Protein AF-0000000080698774 (afdb_homodimer)

Solvent-accessible surface area (backbone atoms only — not comparable to full-atom values): 31197 Å² total; per-residue (Å²): 134,60,55,41,35,42,33,42,53,28,20,32,64,62,86,92,42,73,40,30,66,41,30,54,53,74,41,42,58,52,30,27,36,28,40,32,34,54,85,86,32,36,64,68,59,51,50,32,37,77,71,63,78,35,83,61,76,38,60,48,76,46,74,44,77,90,68,57,94,57,33,69,13,62,26,54,66,67,50,90,72,54,47,86,34,30,39,49,59,47,38,35,51,52,17,48,76,57,66,37,83,60,27,69,59,35,40,54,50,30,31,58,68,46,70,32,71,91,47,34,82,37,38,46,61,74,46,54,72,54,53,40,43,34,50,26,47,27,56,23,43,39,58,64,24,57,33,34,39,29,35,32,75,58,65,92,47,29,50,67,46,40,59,66,45,45,63,50,60,44,52,50,16,75,78,15,18,31,41,31,36,37,46,45,64,71,61,40,70,71,42,39,63,40,36,34,38,37,49,92,14,33,47,42,80,46,86,60,89,80,74,90,57,46,47,38,29,34,32,32,74,37,53,69,56,26,59,73,50,41,83,76,30,78,42,73,57,75,31,30,35,30,35,69,43,86,71,42,70,67,46,48,42,53,49,39,36,57,56,33,66,43,80,63,62,69,46,54,32,78,50,87,52,66,65,56,52,49,51,50,52,52,50,53,49,54,52,45,42,70,76,50,57,76,82,122,134,61,55,41,33,41,34,42,52,28,20,32,64,62,86,92,42,72,39,30,66,41,30,56,52,74,41,42,58,51,31,27,34,30,41,32,34,53,86,84,32,36,64,66,59,51,50,32,37,75,71,64,78,36,83,61,76,37,61,48,78,45,75,45,76,90,68,57,96,57,32,68,14,61,26,54,65,67,51,87,72,55,47,86,35,30,39,49,58,48,38,37,51,51,17,48,76,57,66,36,83,59,28,68,60,34,40,53,48,31,31,60,68,47,67,32,71,92,48,35,82,36,40,46,60,75,48,54,70,54,53,41,43,33,50,26,47,28,57,24,44,42,58,64,24,58,33,33,40,30,36,32,73,58,65,93,47,30,50,69,47,41,60,67,45,44,64,50,60,43,53,49,17,76,79,15,18,31,41,31,36,37,44,45,62,71,61,40,70,71,43,40,62,38,35,32,37,36,49,92,15,33,47,43,80,45,86,60,89,80,72,92,57,45,47,39,28,35,31,32,73,38,54,68,57,27,59,73,51,42,84,76,30,78,40,74,57,75,30,30,35,30,35,69,44,87,67,43,68,67,44,48,41,53,49,40,36,56,55,33,66,44,81,63,62,68,45,54,32,78,47,87,51,67,65,56,52,49,51,49,50,51,51,53,48,52,52,46,41,70,75,50,57,74,81,122

Radius of gyration: 25.98 Å; Cα contacts (8 Å, |Δi|>4): 1125; chains: 2; bounding box: 57×69×63 Å

Structure (mmCIF, N/CA/C/O backbone):
data_AF-0000000080698774-model_v1
#
loop_
_entity.id
_entity.type
_entity.pdbx_description
1 polymer 'Copper ABC transporter, ATP-binding protein NosF'
#
loop_
_atom_site.group_PDB
_atom_site.id
_atom_site.type_symbol
_atom_site.label_atom_id
_atom_site.label_alt_id
_atom_site.label_comp_id
_atom_site.label_asym_id
_atom_site.label_entity_id
_atom_site.label_seq_id
_atom_site.pdbx_PDB_ins_code
_atom_site.Cartn_x
_atom_site.Cartn_y
_atom_site.Cartn_z
_atom_site.occupancy
_atom_site.B_iso_or_equiv
_atom_site.auth_seq_id
_atom_site.auth_comp_id
_atom_site.auth_asym_id
_atom_site.auth_atom_id
_atom_site.pdbx_PDB_model_num
ATOM 1 N N . MET A 1 1 ? -2.863 -27.312 -21.391 1 58.84 1 MET A N 1
ATOM 2 C CA . MET A 1 1 ? -2.389 -26.438 -20.312 1 58.84 1 MET A CA 1
ATOM 3 C C . MET A 1 1 ? -2.562 -27.109 -18.953 1 58.84 1 MET A C 1
ATOM 5 O O . MET A 1 1 ? -3.592 -27.734 -18.688 1 58.84 1 MET A O 1
ATOM 9 N N . ASP A 1 2 ? -1.347 -27.375 -18.125 1 81.69 2 ASP A N 1
ATOM 10 C CA . ASP A 1 2 ? -1.237 -28.391 -17.078 1 81.69 2 ASP A CA 1
ATOM 11 C C . ASP A 1 2 ? -1.84 -27.875 -15.773 1 81.69 2 ASP A C 1
ATOM 13 O O . ASP A 1 2 ? -1.293 -26.969 -15.141 1 81.69 2 ASP A O 1
ATOM 17 N N . THR A 1 3 ? -3.117 -28.219 -15.617 1 91.69 3 THR A N 1
ATOM 18 C CA . THR A 1 3 ? -3.842 -27.922 -14.383 1 91.69 3 THR A CA 1
ATOM 19 C C . THR A 1 3 ? -3.197 -28.641 -13.195 1 91.69 3 THR A C 1
ATOM 21 O O . THR A 1 3 ? -2.887 -29.828 -13.281 1 91.69 3 THR A O 1
ATOM 24 N N . ILE A 1 4 ? -2.932 -27.875 -12.195 1 93.25 4 ILE A N 1
ATOM 25 C CA . ILE A 1 4 ? -2.348 -28.438 -10.984 1 93.25 4 ILE A CA 1
ATOM 26 C C . ILE A 1 4 ? -3.441 -28.672 -9.953 1 93.25 4 ILE A C 1
ATOM 28 O O . ILE A 1 4 ? -3.424 -29.688 -9.242 1 93.25 4 ILE A O 1
ATOM 32 N N . LEU A 1 5 ? -4.383 -27.75 -9.891 1 95.62 5 LEU A N 1
ATOM 33 C CA . LEU A 1 5 ? -5.449 -27.797 -8.898 1 95.62 5 LEU A CA 1
ATOM 34 C C . LEU A 1 5 ? -6.754 -27.25 -9.477 1 95.62 5 LEU A C 1
ATOM 36 O O . LEU A 1 5 ? -6.754 -26.25 -10.188 1 95.62 5 LEU A O 1
ATOM 40 N N . SER A 1 6 ? -7.828 -28 -9.211 1 97 6 SER A N 1
ATOM 41 C CA . SER A 1 6 ? -9.164 -27.531 -9.562 1 97 6 SER A CA 1
ATOM 42 C C . SER A 1 6 ? -10.109 -27.609 -8.367 1 97 6 SER A C 1
ATOM 44 O O . SER A 1 6 ? -10.148 -28.625 -7.668 1 97 6 SER A O 1
ATOM 46 N N . ALA A 1 7 ? -10.734 -26.562 -8.086 1 97.69 7 ALA A N 1
ATOM 47 C CA . ALA A 1 7 ? -11.75 -26.5 -7.035 1 97.69 7 ALA A CA 1
ATOM 48 C C . ALA A 1 7 ? -13.109 -26.125 -7.617 1 97.69 7 ALA A C 1
ATOM 50 O O . ALA A 1 7 ? -13.211 -25.234 -8.461 1 97.69 7 ALA A O 1
ATOM 51 N N . GLN A 1 8 ? -14.133 -26.859 -7.137 1 97.44 8 GLN A N 1
ATOM 52 C CA . GLN A 1 8 ? -15.461 -26.625 -7.695 1 97.44 8 GLN A CA 1
ATOM 53 C C . GLN A 1 8 ? -16.5 -26.453 -6.586 1 97.44 8 GLN A C 1
ATOM 55 O O . GLN A 1 8 ? -16.641 -27.328 -5.727 1 97.44 8 GLN A O 1
ATOM 60 N N . HIS A 1 9 ? -17.172 -25.328 -6.668 1 97 9 HIS A N 1
ATOM 61 C CA . HIS A 1 9 ? -18.359 -25.016 -5.875 1 97 9 HIS A CA 1
ATOM 62 C C . HIS A 1 9 ? -18.094 -25.234 -4.387 1 97 9 HIS A C 1
ATOM 64 O O . HIS A 1 9 ? -18.859 -25.922 -3.717 1 97 9 HIS A O 1
ATOM 70 N N . LEU A 1 10 ? -17.016 -24.672 -3.936 1 97.88 10 LEU A N 1
ATOM 71 C CA . LEU A 1 10 ? -16.672 -24.781 -2.523 1 97.88 10 LEU A CA 1
ATOM 72 C C . LEU A 1 10 ? -17.594 -23.922 -1.665 1 97.88 10 LEU A C 1
ATOM 74 O O . LEU A 1 10 ? -17.828 -22.75 -1.98 1 97.88 10 LEU A O 1
ATOM 78 N N . ALA A 1 11 ? -18.141 -24.516 -0.65 1 97.81 11 ALA A N 1
ATOM 79 C CA . ALA A 1 11 ? -18.891 -23.812 0.39 1 97.81 11 ALA A CA 1
ATOM 80 C C . ALA A 1 11 ? -18.328 -24.141 1.775 1 97.81 11 ALA A C 1
ATOM 82 O O . ALA A 1 11 ? -17.812 -25.234 2.006 1 97.81 11 ALA A O 1
ATOM 83 N N . PHE A 1 12 ? -18.375 -23.188 2.623 1 97.94 12 PHE A N 1
ATOM 84 C CA . PHE A 1 12 ? -17.844 -23.391 3.967 1 97.94 12 PHE A CA 1
ATOM 85 C C . PHE A 1 12 ? -18.453 -22.391 4.945 1 97.94 12 PHE A C 1
ATOM 87 O O . PHE A 1 12 ? -18.547 -21.203 4.648 1 97.94 12 PHE A O 1
ATOM 94 N N . ARG A 1 13 ? -18.828 -22.875 6.047 1 96.69 13 ARG A N 1
ATOM 95 C CA . ARG A 1 13 ? -19.359 -22.062 7.141 1 96.69 13 ARG A CA 1
ATOM 96 C C . ARG A 1 13 ? -18.531 -22.266 8.414 1 96.69 13 ARG A C 1
ATOM 98 O O . ARG A 1 13 ? -18.109 -23.375 8.719 1 96.69 13 ARG A O 1
ATOM 105 N N . ARG A 1 14 ? -18.266 -21.219 9.078 1 93.5 14 ARG A N 1
ATOM 106 C CA . ARG A 1 14 ? -17.656 -21.25 10.406 1 93.5 14 ARG A CA 1
ATOM 107 C C . ARG A 1 14 ? -18.641 -20.781 11.469 1 93.5 14 ARG A C 1
ATOM 109 O O . ARG A 1 14 ? -18.844 -19.578 11.656 1 93.5 14 ARG A O 1
ATOM 116 N N . GLY A 1 15 ? -19.172 -21.719 12.227 1 91.31 15 GLY A N 1
ATOM 117 C CA . GLY A 1 15 ? -20.297 -21.375 13.086 1 91.31 15 GLY A CA 1
ATOM 118 C C . GLY A 1 15 ? -21.5 -20.891 12.312 1 91.31 15 GLY A C 1
ATOM 119 O O . GLY A 1 15 ? -22.016 -21.594 11.438 1 91.31 15 GLY A O 1
ATOM 120 N N . ARG A 1 16 ? -21.906 -19.656 12.688 1 90.38 16 ARG A N 1
ATOM 121 C CA . ARG A 1 16 ? -23.094 -19.094 12.055 1 90.38 16 ARG A CA 1
ATOM 122 C C . ARG A 1 16 ? -22.703 -18.234 10.852 1 90.38 16 ARG A C 1
ATOM 124 O O . ARG A 1 16 ? -23.578 -17.797 10.102 1 90.38 16 ARG A O 1
ATOM 131 N N . GLN A 1 17 ? -21.484 -18.141 10.625 1 91.5 17 GLN A N 1
ATOM 132 C CA . GLN A 1 17 ? -21.031 -17.234 9.57 1 91.5 17 GLN A CA 1
ATOM 133 C C . GLN A 1 17 ? -20.672 -18.016 8.305 1 91.5 17 GLN A C 1
ATOM 135 O O . GLN A 1 17 ? -19.922 -18.984 8.367 1 91.5 17 GLN A O 1
ATOM 140 N N . THR A 1 18 ? -21.312 -17.609 7.203 1 94.44 18 THR A N 1
ATOM 141 C CA . THR A 1 18 ? -20.922 -18.172 5.914 1 94.44 18 THR A CA 1
ATOM 142 C C . THR A 1 18 ? -19.656 -17.5 5.383 1 94.44 18 THR A C 1
ATOM 144 O O . THR A 1 18 ? -19.672 -16.297 5.102 1 94.44 18 THR A O 1
ATOM 147 N N . ILE A 1 19 ? -18.578 -18.266 5.23 1 95.88 19 ILE A N 1
ATOM 148 C CA . ILE A 1 19 ? -17.312 -17.734 4.766 1 95.88 19 ILE A CA 1
ATOM 149 C C . ILE A 1 19 ? -17.203 -17.891 3.25 1 95.88 19 ILE A C 1
ATOM 151 O O . ILE A 1 19 ? -16.781 -16.969 2.553 1 95.88 19 ILE A O 1
ATOM 155 N N . LEU A 1 20 ? -17.594 -19.031 2.779 1 97.06 20 LEU A N 1
ATOM 156 C CA . LEU A 1 20 ? -17.641 -19.312 1.352 1 97.06 20 LEU A CA 1
ATOM 157 C C . LEU A 1 20 ? -19.0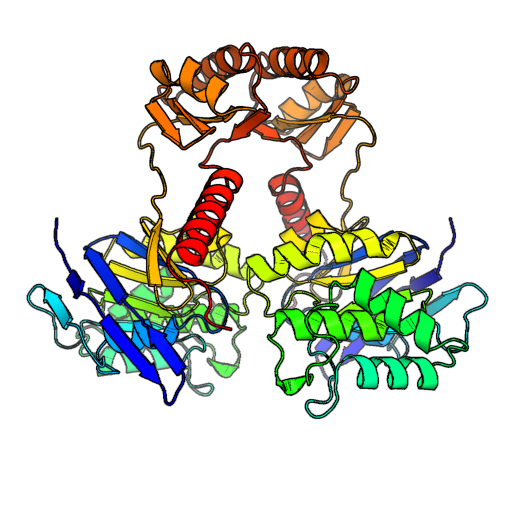31 -19.797 0.944 1 97.06 20 LEU A C 1
ATOM 159 O O . LEU A 1 20 ? -19.594 -20.688 1.578 1 97.06 20 LEU A O 1
ATOM 163 N N . ARG A 1 21 ? -19.547 -19.172 -0.074 1 95.75 21 ARG A N 1
ATOM 164 C CA . ARG A 1 21 ? -20.859 -19.547 -0.591 1 95.75 21 ARG A CA 1
ATOM 165 C C . ARG A 1 21 ? -20.734 -20.406 -1.838 1 95.75 21 ARG A C 1
ATOM 167 O O . ARG A 1 21 ? -21.469 -21.391 -1.998 1 95.75 21 ARG A O 1
ATOM 174 N N . ASP A 1 22 ? -19.906 -20.031 -2.676 1 93.62 22 ASP A N 1
ATOM 175 C CA . ASP A 1 22 ? -19.656 -20.703 -3.949 1 93.62 22 ASP A CA 1
ATOM 176 C C . ASP A 1 22 ? -18.328 -20.234 -4.562 1 93.62 22 ASP A C 1
ATOM 178 O O . ASP A 1 22 ? -18.297 -19.266 -5.324 1 93.62 22 ASP A O 1
ATOM 182 N N . ALA A 1 23 ? -17.328 -21.047 -4.328 1 96.12 23 ALA A N 1
ATOM 183 C CA . ALA A 1 23 ? -16.016 -20.672 -4.828 1 96.12 23 ALA A CA 1
ATOM 184 C C . ALA A 1 23 ? -15.445 -21.75 -5.754 1 96.12 23 ALA A C 1
ATOM 186 O O . ALA A 1 23 ? -15.398 -22.922 -5.391 1 96.12 23 ALA A O 1
ATOM 187 N N . SER A 1 24 ? -15.156 -21.375 -6.941 1 97.19 24 SER A N 1
ATOM 188 C CA . SER A 1 24 ? -14.508 -22.25 -7.906 1 97.19 24 SER A CA 1
ATOM 189 C C . SER A 1 24 ? -13.273 -21.594 -8.516 1 97.19 24 SER A C 1
ATOM 191 O O . SER A 1 24 ? -13.281 -20.391 -8.789 1 97.19 24 SER A O 1
ATOM 193 N N . LEU A 1 25 ? -12.203 -22.375 -8.633 1 97.19 25 LEU A N 1
ATOM 194 C CA . LEU A 1 25 ? -11.008 -21.828 -9.273 1 97.19 25 LEU A CA 1
ATOM 195 C C . LEU A 1 25 ? -10.125 -22.953 -9.797 1 97.19 25 LEU A C 1
ATOM 197 O O . LEU A 1 25 ? -10.312 -24.125 -9.438 1 97.19 25 LEU A O 1
ATOM 201 N N . THR A 1 26 ? -9.273 -22.578 -10.672 1 96.44 26 THR A N 1
ATOM 202 C CA . THR A 1 26 ? -8.281 -23.5 -11.219 1 96.44 26 THR A CA 1
ATOM 203 C C . THR A 1 26 ? -6.891 -22.875 -11.172 1 96.44 26 THR A C 1
ATOM 205 O O . THR A 1 26 ? -6.734 -21.672 -11.359 1 96.44 26 THR A O 1
ATOM 208 N N . LEU A 1 27 ? -5.934 -23.672 -10.867 1 95.81 27 LEU A N 1
ATOM 209 C CA . LEU A 1 27 ? -4.527 -23.297 -10.898 1 95.81 27 LEU A CA 1
ATOM 210 C C . LEU A 1 27 ? -3.764 -24.109 -11.938 1 95.81 27 LEU A C 1
ATOM 212 O O . LEU A 1 27 ? -3.938 -25.312 -12.031 1 95.81 27 LEU A O 1
ATOM 216 N N . ARG A 1 28 ? -2.957 -23.406 -12.703 1 93.5 28 ARG A N 1
ATOM 217 C CA . ARG A 1 28 ? -2.17 -24.047 -13.758 1 93.5 28 ARG A CA 1
ATOM 218 C C . ARG A 1 28 ? -0.676 -23.891 -13.492 1 93.5 28 ARG A C 1
ATOM 220 O O . ARG A 1 28 ? -0.266 -23.031 -12.711 1 93.5 28 ARG A O 1
ATOM 227 N N . ALA A 1 29 ? 0.061 -24.734 -14.156 1 91.62 29 ALA A N 1
ATOM 228 C CA . ALA A 1 29 ? 1.513 -24.656 -14.016 1 91.62 29 ALA A CA 1
ATOM 229 C C . ALA A 1 29 ? 2.055 -23.344 -14.586 1 91.62 29 ALA A C 1
ATOM 231 O O . ALA A 1 29 ? 1.47 -22.781 -15.508 1 91.62 29 ALA A O 1
ATOM 232 N N . GLN A 1 30 ? 3.109 -22.859 -13.93 1 91.19 30 GLN A N 1
ATOM 233 C CA . GLN A 1 30 ? 3.895 -21.719 -14.391 1 91.19 30 GLN A CA 1
ATOM 234 C C . GLN A 1 30 ? 3.037 -20.469 -14.477 1 91.19 30 GLN A C 1
ATOM 236 O O . GLN A 1 30 ? 3.057 -19.766 -15.492 1 91.19 30 GLN A O 1
ATOM 241 N N . GLU A 1 31 ? 2.287 -20.234 -13.438 1 91.44 31 GLU A N 1
ATOM 242 C CA . GLU A 1 31 ? 1.48 -19.016 -13.344 1 91.44 31 GLU A CA 1
ATOM 243 C C . GLU A 1 31 ? 1.432 -18.5 -11.906 1 91.44 31 GLU A C 1
ATOM 245 O O . GLU A 1 31 ? 1.5 -19.266 -10.953 1 91.44 31 GLU A O 1
ATOM 250 N N . VAL A 1 32 ? 1.359 -17.219 -11.828 1 94.38 32 VAL A N 1
ATOM 251 C CA . VAL A 1 32 ? 1.095 -16.562 -10.547 1 94.38 32 VAL A CA 1
ATOM 252 C C . VAL A 1 32 ? -0.365 -16.125 -10.492 1 94.38 32 VAL A C 1
ATOM 254 O O . VAL A 1 32 ? -0.795 -15.273 -11.273 1 94.38 32 VAL A O 1
ATOM 257 N N . VAL A 1 33 ? -1.097 -16.766 -9.609 1 96.19 33 VAL A N 1
ATOM 258 C CA . VAL A 1 33 ? -2.5 -16.422 -9.398 1 96.19 33 VAL A CA 1
ATOM 259 C C . VAL A 1 33 ? -2.654 -15.664 -8.078 1 96.19 33 VAL A C 1
ATOM 261 O O . VAL A 1 33 ? -2.119 -16.094 -7.047 1 96.19 33 VAL A O 1
ATOM 264 N N . ALA A 1 34 ? -3.369 -14.555 -8.133 1 96.56 34 ALA A N 1
ATOM 265 C CA . ALA A 1 34 ? -3.617 -13.773 -6.922 1 96.56 34 ALA A CA 1
ATOM 266 C C . ALA A 1 34 ? -5.07 -13.898 -6.477 1 96.56 34 ALA A C 1
ATOM 268 O O . ALA A 1 34 ? -5.984 -13.906 -7.305 1 96.56 34 ALA A O 1
ATOM 269 N N . LEU A 1 35 ? -5.227 -14.094 -5.23 1 96.44 35 LEU A N 1
ATOM 270 C CA . LEU A 1 35 ? -6.516 -14.031 -4.555 1 96.44 35 LEU A CA 1
ATOM 271 C C . LEU A 1 35 ? -6.648 -12.734 -3.758 1 96.44 35 LEU A C 1
ATOM 273 O O . LEU A 1 35 ? -5.973 -12.555 -2.744 1 96.44 35 LEU A O 1
ATOM 277 N N . ILE A 1 36 ? -7.527 -11.898 -4.246 1 94.25 36 ILE A N 1
ATOM 278 C CA . ILE A 1 36 ? -7.656 -10.594 -3.6 1 94.25 36 ILE A CA 1
ATOM 279 C C . ILE A 1 36 ? -8.984 -10.516 -2.852 1 94.25 36 ILE A C 1
ATOM 281 O O . ILE A 1 36 ? -9.953 -11.172 -3.234 1 94.25 36 ILE A O 1
ATOM 285 N N . GLY A 1 37 ? -9.016 -9.773 -1.779 1 91 37 GLY A N 1
ATOM 286 C CA . GLY A 1 37 ? -10.18 -9.539 -0.932 1 91 37 GLY A CA 1
ATOM 287 C C . GLY A 1 37 ? -9.859 -8.711 0.297 1 91 37 GLY A C 1
ATOM 288 O O . GLY A 1 37 ? -8.703 -8.594 0.697 1 91 37 GLY A O 1
ATOM 289 N N . GLY A 1 38 ? -10.852 -8.141 0.771 1 88.44 38 GLY A N 1
ATOM 290 C CA . GLY A 1 38 ? -10.672 -7.352 1.978 1 88.44 38 GLY A CA 1
ATOM 291 C C . GLY A 1 38 ? -10.289 -8.188 3.186 1 88.44 38 GLY A C 1
ATOM 292 O O . GLY A 1 38 ? -10.266 -9.414 3.115 1 88.44 38 GLY A O 1
ATOM 293 N N . ASN A 1 39 ? -9.984 -7.457 4.297 1 86 39 ASN A N 1
ATOM 294 C CA . ASN A 1 39 ? -9.719 -8.156 5.551 1 86 39 ASN A CA 1
ATOM 295 C C . ASN A 1 39 ? -10.938 -8.938 6.027 1 86 39 ASN A C 1
ATOM 297 O O . ASN A 1 39 ? -12.047 -8.414 6.035 1 86 39 ASN A O 1
ATOM 301 N N . GLY A 1 40 ? -10.758 -10.188 6.316 1 87.12 40 GLY A N 1
ATOM 302 C CA . GLY A 1 40 ? -11.844 -11.023 6.809 1 87.12 40 GLY A CA 1
ATOM 303 C C . GLY A 1 40 ? -12.703 -11.602 5.699 1 87.12 40 GLY A C 1
ATOM 304 O O . GLY A 1 40 ? -13.734 -12.219 5.965 1 87.12 40 GLY A O 1
ATOM 305 N N . ALA A 1 41 ? -12.297 -11.469 4.52 1 90.81 41 ALA A N 1
ATOM 306 C CA . ALA A 1 41 ? -13.109 -11.898 3.385 1 90.81 41 ALA A CA 1
ATOM 307 C C . ALA A 1 41 ? -13.148 -13.422 3.281 1 90.81 41 ALA A C 1
ATOM 309 O O . ALA A 1 41 ? -13.977 -13.984 2.562 1 90.81 41 ALA A O 1
ATOM 310 N N . GLY A 1 42 ? -12.219 -14.109 3.965 1 94.25 42 GLY A N 1
ATOM 311 C CA . GLY A 1 42 ? -12.172 -15.562 3.914 1 94.25 42 GLY A CA 1
ATOM 312 C C . GLY A 1 42 ? -11 -16.094 3.115 1 94.25 42 GLY A C 1
ATOM 313 O O . GLY A 1 42 ? -10.961 -17.281 2.777 1 94.25 42 GLY A O 1
ATOM 314 N N . LYS A 1 43 ? -10.039 -15.289 2.773 1 95.75 43 LYS A N 1
ATOM 315 C CA . LYS A 1 43 ? -8.906 -15.68 1.944 1 95.75 43 LYS A CA 1
ATOM 316 C C . LYS A 1 43 ? -8.109 -16.812 2.594 1 95.75 43 LYS A C 1
ATOM 318 O O . LYS A 1 43 ? -7.812 -17.812 1.946 1 95.75 43 LYS A O 1
ATOM 323 N N . THR A 1 44 ? -7.801 -16.656 3.889 1 93.25 44 THR A N 1
ATOM 324 C CA . THR A 1 44 ? -7.027 -17.656 4.613 1 93.25 44 THR A CA 1
ATOM 325 C C . THR A 1 44 ? -7.797 -18.969 4.695 1 93.25 44 THR A C 1
ATOM 327 O O . THR A 1 44 ? -7.215 -20.047 4.531 1 93.25 44 THR A O 1
ATOM 330 N N . THR A 1 45 ? -9.078 -18.875 4.93 1 95.62 45 THR A N 1
ATOM 331 C CA . THR A 1 45 ? -9.914 -20.062 4.965 1 95.62 45 THR A CA 1
ATOM 332 C C . THR A 1 45 ? -9.883 -20.797 3.623 1 95.62 45 THR A C 1
ATOM 334 O O . THR A 1 45 ? -9.734 -22.016 3.578 1 95.62 45 THR A O 1
ATOM 337 N N . LEU A 1 46 ? -10.016 -20.078 2.584 1 97.5 46 LEU A N 1
ATOM 338 C CA . LEU A 1 46 ? -9.953 -20.672 1.254 1 97.5 46 LEU A CA 1
ATOM 339 C C . LEU A 1 46 ? -8.602 -21.328 1.018 1 97.5 46 LEU A C 1
ATOM 341 O O . LEU A 1 46 ? -8.539 -22.438 0.484 1 97.5 46 LEU A O 1
ATOM 345 N N . LEU A 1 47 ? -7.52 -20.688 1.427 1 97.12 47 LEU A N 1
ATOM 346 C CA . LEU A 1 47 ? -6.191 -21.281 1.293 1 97.12 47 LEU A CA 1
ATOM 347 C C . LEU A 1 47 ? -6.109 -22.609 2.049 1 97.12 47 LEU A C 1
ATOM 349 O O . LEU A 1 47 ? -5.547 -23.578 1.544 1 97.12 47 LEU A O 1
ATOM 353 N N . GLU A 1 48 ? -6.672 -22.609 3.223 1 96.38 48 GLU A N 1
ATOM 354 C CA . GLU A 1 48 ? -6.652 -23.828 4.027 1 96.38 48 GLU A CA 1
ATOM 355 C C . GLU A 1 48 ? -7.41 -24.953 3.338 1 96.38 48 GLU A C 1
ATOM 357 O O . GLU A 1 48 ? -6.984 -26.109 3.373 1 96.38 48 GLU A O 1
ATOM 362 N N . ILE A 1 49 ? -8.453 -24.625 2.746 1 97.5 49 ILE A N 1
ATOM 363 C CA . ILE A 1 49 ? -9.25 -25.609 2.037 1 97.5 49 ILE A CA 1
ATOM 364 C C . ILE A 1 49 ? -8.477 -26.125 0.816 1 97.5 49 ILE A C 1
ATOM 366 O O . ILE A 1 49 ? -8.375 -27.328 0.591 1 97.5 49 ILE A O 1
ATOM 370 N N . LEU A 1 50 ? -7.867 -25.234 0.083 1 97 50 LEU A N 1
ATOM 371 C CA . LEU A 1 50 ? -7.164 -25.578 -1.147 1 97 50 LEU A CA 1
ATOM 372 C C . LEU A 1 50 ? -5.918 -26.406 -0.847 1 97 50 LEU A C 1
ATOM 374 O O . LEU A 1 50 ? -5.5 -27.234 -1.667 1 97 50 LEU A O 1
ATOM 378 N N . THR A 1 51 ? -5.34 -26.203 0.303 1 95.12 51 THR A N 1
ATOM 379 C CA . THR A 1 51 ? -4.117 -26.922 0.66 1 95.12 51 THR A CA 1
ATOM 380 C C . THR A 1 51 ? -4.438 -28.203 1.408 1 95.12 51 THR A C 1
ATOM 382 O O . THR A 1 51 ? -3.537 -28.969 1.764 1 95.12 51 THR A O 1
ATOM 385 N N . GLY A 1 52 ? -5.688 -28.438 1.744 1 94.31 52 GLY A N 1
ATOM 386 C CA . GLY A 1 52 ? -6.125 -29.688 2.367 1 94.31 52 GLY A CA 1
ATOM 387 C C . GLY A 1 52 ? -6.129 -29.625 3.883 1 94.31 52 GLY A C 1
ATOM 388 O O . GLY A 1 52 ? -6.457 -30.594 4.551 1 94.31 52 GLY A O 1
ATOM 389 N N . ALA A 1 53 ? -5.809 -28.484 4.398 1 94.38 53 ALA A N 1
ATOM 390 C CA . ALA A 1 53 ? -5.762 -28.328 5.848 1 94.38 53 ALA A CA 1
ATOM 391 C C . ALA A 1 53 ? -7.168 -28.234 6.434 1 94.38 53 ALA A C 1
ATOM 393 O O . ALA A 1 53 ? -7.363 -28.453 7.633 1 94.38 53 ALA A O 1
ATOM 394 N N . LEU A 1 54 ? -8.125 -27.922 5.648 1 95.62 54 LEU A N 1
ATOM 395 C CA . LEU A 1 54 ? -9.523 -27.781 6.047 1 95.62 54 LEU A CA 1
ATOM 396 C C . LEU A 1 54 ? -10.453 -28.375 4.992 1 95.62 54 LEU A C 1
ATOM 398 O O . LEU A 1 54 ? -10.242 -28.188 3.793 1 95.62 54 LEU A O 1
ATOM 402 N N . ALA A 1 55 ? -11.469 -29.125 5.445 1 96.88 55 ALA A N 1
ATOM 403 C CA . ALA A 1 55 ? -12.445 -29.688 4.516 1 96.88 55 ALA A CA 1
ATOM 404 C C . ALA A 1 55 ? -13.617 -28.734 4.301 1 96.88 55 ALA A C 1
ATOM 406 O O . ALA A 1 55 ? -14.156 -28.172 5.258 1 96.88 55 ALA A O 1
ATOM 407 N N . PRO A 1 56 ? -13.953 -28.531 3.084 1 97.69 56 PRO A N 1
ATOM 408 C CA . PRO A 1 56 ? -15.148 -27.719 2.838 1 97.69 56 PRO A CA 1
ATOM 409 C C . PRO A 1 56 ? -16.438 -28.438 3.23 1 97.69 56 PRO A C 1
ATOM 411 O O . PRO A 1 56 ? -16.438 -29.656 3.432 1 97.69 56 PRO A O 1
ATOM 414 N N . ASP A 1 57 ? -17.516 -27.641 3.396 1 97.88 57 ASP A N 1
ATOM 415 C CA . ASP A 1 57 ? -18.812 -28.219 3.676 1 97.88 57 ASP A CA 1
ATOM 416 C C . ASP A 1 57 ? -19.391 -28.891 2.43 1 97.88 57 ASP A C 1
ATOM 418 O O . ASP A 1 57 ? -20.062 -29.922 2.527 1 97.88 57 ASP A O 1
ATOM 422 N N . SER A 1 58 ? -19.188 -28.281 1.352 1 97.62 58 SER A N 1
ATOM 423 C CA . SER A 1 58 ? -19.594 -28.844 0.063 1 97.62 58 SER A CA 1
ATOM 424 C C . SER A 1 58 ? -18.625 -28.438 -1.042 1 97.62 58 SER A C 1
ATOM 426 O O . SER A 1 58 ? -17.781 -27.562 -0.845 1 97.62 58 SER A O 1
ATOM 428 N N . GLY A 1 59 ? -18.672 -29.109 -2.115 1 97.69 59 GLY A N 1
ATOM 429 C CA . GLY A 1 59 ? -17.734 -28.906 -3.217 1 97.69 59 GLY A CA 1
ATOM 430 C C . GLY A 1 59 ? -16.547 -29.844 -3.17 1 97.69 59 GLY A C 1
ATOM 431 O O . GLY A 1 59 ? -16.516 -30.797 -2.379 1 97.69 59 GLY A O 1
ATOM 432 N N . SER A 1 60 ? -15.617 -29.578 -4.156 1 97.25 60 SER A N 1
ATOM 433 C CA . SER A 1 60 ? -14.492 -30.5 -4.219 1 97.25 60 SER A CA 1
ATOM 434 C C . SER A 1 60 ? -13.211 -29.797 -4.645 1 97.25 60 SER A C 1
ATOM 436 O O . SER A 1 60 ? -13.266 -28.766 -5.312 1 97.25 60 SER A O 1
ATOM 438 N N . VAL A 1 61 ? -12.141 -30.344 -4.168 1 96.69 61 VAL A N 1
ATOM 439 C CA . VAL A 1 61 ? -10.805 -29.938 -4.594 1 96.69 61 VAL A CA 1
ATOM 440 C C . VAL A 1 61 ? -10.078 -31.141 -5.191 1 96.69 61 VAL A C 1
ATOM 442 O O . VAL A 1 61 ? -10.016 -32.219 -4.578 1 96.69 61 VAL A O 1
ATOM 445 N N . ARG A 1 62 ? -9.586 -30.891 -6.391 1 95.69 62 ARG A N 1
ATOM 446 C CA . ARG A 1 62 ? -8.844 -31.953 -7.062 1 95.69 62 ARG A CA 1
ATOM 447 C C . ARG A 1 62 ? -7.422 -31.516 -7.387 1 95.69 62 ARG A C 1
ATOM 449 O O . ARG A 1 62 ? -7.215 -30.422 -7.906 1 95.69 62 ARG A O 1
ATOM 456 N N . TYR A 1 63 ? -6.484 -32.344 -7.059 1 93.31 63 TYR A N 1
ATOM 457 C CA . TYR A 1 63 ? -5.082 -32.156 -7.395 1 93.31 63 TYR A CA 1
ATOM 458 C C . TYR A 1 63 ? -4.676 -33 -8.586 1 93.31 63 TYR A C 1
ATOM 460 O O . TYR A 1 63 ? -4.984 -34.188 -8.633 1 93.31 63 TYR A O 1
ATOM 468 N N . HIS A 1 64 ? -4.07 -32.344 -9.469 1 90.56 64 HIS A N 1
ATOM 469 C CA . HIS A 1 64 ? -3.803 -33.031 -10.719 1 90.56 64 HIS A CA 1
ATOM 470 C C . HIS A 1 64 ? -2.326 -33.406 -10.844 1 90.56 64 HIS A C 1
ATOM 472 O O . HIS A 1 64 ? -1.462 -32.656 -10.367 1 90.56 64 HIS A O 1
ATOM 478 N N . GLY A 1 65 ? -2.1 -34.5 -11.539 1 83.5 65 GLY A N 1
ATOM 479 C CA . GLY A 1 65 ? -0.747 -34.938 -11.805 1 83.5 65 GLY A CA 1
ATOM 480 C C . GLY A 1 65 ? -0.16 -35.781 -10.672 1 83.5 65 GLY A C 1
ATOM 481 O O . GLY A 1 65 ? -0.851 -36.062 -9.703 1 83.5 65 GLY A O 1
ATOM 482 N N . GLN A 1 66 ? 1.011 -36.344 -10.891 1 84.19 66 GLN A N 1
ATOM 483 C CA . GLN A 1 66 ? 1.755 -37.062 -9.859 1 84.19 66 GLN A CA 1
ATOM 484 C C . GLN A 1 66 ? 2.498 -36.094 -8.945 1 84.19 66 GLN A C 1
ATOM 486 O O . GLN A 1 66 ? 3.527 -35.531 -9.328 1 84.19 66 GLN A O 1
ATOM 491 N N . LEU A 1 67 ? 1.84 -35.875 -7.816 1 84.62 67 LEU A N 1
ATOM 492 C CA . LEU A 1 67 ? 2.441 -34.906 -6.879 1 84.62 67 LEU A CA 1
ATOM 493 C C . LEU A 1 67 ? 3.43 -35.625 -5.957 1 84.62 67 LEU A C 1
ATOM 495 O O . LEU A 1 67 ? 3.164 -36.75 -5.492 1 84.62 67 LEU A O 1
ATOM 499 N N . PRO A 1 68 ? 4.566 -35 -5.891 1 87.75 68 PRO A N 1
ATOM 500 C CA . PRO A 1 68 ? 5.504 -35.562 -4.91 1 87.75 68 PRO A CA 1
ATOM 501 C C . PRO A 1 68 ? 4.977 -35.469 -3.48 1 87.75 68 PRO A C 1
ATOM 503 O O . PRO A 1 68 ? 3.918 -34.875 -3.24 1 87.75 68 PRO A O 1
ATOM 506 N N . ARG A 1 69 ? 5.703 -36.094 -2.613 1 89.19 69 ARG A N 1
ATOM 507 C CA . ARG A 1 69 ? 5.324 -36.125 -1.204 1 89.19 69 ARG A CA 1
ATOM 508 C C . ARG A 1 69 ? 5.211 -34.688 -0.653 1 89.19 69 ARG A C 1
ATOM 510 O O . ARG A 1 69 ? 4.246 -34.375 0.035 1 89.19 69 ARG A O 1
ATOM 517 N N . PHE A 1 70 ? 6.199 -33.906 -1.087 1 93.44 70 PHE A N 1
ATOM 518 C CA . PHE A 1 70 ? 6.215 -32.531 -0.641 1 93.44 70 PHE A CA 1
ATOM 519 C C . PHE A 1 70 ? 5.875 -31.594 -1.79 1 93.44 70 PHE A C 1
ATOM 521 O O . PHE A 1 70 ? 6.723 -30.812 -2.232 1 93.44 70 PHE A O 1
ATOM 528 N N . TRP A 1 71 ? 4.621 -31.594 -2.102 1 92.44 71 TRP A N 1
ATOM 529 C CA . TRP A 1 71 ? 4.156 -30.906 -3.297 1 92.44 71 TRP A CA 1
ATOM 530 C C . TRP A 1 71 ? 3.82 -29.453 -2.984 1 92.44 71 TRP A C 1
ATOM 532 O O . TRP A 1 71 ? 3.668 -28.625 -3.895 1 92.44 71 TRP A O 1
ATOM 542 N N . LEU A 1 72 ? 3.801 -29.188 -1.717 1 95.19 72 LEU A N 1
ATOM 543 C CA . LEU A 1 72 ? 3.301 -27.875 -1.302 1 95.19 72 LEU A CA 1
ATOM 544 C C . LEU A 1 72 ? 4.383 -27.078 -0.579 1 95.19 72 LEU A C 1
ATOM 546 O O . LEU A 1 72 ? 5.059 -27.609 0.307 1 95.19 72 LEU A O 1
ATOM 550 N N . GLY A 1 73 ? 4.66 -25.875 -1.086 1 96.38 73 GLY A N 1
ATOM 551 C CA . GLY A 1 73 ? 5.336 -24.844 -0.314 1 96.38 73 GLY A CA 1
ATOM 552 C C . GLY A 1 73 ? 4.387 -23.797 0.242 1 96.38 73 GLY A C 1
ATOM 553 O O . GLY A 1 73 ? 3.48 -23.328 -0.456 1 96.38 73 GLY A O 1
ATOM 554 N N . TYR A 1 74 ? 4.586 -23.469 1.513 1 96.56 74 TYR A N 1
ATOM 555 C CA . TYR A 1 74 ? 3.627 -22.578 2.15 1 96.56 74 TYR A CA 1
ATOM 556 C C . TYR A 1 74 ? 4.344 -21.484 2.947 1 96.56 74 TYR A C 1
ATOM 558 O O . TYR A 1 74 ? 5.23 -21.781 3.748 1 96.56 74 TYR A O 1
ATOM 566 N N . LEU A 1 75 ? 3.959 -20.234 2.637 1 96.69 75 LEU A N 1
ATOM 567 C CA . LEU A 1 75 ? 4.355 -19.078 3.443 1 96.69 75 LEU A CA 1
ATOM 568 C C . LEU A 1 75 ? 3.145 -18.469 4.133 1 96.69 75 LEU A C 1
ATOM 570 O O . LEU A 1 75 ? 2.33 -17.797 3.49 1 96.69 75 LEU A O 1
ATOM 574 N N . PRO A 1 76 ? 3.014 -18.672 5.461 1 94.31 76 PRO A N 1
ATOM 575 C CA . PRO A 1 76 ? 1.926 -18.016 6.191 1 94.31 76 PRO A CA 1
ATOM 576 C C . PRO A 1 76 ? 2.146 -16.516 6.359 1 94.31 76 PRO A C 1
ATOM 578 O O . PRO A 1 76 ? 3.209 -16 6 1 94.31 76 PRO A O 1
ATOM 581 N N . ASP A 1 77 ? 1.097 -15.836 6.75 1 89.94 77 ASP A N 1
ATOM 582 C CA . ASP A 1 77 ? 1.171 -14.398 6.961 1 89.94 77 ASP A CA 1
ATOM 583 C C . ASP A 1 77 ? 2.35 -14.031 7.859 1 89.94 77 ASP A C 1
ATOM 585 O O . ASP A 1 77 ? 3.119 -13.117 7.543 1 89.94 77 ASP A O 1
ATOM 589 N N . LYS A 1 78 ? 2.469 -14.711 8.945 1 86.75 78 LYS A N 1
ATOM 590 C CA . LYS A 1 78 ? 3.658 -14.594 9.789 1 86.75 78 LYS A CA 1
ATOM 591 C C . LYS A 1 78 ? 4.625 -15.742 9.539 1 86.75 78 LYS A C 1
ATOM 593 O O . LYS A 1 78 ? 4.285 -16.906 9.766 1 86.75 78 LYS A O 1
ATOM 598 N N . ALA A 1 79 ? 5.793 -15.344 9.078 1 84.88 79 ALA A N 1
ATOM 599 C CA . ALA A 1 79 ? 6.781 -16.375 8.766 1 84.88 79 ALA A CA 1
ATOM 600 C C . ALA A 1 79 ? 7.082 -17.234 9.992 1 84.88 79 ALA A C 1
ATOM 602 O O . ALA A 1 79 ? 7.297 -16.703 11.094 1 84.88 79 ALA A O 1
ATOM 603 N N . PRO A 1 80 ? 7.09 -18.484 9.758 1 86.25 80 PRO A N 1
ATOM 604 C CA . PRO A 1 80 ? 7.312 -19.406 10.875 1 86.25 80 PRO A CA 1
ATOM 605 C C . PRO A 1 80 ? 8.797 -19.594 11.203 1 86.25 80 PRO A C 1
ATOM 607 O O . PRO A 1 80 ? 9.32 -20.703 11.086 1 86.25 80 PRO A O 1
ATOM 610 N N . LEU A 1 81 ? 9.398 -18.656 11.672 1 92.19 81 LEU A N 1
ATOM 611 C CA . LEU A 1 81 ? 10.836 -18.703 11.914 1 92.19 81 LEU A CA 1
ATOM 612 C C . LEU A 1 81 ? 11.125 -19.016 13.383 1 92.19 81 LEU A C 1
ATOM 614 O O . LEU A 1 81 ? 10.305 -18.734 14.258 1 92.19 81 LEU A O 1
ATOM 618 N N . TYR A 1 82 ? 12.266 -19.578 13.578 1 93.06 82 TYR A N 1
ATOM 619 C CA . TYR A 1 82 ? 12.812 -19.812 14.906 1 93.06 82 TYR A CA 1
ATOM 620 C C . TYR A 1 82 ? 13.891 -18.781 15.234 1 93.06 82 TYR A C 1
ATOM 622 O O . TYR A 1 82 ? 14.992 -18.844 14.68 1 93.06 82 TYR A O 1
ATOM 630 N N . PRO A 1 83 ? 13.641 -18 16.156 1 94.12 83 PRO A N 1
ATOM 631 C CA . PRO A 1 83 ? 14.516 -16.844 16.375 1 94.12 83 PRO A CA 1
ATOM 632 C C . PRO A 1 83 ? 15.953 -17.234 16.703 1 94.12 83 PRO A C 1
ATOM 634 O O . PRO A 1 83 ? 16.891 -16.484 16.406 1 94.12 83 PRO A O 1
ATOM 637 N N . GLN A 1 84 ? 16.141 -18.375 17.266 1 95.62 84 GLN A N 1
ATOM 638 C CA . GLN A 1 84 ? 17.469 -18.75 17.766 1 95.62 84 GLN A CA 1
ATOM 639 C C . GLN A 1 84 ? 18.297 -19.406 16.672 1 95.62 84 GLN A C 1
ATOM 641 O O . GLN A 1 84 ? 19.5 -19.594 16.828 1 95.62 84 GLN A O 1
ATOM 646 N N . TRP A 1 85 ? 17.703 -19.766 15.609 1 96.88 85 TRP A N 1
ATOM 647 C CA . TRP A 1 85 ? 18.406 -20.438 14.531 1 96.88 85 TRP A CA 1
ATOM 648 C C . TRP A 1 85 ? 19 -19.438 13.555 1 96.88 85 TRP A C 1
ATOM 650 O O . TRP A 1 85 ? 18.406 -18.391 13.297 1 96.88 85 TRP A O 1
ATOM 660 N N . ARG A 1 86 ? 20.141 -19.859 13.078 1 97.94 86 ARG A N 1
ATOM 661 C CA . ARG A 1 86 ? 20.688 -19.094 11.961 1 97.94 86 ARG A CA 1
ATOM 662 C C . ARG A 1 86 ? 19.922 -19.391 10.68 1 97.94 86 ARG A C 1
ATOM 664 O O . ARG A 1 86 ? 19.391 -20.484 10.5 1 97.94 86 ARG A O 1
ATOM 671 N N . VAL A 1 87 ? 19.938 -18.453 9.805 1 98.44 87 VAL A N 1
ATOM 672 C CA . VAL A 1 87 ? 19.156 -18.531 8.578 1 98.44 87 VAL A CA 1
ATOM 673 C C . VAL A 1 87 ? 19.531 -19.797 7.809 1 98.44 87 VAL A C 1
ATOM 675 O O . VAL A 1 87 ? 18.656 -20.594 7.449 1 98.44 87 VAL A O 1
ATOM 678 N N . ARG A 1 88 ? 20.797 -20 7.609 1 98.31 88 ARG A N 1
ATOM 679 C CA . ARG A 1 88 ? 21.25 -21.141 6.824 1 98.31 88 ARG A CA 1
ATOM 680 C C . ARG A 1 88 ? 20.891 -22.453 7.516 1 98.31 88 ARG A C 1
ATOM 682 O O . ARG A 1 88 ? 20.438 -23.391 6.867 1 98.31 88 ARG A O 1
ATOM 689 N N . GLU A 1 89 ? 21.047 -22.516 8.82 1 97.69 89 GLU A N 1
ATOM 690 C CA . GLU A 1 89 ? 20.719 -23.719 9.578 1 97.69 89 GLU A CA 1
ATOM 691 C C . GLU A 1 89 ? 19.219 -24.031 9.5 1 97.69 89 GLU A C 1
ATOM 693 O O . GLU A 1 89 ? 18.844 -25.188 9.328 1 97.69 89 GLU A O 1
ATOM 698 N N . PHE A 1 90 ? 18.516 -23 9.672 1 97.94 90 PHE A N 1
ATOM 699 C CA . PHE A 1 90 ? 17.062 -23.141 9.594 1 97.94 90 PHE A CA 1
ATOM 700 C C . PHE A 1 90 ? 16.641 -23.688 8.234 1 97.94 90 PHE A C 1
ATOM 702 O O . PHE A 1 90 ? 15.891 -24.656 8.156 1 97.94 90 PHE A O 1
ATOM 709 N N . LEU A 1 91 ? 17.203 -23.141 7.191 1 98.25 91 LEU A N 1
ATOM 710 C CA . LEU A 1 91 ? 16.844 -23.562 5.836 1 98.25 91 LEU A CA 1
ATOM 711 C C . LEU A 1 91 ? 17.344 -24.969 5.555 1 98.25 91 LEU A C 1
ATOM 713 O O . LEU A 1 91 ? 16.672 -25.734 4.852 1 98.25 91 LEU A O 1
ATOM 717 N N . GLN A 1 92 ? 18.453 -25.312 6.07 1 97.94 92 GLN A N 1
ATOM 718 C CA . GLN A 1 92 ? 18.984 -26.656 5.91 1 97.94 92 GLN A CA 1
ATOM 719 C C . GLN A 1 92 ? 18.047 -27.688 6.555 1 97.94 92 GLN A C 1
ATOM 721 O O . GLN A 1 92 ? 17.766 -28.734 5.957 1 97.94 92 GLN A O 1
ATOM 726 N N . THR A 1 93 ? 17.641 -27.359 7.703 1 97.44 93 THR A N 1
ATOM 727 C CA . THR A 1 93 ? 16.719 -28.234 8.414 1 97.44 93 THR A CA 1
ATOM 728 C C . THR A 1 93 ? 15.422 -28.406 7.629 1 97.44 93 THR A C 1
ATOM 730 O O . THR A 1 93 ? 14.922 -29.516 7.484 1 97.44 93 THR A O 1
ATOM 733 N N . CYS A 1 94 ? 14.938 -27.312 7.152 1 97.31 94 CYS A N 1
ATOM 734 C CA . CYS A 1 94 ? 13.719 -27.359 6.352 1 97.31 94 CYS A CA 1
ATOM 735 C C . CYS A 1 94 ? 13.914 -28.234 5.117 1 97.31 94 CYS A C 1
ATOM 737 O O . CYS A 1 94 ? 13.047 -29.047 4.777 1 97.31 94 CYS A O 1
ATOM 739 N N . ALA A 1 95 ? 15.023 -28.109 4.484 1 97.81 95 ALA A N 1
ATOM 740 C CA . ALA A 1 95 ? 15.328 -28.906 3.293 1 97.81 95 ALA A CA 1
ATOM 741 C C . ALA A 1 95 ? 15.383 -30.391 3.621 1 97.81 95 ALA A C 1
ATOM 743 O O . ALA A 1 95 ? 14.789 -31.203 2.916 1 97.81 95 ALA A O 1
ATOM 744 N N . GLU A 1 96 ? 16.031 -30.703 4.637 1 97.12 96 GLU A N 1
ATOM 745 C CA . GLU A 1 96 ? 16.203 -32.094 5.031 1 97.12 96 GLU A CA 1
ATOM 746 C C . GLU A 1 96 ? 14.867 -32.719 5.414 1 97.12 96 GLU A C 1
ATOM 748 O O . GLU A 1 96 ? 14.57 -33.844 5.016 1 97.12 96 GLU A O 1
ATOM 753 N N . LEU A 1 97 ? 14.125 -31.969 6.113 1 95.75 97 LEU A N 1
ATOM 754 C CA . LEU A 1 97 ? 12.82 -32.469 6.551 1 95.75 97 LEU A CA 1
ATOM 755 C C . LEU A 1 97 ? 11.914 -32.719 5.355 1 95.75 97 LEU A C 1
ATOM 757 O O . LEU A 1 97 ? 11.031 -33.594 5.418 1 95.75 97 LEU A O 1
ATOM 761 N N . ARG A 1 98 ? 12.211 -32.062 4.305 1 96.12 98 ARG A N 1
ATOM 762 C CA . ARG A 1 98 ? 11.352 -32.188 3.133 1 96.12 98 ARG A CA 1
ATOM 763 C C . ARG A 1 98 ? 11.969 -33.094 2.09 1 96.12 98 ARG A C 1
ATOM 765 O O . ARG A 1 98 ? 11.578 -33.094 0.92 1 96.12 98 ARG A O 1
ATOM 772 N N . GLY A 1 99 ? 12.961 -33.75 2.385 1 93.56 99 GLY A N 1
ATOM 773 C CA . GLY A 1 99 ? 13.492 -34.844 1.585 1 93.56 99 GLY A CA 1
ATOM 774 C C . GLY A 1 99 ? 14.43 -34.375 0.489 1 93.56 99 GLY A C 1
ATOM 775 O O . GLY A 1 99 ? 14.625 -35.062 -0.507 1 93.56 99 GLY A O 1
ATOM 776 N N . VAL A 1 100 ? 14.953 -33.25 0.664 1 95.94 100 VAL A N 1
ATOM 777 C CA . VAL A 1 100 ? 15.883 -32.75 -0.344 1 95.94 100 VAL A CA 1
ATOM 778 C C . VAL A 1 100 ? 17.203 -33.531 -0.247 1 95.94 100 VAL A C 1
ATOM 780 O O . VAL A 1 100 ? 17.812 -33.594 0.823 1 95.94 100 VAL A O 1
ATOM 783 N N . HIS A 1 101 ? 17.641 -34.094 -1.285 1 93.81 101 HIS A N 1
ATOM 784 C CA . HIS A 1 101 ? 18.844 -34.906 -1.288 1 93.81 101 HIS A CA 1
ATOM 785 C C . HIS A 1 101 ? 20.094 -34.062 -1.108 1 93.81 101 HIS A C 1
ATOM 787 O O . HIS A 1 101 ? 20.875 -34.25 -0.175 1 93.81 101 HIS A O 1
ATOM 793 N N . ASP A 1 102 ? 20.266 -33.156 -1.972 1 95.75 102 ASP A N 1
ATOM 794 C CA . ASP A 1 102 ? 21.375 -32.219 -1.837 1 95.75 102 ASP A CA 1
ATOM 795 C C . ASP A 1 102 ? 20.922 -30.922 -1.157 1 95.75 102 ASP A C 1
ATOM 797 O O . ASP A 1 102 ? 20.812 -29.891 -1.806 1 95.75 102 ASP A O 1
ATOM 801 N N . SER A 1 103 ? 20.812 -31.078 0.15 1 96.25 103 SER A N 1
ATOM 802 C CA . SER A 1 103 ? 20.281 -29.969 0.923 1 96.25 103 SER A CA 1
ATOM 803 C C . SER A 1 103 ? 21.203 -28.75 0.863 1 96.25 103 SER A C 1
ATOM 805 O O . SER A 1 103 ? 20.734 -27.609 0.812 1 96.25 103 SER A O 1
ATOM 807 N N . LYS A 1 104 ? 22.5 -29 0.848 1 96.56 104 LYS A N 1
ATOM 808 C CA . LYS A 1 104 ? 23.453 -27.891 0.796 1 96.56 104 LYS A CA 1
ATOM 809 C C . LYS A 1 104 ? 23.266 -27.062 -0.48 1 96.56 104 LYS A C 1
ATOM 811 O O . LYS A 1 104 ? 23.172 -25.844 -0.429 1 96.56 104 LYS A O 1
ATOM 816 N N . ALA A 1 105 ? 23.172 -27.719 -1.521 1 97.5 105 ALA A N 1
ATOM 817 C CA . ALA A 1 105 ? 23 -27.047 -2.807 1 97.5 105 ALA A CA 1
ATOM 818 C C . ALA A 1 105 ? 21.656 -26.328 -2.869 1 97.5 105 ALA A C 1
ATOM 820 O O . ALA A 1 105 ? 21.562 -25.203 -3.383 1 97.5 105 ALA A O 1
ATOM 821 N N . ALA A 1 106 ? 20.672 -26.984 -2.395 1 97.62 106 ALA A N 1
ATOM 822 C CA . ALA A 1 106 ? 19.328 -26.391 -2.395 1 97.62 106 ALA A CA 1
ATOM 823 C C . ALA A 1 106 ? 19.297 -25.125 -1.55 1 97.62 106 ALA A C 1
ATOM 825 O O . ALA A 1 106 ? 18.672 -24.125 -1.939 1 97.62 106 ALA A O 1
ATOM 826 N N . VAL A 1 107 ? 19.953 -25.156 -0.446 1 98.31 107 VAL A N 1
ATOM 827 C CA . VAL A 1 107 ? 19.984 -24.016 0.465 1 98.31 107 VAL A CA 1
ATOM 828 C C . VAL A 1 107 ? 20.75 -22.859 -0.177 1 98.31 107 VAL A C 1
ATOM 830 O O . VAL A 1 107 ? 20.312 -21.703 -0.119 1 98.31 107 VAL A O 1
ATOM 833 N N . ASP A 1 108 ? 21.859 -23.172 -0.825 1 98.12 108 ASP A N 1
ATOM 834 C CA . ASP A 1 108 ? 22.625 -22.156 -1.53 1 98.12 108 ASP A CA 1
ATOM 835 C C . ASP A 1 108 ? 21.781 -21.484 -2.615 1 98.12 108 ASP A C 1
ATOM 837 O O . ASP A 1 108 ? 21.812 -20.266 -2.779 1 98.12 108 ASP A O 1
ATOM 841 N N . GLU A 1 109 ? 21.047 -22.281 -3.262 1 96.88 109 GLU A N 1
ATOM 842 C CA . GLU A 1 109 ? 20.203 -21.781 -4.344 1 96.88 109 GLU A CA 1
ATOM 843 C C . GLU A 1 109 ? 19.141 -20.828 -3.814 1 96.88 109 GLU A C 1
ATOM 845 O O . GLU A 1 109 ? 18.938 -19.75 -4.359 1 96.88 109 GLU A O 1
ATOM 850 N N . VAL A 1 110 ? 18.422 -21.203 -2.764 1 97.19 110 VAL A N 1
ATOM 851 C CA . VAL A 1 110 ? 17.312 -20.375 -2.277 1 97.19 110 VAL A CA 1
ATOM 852 C C . VAL A 1 110 ? 17.859 -19.125 -1.594 1 97.19 110 VAL A C 1
ATOM 854 O O . VAL A 1 110 ? 17.219 -18.078 -1.601 1 97.19 110 VAL A O 1
ATOM 857 N N . ILE A 1 111 ? 19.031 -19.219 -0.989 1 98.12 111 ILE A N 1
ATOM 858 C CA . ILE A 1 111 ? 19.672 -18.047 -0.412 1 98.12 111 ILE A CA 1
ATOM 859 C C . ILE A 1 111 ? 19.953 -17.016 -1.507 1 98.12 111 ILE A C 1
ATOM 861 O O . ILE A 1 111 ? 19.688 -15.828 -1.333 1 98.12 111 ILE A O 1
ATOM 865 N N . ALA A 1 112 ? 20.422 -17.5 -2.596 1 96.44 112 ALA A N 1
ATOM 866 C CA . ALA A 1 112 ? 20.703 -16.609 -3.727 1 96.44 112 ALA A CA 1
ATOM 867 C C . ALA A 1 112 ? 19.406 -16.062 -4.324 1 96.44 112 ALA A C 1
ATOM 869 O O . ALA A 1 112 ? 19.281 -14.859 -4.559 1 96.44 112 ALA A O 1
ATOM 870 N N . ARG A 1 113 ? 18.453 -16.891 -4.477 1 94.19 113 ARG A N 1
ATOM 871 C CA . ARG A 1 113 ? 17.188 -16.531 -5.129 1 94.19 113 ARG A CA 1
ATOM 872 C C . ARG A 1 113 ? 16.406 -15.523 -4.293 1 94.19 113 ARG A C 1
ATOM 874 O O . ARG A 1 113 ? 15.727 -14.656 -4.836 1 94.19 113 ARG A O 1
ATOM 881 N N . CYS A 1 114 ? 16.531 -15.648 -2.975 1 96.25 114 CYS A N 1
ATOM 882 C CA . CYS A 1 114 ? 15.758 -14.789 -2.084 1 96.25 114 CYS A CA 1
ATOM 883 C C . CYS A 1 114 ? 16.625 -13.656 -1.538 1 96.25 114 CYS A C 1
ATOM 885 O O . CYS A 1 114 ? 16.234 -12.977 -0.587 1 96.25 114 CYS A O 1
ATOM 887 N N . TYR A 1 115 ? 17.812 -13.469 -2.082 1 94.56 115 TYR A N 1
ATOM 888 C CA . TYR A 1 115 ? 18.719 -12.383 -1.733 1 94.56 115 TYR A CA 1
ATOM 889 C C . TYR A 1 115 ? 19.031 -12.398 -0.243 1 94.56 115 TYR A C 1
ATOM 891 O O . TYR A 1 115 ? 18.938 -11.359 0.426 1 94.56 115 TYR A O 1
ATOM 899 N N . LEU A 1 116 ? 19.438 -13.523 0.217 1 97.38 116 LEU A N 1
ATOM 900 C CA . LEU A 1 116 ? 19.656 -13.68 1.648 1 97.38 116 LEU A CA 1
ATOM 901 C C . LEU A 1 116 ? 21.156 -13.805 1.95 1 97.38 116 LEU A C 1
ATOM 903 O O . LEU A 1 116 ? 21.531 -14.094 3.084 1 97.38 116 LEU A O 1
ATOM 907 N N . GLN A 1 117 ? 22 -13.547 0.998 1 96.88 117 GLN A N 1
ATOM 908 C CA . GLN A 1 117 ? 23.422 -13.773 1.138 1 96.88 117 GLN A CA 1
ATOM 909 C C . GLN A 1 117 ? 24 -13.008 2.326 1 96.88 117 GLN A C 1
ATOM 911 O O . GLN A 1 117 ? 24.766 -13.547 3.113 1 96.88 117 GLN A O 1
ATOM 916 N N . ALA A 1 118 ? 23.578 -11.805 2.52 1 95.12 118 ALA A N 1
ATOM 917 C CA . ALA A 1 118 ? 24.141 -10.914 3.531 1 95.12 118 ALA A CA 1
ATOM 918 C C . ALA A 1 118 ? 23.734 -11.352 4.934 1 95.12 118 ALA A C 1
ATOM 920 O O . ALA A 1 118 ? 24.375 -10.969 5.922 1 95.12 118 ALA A O 1
ATOM 921 N N . VAL A 1 119 ? 22.688 -12.164 5.035 1 96.75 119 VAL A N 1
ATOM 922 C CA . VAL A 1 119 ? 22.156 -12.43 6.371 1 96.75 119 VAL A CA 1
ATOM 923 C C . VAL A 1 119 ? 22.125 -13.93 6.629 1 96.75 119 VAL A C 1
ATOM 925 O O . VAL A 1 119 ? 21.609 -14.383 7.652 1 96.75 119 VAL A O 1
ATOM 928 N N . ALA A 1 120 ? 22.672 -14.688 5.77 1 97.56 120 ALA A N 1
ATOM 929 C CA . ALA A 1 120 ? 22.625 -16.141 5.852 1 97.56 120 ALA A CA 1
ATOM 930 C C . ALA A 1 120 ? 23.219 -16.641 7.16 1 97.56 120 ALA A C 1
ATOM 932 O O . ALA A 1 120 ? 22.828 -17.688 7.672 1 97.56 120 ALA A O 1
ATOM 933 N N . HIS A 1 121 ? 24.109 -15.875 7.68 1 97.19 121 HIS A N 1
ATOM 934 C CA . HIS A 1 121 ? 24.844 -16.297 8.867 1 97.19 121 HIS A CA 1
ATOM 935 C C . HIS A 1 121 ? 24.219 -15.734 10.133 1 97.19 121 HIS A C 1
ATOM 937 O O . HIS A 1 121 ? 24.625 -16.094 11.242 1 97.19 121 HIS A O 1
ATOM 943 N N . LYS A 1 122 ? 23.266 -14.906 10.031 1 97.62 122 LYS A N 1
ATOM 944 C CA . LYS A 1 122 ? 22.641 -14.25 11.18 1 97.62 122 LYS A CA 1
ATOM 945 C C . LYS A 1 122 ? 21.5 -15.109 11.75 1 97.62 122 LYS A C 1
ATOM 947 O O . LYS A 1 122 ? 21 -16.016 11.078 1 97.62 122 LYS A O 1
ATOM 952 N N . ARG A 1 123 ? 21.234 -14.828 13 1 97.62 123 ARG A N 1
ATOM 953 C CA . ARG A 1 123 ? 20.062 -15.453 13.609 1 97.62 123 ARG A CA 1
ATOM 954 C C . ARG A 1 123 ? 18.766 -14.844 13.078 1 97.62 123 ARG A C 1
ATOM 956 O O . ARG A 1 123 ? 18.703 -13.633 12.836 1 97.62 123 ARG A O 1
ATOM 963 N N . CYS A 1 124 ? 17.703 -15.703 12.984 1 97.19 124 CYS A N 1
ATOM 964 C CA . CYS A 1 124 ? 16.422 -15.258 12.461 1 97.19 124 CYS A CA 1
ATOM 965 C C . CYS A 1 124 ? 15.828 -14.141 13.312 1 97.19 124 CYS A C 1
ATOM 967 O O . CYS A 1 124 ? 15.164 -13.242 12.797 1 97.19 124 CYS A O 1
ATOM 969 N N . GLY A 1 125 ? 16.078 -14.203 14.586 1 95.38 125 GLY A N 1
ATOM 970 C CA . GLY A 1 125 ? 15.547 -13.211 15.508 1 95.38 125 GLY A CA 1
ATOM 971 C C . GLY A 1 125 ? 16.141 -11.836 15.312 1 95.38 125 GLY A C 1
ATOM 972 O O . GLY A 1 125 ? 15.594 -10.836 15.781 1 95.38 125 GLY A O 1
ATOM 973 N N . GLU A 1 126 ? 17.297 -11.734 14.664 1 94.38 126 GLU A N 1
ATOM 974 C CA . GLU A 1 126 ? 18.016 -10.484 14.453 1 94.38 126 GLU A CA 1
ATOM 975 C C . GLU A 1 126 ? 17.609 -9.812 13.148 1 94.38 126 GLU A C 1
ATOM 977 O O . GLU A 1 126 ? 18.047 -8.703 12.859 1 94.38 126 GLU A O 1
ATOM 982 N N . LEU A 1 127 ? 16.797 -10.461 12.461 1 94.25 127 LEU A N 1
ATOM 983 C CA . LEU A 1 127 ? 16.484 -9.984 11.117 1 94.25 127 LEU A CA 1
ATOM 984 C C . LEU A 1 127 ? 15.391 -8.914 11.156 1 94.25 127 LEU A C 1
ATOM 986 O O . LEU A 1 127 ? 14.523 -8.945 12.031 1 94.25 127 LEU A O 1
ATOM 990 N N . SER A 1 128 ? 15.492 -8 10.18 1 88.56 128 SER A N 1
ATOM 991 C CA . SER A 1 128 ? 14.375 -7.094 9.938 1 88.56 128 SER A CA 1
ATOM 992 C C . SER A 1 128 ? 13.148 -7.848 9.438 1 88.56 128 SER A C 1
ATOM 994 O O . SER A 1 128 ? 13.242 -9.016 9.047 1 88.56 128 SER A O 1
ATOM 996 N N . HIS A 1 129 ? 12 -7.234 9.453 1 89.31 129 HIS A N 1
ATOM 997 C CA . HIS A 1 129 ? 10.773 -7.848 8.977 1 89.31 129 HIS A CA 1
ATOM 998 C C . HIS A 1 129 ? 10.898 -8.273 7.516 1 89.31 129 HIS A C 1
ATOM 1000 O O . HIS A 1 129 ? 10.43 -9.352 7.137 1 89.31 129 HIS A O 1
ATOM 1006 N N . GLY A 1 130 ? 11.492 -7.453 6.703 1 91.62 130 GLY A N 1
ATOM 1007 C CA . GLY A 1 130 ? 11.672 -7.77 5.297 1 91.62 130 GLY A CA 1
ATOM 1008 C C . GLY A 1 130 ? 12.508 -9.016 5.066 1 91.62 130 GLY A C 1
ATOM 1009 O O . GLY A 1 130 ? 12.148 -9.859 4.246 1 91.62 130 GLY A O 1
ATOM 1010 N N . TYR A 1 131 ? 13.531 -9.109 5.832 1 93.75 131 TYR A N 1
ATOM 1011 C CA . TYR A 1 131 ? 14.375 -10.289 5.695 1 93.75 131 TYR A CA 1
ATOM 1012 C C . TYR A 1 131 ? 13.68 -11.531 6.234 1 93.75 131 TYR A C 1
ATOM 1014 O O . TYR A 1 131 ? 13.836 -12.625 5.691 1 93.75 131 TYR A O 1
ATOM 1022 N N . ARG A 1 132 ? 12.969 -11.344 7.266 1 95.12 132 ARG A N 1
ATOM 1023 C CA . ARG A 1 132 ? 12.219 -12.477 7.801 1 95.12 132 ARG A CA 1
ATOM 1024 C C . ARG A 1 132 ? 11.25 -13.031 6.758 1 95.12 132 ARG A C 1
ATOM 1026 O O . ARG A 1 132 ? 11.125 -14.25 6.609 1 95.12 132 ARG A O 1
ATOM 1033 N N . GLN A 1 133 ? 10.633 -12.117 6.078 1 94.75 133 GLN A N 1
ATOM 1034 C CA . GLN A 1 133 ? 9.711 -12.531 5.027 1 94.75 133 GLN A CA 1
ATOM 1035 C C . GLN A 1 133 ? 10.453 -13.273 3.914 1 94.75 133 GLN A C 1
ATOM 1037 O O . GLN A 1 133 ? 9.953 -14.273 3.391 1 94.75 133 GLN A O 1
ATOM 1042 N N . ARG A 1 134 ? 11.586 -12.836 3.582 1 96 134 ARG A N 1
ATOM 1043 C CA . ARG A 1 134 ? 12.375 -13.484 2.543 1 96 134 ARG A CA 1
ATOM 1044 C C . ARG A 1 134 ? 12.828 -14.875 2.984 1 96 134 ARG A C 1
ATOM 1046 O O . ARG A 1 134 ? 12.852 -15.812 2.182 1 96 134 ARG A O 1
ATOM 1053 N N . VAL A 1 135 ? 13.18 -14.977 4.238 1 97.69 135 VAL A N 1
ATOM 1054 C CA . VAL A 1 135 ? 13.531 -16.281 4.77 1 97.69 135 VAL A CA 1
ATOM 1055 C C . VAL A 1 135 ? 12.312 -17.203 4.734 1 97.69 135 VAL A C 1
ATOM 1057 O O . VAL A 1 135 ? 12.422 -18.375 4.383 1 97.69 135 VAL A O 1
ATOM 1060 N N . GLY A 1 136 ? 11.172 -16.641 5.145 1 97.31 136 GLY A N 1
ATOM 1061 C CA . GLY A 1 136 ? 9.93 -17.375 5.031 1 97.31 136 GLY A CA 1
ATOM 1062 C C . GLY A 1 136 ? 9.672 -17.891 3.629 1 97.31 136 GLY A C 1
ATOM 1063 O O . GLY A 1 136 ? 9.266 -19.047 3.451 1 97.31 136 GLY A O 1
ATOM 1064 N N . LEU A 1 137 ? 9.922 -17.094 2.699 1 96.75 137 LEU A N 1
ATOM 1065 C CA . LEU A 1 137 ? 9.758 -17.484 1.304 1 96.75 137 LEU A CA 1
ATOM 1066 C C . LEU A 1 137 ? 10.758 -18.578 0.93 1 96.75 137 LEU A C 1
ATOM 1068 O O . LEU A 1 137 ? 10.391 -19.562 0.27 1 96.75 137 LEU A O 1
ATOM 1072 N N . ALA A 1 138 ? 11.953 -18.406 1.375 1 97.56 138 ALA A N 1
ATOM 1073 C CA . ALA A 1 138 ? 13.016 -19.375 1.075 1 97.56 138 ALA A CA 1
ATOM 1074 C C . ALA A 1 138 ? 12.656 -20.766 1.6 1 97.56 138 ALA A C 1
ATOM 1076 O O . ALA A 1 138 ? 12.844 -21.766 0.901 1 97.56 138 ALA A O 1
ATOM 1077 N N . GLN A 1 139 ? 12.188 -20.766 2.773 1 97.56 139 GLN A N 1
ATOM 1078 C CA . GLN A 1 139 ? 11.836 -22.062 3.338 1 97.56 139 GLN A CA 1
ATOM 1079 C C . GLN A 1 139 ? 10.688 -22.703 2.568 1 97.56 139 GLN A C 1
ATOM 1081 O O . GLN A 1 139 ? 10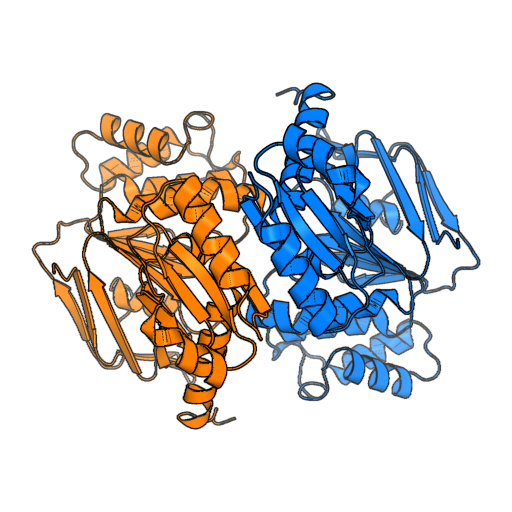.617 -23.938 2.465 1 97.56 139 GLN A O 1
ATOM 1086 N N . ALA A 1 140 ? 9.812 -21.938 2.057 1 96.75 140 ALA A N 1
ATOM 1087 C CA . ALA A 1 140 ? 8.695 -22.453 1.278 1 96.75 140 ALA A CA 1
ATOM 1088 C C . ALA A 1 140 ? 9.156 -22.969 -0.079 1 96.75 140 ALA A C 1
ATOM 1090 O O . ALA A 1 140 ? 8.5 -23.812 -0.689 1 96.75 140 ALA A O 1
ATOM 1091 N N . LEU A 1 141 ? 10.352 -22.594 -0.505 1 96.62 141 LEU A N 1
ATOM 1092 C CA . LEU A 1 141 ? 10.82 -22.828 -1.865 1 96.62 141 LEU A CA 1
ATOM 1093 C C . LEU A 1 141 ? 11.891 -23.922 -1.887 1 96.62 141 LEU A C 1
ATOM 1095 O O . LEU A 1 141 ? 12.18 -24.484 -2.939 1 96.62 141 LEU A O 1
ATOM 1099 N N . VAL A 1 142 ? 12.445 -24.172 -0.844 1 97.19 142 VAL A N 1
ATOM 1100 C CA . VAL A 1 142 ? 13.727 -24.875 -0.771 1 97.19 142 VAL A CA 1
ATOM 1101 C C . VAL A 1 142 ? 13.586 -26.281 -1.354 1 97.19 142 VAL A C 1
ATOM 1103 O O . VAL A 1 142 ? 14.547 -26.828 -1.898 1 97.19 142 VAL A O 1
ATOM 1106 N N . HIS A 1 143 ? 12.461 -26.875 -1.288 1 96.12 143 HIS A N 1
ATOM 1107 C CA . HIS A 1 143 ? 12.273 -28.219 -1.786 1 96.12 143 HIS A CA 1
ATOM 1108 C C . HIS A 1 143 ? 11.633 -28.219 -3.172 1 96.12 143 HIS A C 1
ATOM 1110 O O . HIS A 1 143 ? 11.18 -29.266 -3.658 1 96.12 143 HIS A O 1
ATOM 1116 N N . ARG A 1 144 ? 11.484 -27.094 -3.758 1 93.62 144 ARG A N 1
ATOM 1117 C CA . ARG A 1 144 ? 11.016 -26.906 -5.129 1 93.62 144 ARG A CA 1
ATOM 1118 C C . ARG A 1 144 ? 9.625 -27.5 -5.32 1 93.62 144 ARG A C 1
ATOM 1120 O O . ARG A 1 144 ? 9.414 -28.328 -6.199 1 93.62 144 ARG A O 1
ATOM 1127 N N . PRO A 1 145 ? 8.664 -27 -4.613 1 94.75 145 PRO A N 1
ATOM 1128 C CA . PRO A 1 145 ? 7.301 -27.516 -4.715 1 94.75 145 PRO A CA 1
ATOM 1129 C C . PRO A 1 145 ? 6.613 -27.109 -6.02 1 94.75 145 PRO A C 1
ATOM 1131 O O . PRO A 1 145 ? 6.824 -26 -6.512 1 94.75 145 PRO A O 1
ATOM 1134 N N . PRO A 1 146 ? 5.762 -28 -6.535 1 93.25 146 PRO A N 1
ATOM 1135 C CA . PRO A 1 146 ? 5 -27.641 -7.73 1 93.25 146 PRO A CA 1
ATOM 1136 C C . PRO A 1 146 ? 3.967 -26.547 -7.457 1 93.25 146 PRO A C 1
ATOM 1138 O O . PRO A 1 146 ? 3.559 -25.828 -8.375 1 93.25 146 PRO A O 1
ATOM 1141 N N . LEU A 1 147 ? 3.568 -26.438 -6.223 1 95.62 147 LEU A N 1
ATOM 1142 C CA . LEU A 1 147 ? 2.617 -25.406 -5.82 1 95.62 147 LEU A CA 1
ATOM 1143 C C . LEU A 1 147 ? 3.15 -24.609 -4.637 1 95.62 147 LEU A C 1
ATOM 1145 O O . LEU A 1 147 ? 3.529 -25.172 -3.613 1 95.62 147 LEU A O 1
ATOM 1149 N N . LEU A 1 148 ? 3.246 -23.344 -4.891 1 96.88 148 LEU A N 1
ATOM 1150 C CA . LEU A 1 148 ? 3.633 -22.406 -3.84 1 96.88 148 LEU A CA 1
ATOM 1151 C C . LEU A 1 148 ? 2.451 -21.547 -3.424 1 96.88 148 LEU A C 1
ATOM 1153 O O . LEU A 1 148 ? 1.814 -20.906 -4.266 1 96.88 148 LEU A O 1
ATOM 1157 N N . VAL A 1 149 ? 2.113 -21.594 -2.127 1 97.5 149 VAL A N 1
ATOM 1158 C CA . VAL A 1 149 ? 1.024 -20.781 -1.583 1 97.5 149 VAL A CA 1
ATOM 1159 C C . VAL A 1 149 ? 1.587 -19.734 -0.629 1 97.5 149 VAL A C 1
ATOM 1161 O O . VAL A 1 149 ? 2.283 -20.062 0.333 1 97.5 149 VAL A O 1
ATOM 1164 N N . LEU A 1 150 ? 1.275 -18.484 -0.939 1 97.25 150 LEU A N 1
ATOM 1165 C CA . LEU A 1 150 ? 1.769 -17.359 -0.148 1 97.25 150 LEU A CA 1
ATOM 1166 C C . LEU A 1 150 ? 0.611 -16.578 0.463 1 97.25 150 LEU A C 1
ATOM 1168 O O . LEU A 1 150 ? -0.19 -15.977 -0.26 1 97.25 150 LEU A O 1
ATOM 1172 N N . ASP A 1 151 ? 0.546 -16.609 1.736 1 96.5 151 ASP A N 1
ATOM 1173 C CA . ASP A 1 151 ? -0.509 -15.883 2.438 1 96.5 151 ASP A CA 1
ATOM 1174 C C . ASP A 1 151 ? -0.044 -14.484 2.834 1 96.5 151 ASP A C 1
ATOM 1176 O O . ASP A 1 151 ? 0.638 -14.312 3.848 1 96.5 151 ASP A O 1
ATOM 1180 N N . GLU A 1 152 ? -0.455 -13.461 2.033 1 95.06 152 GLU A N 1
ATOM 1181 C CA . GLU A 1 152 ? -0.103 -12.062 2.248 1 95.06 152 GLU A CA 1
ATOM 1182 C C . GLU A 1 152 ? 1.406 -11.883 2.389 1 95.06 152 GLU A C 1
ATOM 1184 O O . GLU A 1 152 ? 1.886 -11.375 3.404 1 95.06 152 GLU A O 1
ATOM 1189 N N . PRO A 1 153 ? 2.109 -12.125 1.336 1 94.88 153 PRO A N 1
ATOM 1190 C CA . PRO A 1 153 ? 3.57 -12.18 1.425 1 94.88 153 PRO A CA 1
ATOM 1191 C C . PRO A 1 153 ? 4.199 -10.812 1.688 1 94.88 153 PRO A C 1
ATOM 1193 O O . PRO A 1 153 ? 5.363 -10.727 2.08 1 94.88 153 PRO A O 1
ATOM 1196 N N . THR A 1 154 ? 3.451 -9.781 1.479 1 92.19 154 THR A N 1
ATOM 1197 C CA . THR A 1 154 ? 4.051 -8.461 1.637 1 92.19 154 THR A CA 1
ATOM 1198 C C . THR A 1 154 ? 3.457 -7.738 2.844 1 92.19 154 THR A C 1
ATOM 1200 O O . THR A 1 154 ? 3.709 -6.547 3.049 1 92.19 154 THR A O 1
ATOM 1203 N N . ASN A 1 155 ? 2.65 -8.414 3.6 1 89.5 155 ASN A N 1
ATOM 1204 C CA . ASN A 1 155 ? 2.027 -7.797 4.766 1 89.5 155 ASN A CA 1
ATOM 1205 C C . ASN A 1 155 ? 3.07 -7.324 5.773 1 89.5 155 ASN A C 1
ATOM 1207 O O . ASN A 1 155 ? 4.043 -8.031 6.047 1 89.5 155 ASN A O 1
ATOM 1211 N N . GLY A 1 156 ? 2.904 -6.113 6.246 1 86.69 156 GLY A N 1
ATOM 1212 C CA . GLY A 1 156 ? 3.793 -5.57 7.262 1 86.69 156 GLY A CA 1
ATOM 1213 C C . GLY A 1 156 ? 5.059 -4.965 6.68 1 86.69 156 GLY A C 1
ATOM 1214 O O . GLY A 1 156 ? 5.875 -4.402 7.414 1 86.69 156 GLY A O 1
ATOM 1215 N N . LEU A 1 157 ? 5.27 -5.125 5.434 1 90.25 157 LEU A N 1
ATOM 1216 C CA . LEU A 1 157 ? 6.457 -4.578 4.785 1 90.25 157 LEU A CA 1
ATOM 1217 C C . LEU A 1 157 ? 6.242 -3.121 4.398 1 90.25 157 LEU A C 1
ATOM 1219 O O . LEU A 1 157 ? 5.141 -2.732 4.004 1 90.25 157 LEU A O 1
ATOM 1223 N N . ASP A 1 158 ? 7.336 -2.357 4.551 1 88.56 158 ASP A N 1
ATOM 1224 C CA . ASP A 1 158 ? 7.262 -0.979 4.074 1 88.56 158 ASP A CA 1
ATOM 1225 C C . ASP A 1 158 ? 7.461 -0.91 2.561 1 88.56 158 ASP A C 1
ATOM 1227 O O . ASP A 1 158 ? 7.633 -1.938 1.904 1 88.56 158 ASP A O 1
ATOM 1231 N N . SER A 1 159 ? 7.359 0.251 2.029 1 86.5 159 SER A N 1
ATOM 1232 C CA . SER A 1 159 ? 7.387 0.449 0.584 1 86.5 159 SER A CA 1
ATOM 1233 C C . SER A 1 159 ? 8.695 -0.054 -0.019 1 86.5 159 SER A C 1
ATOM 1235 O O . SER A 1 159 ? 8.695 -0.676 -1.083 1 86.5 159 SER A O 1
ATOM 1237 N N . GLU A 1 160 ? 9.758 0.233 0.647 1 83.75 160 GLU A N 1
ATOM 1238 C CA . GLU A 1 160 ? 11.055 -0.192 0.137 1 83.75 160 GLU A CA 1
ATOM 1239 C C . GLU A 1 160 ? 11.195 -1.712 0.167 1 83.75 160 GLU A C 1
ATOM 1241 O O . GLU A 1 160 ? 11.68 -2.316 -0.792 1 83.75 160 GLU A O 1
ATOM 1246 N N . GLN A 1 161 ? 10.797 -2.227 1.21 1 87.94 161 GLN A N 1
ATOM 1247 C CA . GLN A 1 161 ? 10.844 -3.676 1.361 1 87.94 161 GLN A CA 1
ATOM 1248 C C . GLN A 1 161 ? 9.953 -4.371 0.337 1 87.94 161 GLN A C 1
ATOM 1250 O O . GLN A 1 161 ? 10.336 -5.387 -0.243 1 87.94 161 GLN A O 1
ATOM 1255 N N . ARG A 1 162 ? 8.797 -3.824 0.125 1 89.44 162 ARG A N 1
ATOM 1256 C CA . ARG A 1 162 ? 7.887 -4.383 -0.864 1 89.44 162 ARG A CA 1
ATOM 1257 C C . ARG A 1 162 ? 8.492 -4.332 -2.262 1 89.44 162 ARG A C 1
ATOM 1259 O O . ARG A 1 162 ? 8.414 -5.305 -3.016 1 89.44 162 ARG A O 1
ATOM 1266 N N . ALA A 1 163 ? 9.055 -3.215 -2.525 1 85.12 163 ALA A N 1
ATOM 1267 C CA . ALA A 1 163 ? 9.688 -3.041 -3.832 1 85.12 163 ALA A CA 1
ATOM 1268 C C . ALA A 1 163 ? 10.797 -4.062 -4.043 1 85.12 163 ALA A C 1
ATOM 1270 O O . ALA A 1 163 ? 10.969 -4.59 -5.145 1 85.12 163 ALA A O 1
ATOM 1271 N N . ALA A 1 164 ? 11.5 -4.352 -3.027 1 85.81 164 ALA A N 1
ATOM 1272 C CA . ALA A 1 164 ? 12.617 -5.289 -3.102 1 85.81 164 ALA A CA 1
ATOM 1273 C C . ALA A 1 164 ? 12.117 -6.719 -3.297 1 85.81 164 ALA A C 1
ATOM 1275 O O . ALA A 1 164 ? 12.797 -7.543 -3.91 1 85.81 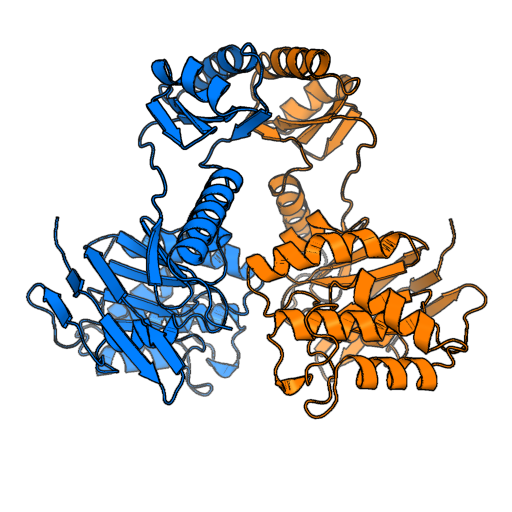164 ALA A O 1
ATOM 1276 N N . LEU A 1 165 ? 10.93 -6.969 -2.797 1 91.31 165 LEU A N 1
ATOM 1277 C CA . LEU A 1 165 ? 10.383 -8.32 -2.855 1 91.31 165 LEU A CA 1
ATOM 1278 C C . LEU A 1 165 ? 9.672 -8.562 -4.18 1 91.31 165 LEU A C 1
ATOM 1280 O O . LEU A 1 165 ? 9.484 -9.711 -4.59 1 91.31 165 LEU A O 1
ATOM 1284 N N . ARG A 1 166 ? 9.297 -7.574 -4.898 1 88.62 166 ARG A N 1
ATOM 1285 C CA . ARG A 1 166 ? 8.445 -7.645 -6.086 1 88.62 166 ARG A CA 1
ATOM 1286 C C . ARG A 1 166 ? 9.102 -8.484 -7.18 1 88.62 166 ARG A C 1
ATOM 1288 O O . ARG A 1 166 ? 8.477 -9.391 -7.73 1 88.62 166 ARG A O 1
ATOM 1295 N N . PRO A 1 167 ? 10.367 -8.219 -7.473 1 87.62 167 PRO A N 1
ATOM 1296 C CA . PRO A 1 167 ? 10.992 -9.039 -8.516 1 87.62 167 PRO A CA 1
ATOM 1297 C C . PRO A 1 167 ? 11.039 -10.516 -8.164 1 87.62 167 PRO A C 1
ATOM 1299 O O . PRO A 1 167 ? 10.914 -11.375 -9.047 1 87.62 167 PRO A O 1
ATOM 1302 N N . LEU A 1 168 ? 11.211 -10.727 -6.941 1 90.75 168 LEU A N 1
ATOM 1303 C CA . LEU A 1 168 ? 11.242 -12.109 -6.473 1 90.75 168 LEU A CA 1
ATOM 1304 C C . LEU A 1 168 ? 9.891 -12.781 -6.695 1 90.75 168 LEU A C 1
ATOM 1306 O O . LEU A 1 168 ? 9.828 -13.875 -7.273 1 90.75 168 LEU A O 1
ATOM 1310 N N . LEU A 1 169 ? 8.875 -12.172 -6.332 1 92.19 169 LEU A N 1
ATOM 1311 C CA . LEU A 1 169 ? 7.527 -12.719 -6.469 1 92.19 169 LEU A CA 1
ATOM 1312 C C . LEU A 1 169 ? 7.16 -12.906 -7.938 1 92.19 169 LEU A C 1
ATOM 1314 O O . LEU A 1 169 ? 6.566 -13.922 -8.312 1 92.19 169 LEU A O 1
ATOM 1318 N N . ALA A 1 170 ? 7.578 -12.008 -8.742 1 87.62 170 ALA A N 1
ATOM 1319 C CA . ALA A 1 170 ? 7.277 -12.055 -10.172 1 87.62 170 ALA A CA 1
ATOM 1320 C C . ALA A 1 170 ? 7.953 -13.242 -10.836 1 87.62 170 ALA A C 1
ATOM 1322 O O . ALA A 1 170 ? 7.41 -13.836 -11.773 1 87.62 170 ALA A O 1
ATOM 1323 N N . GLY A 1 171 ? 9.07 -13.602 -10.328 1 89.12 171 GLY A N 1
ATOM 1324 C CA . GLY A 1 171 ? 9.852 -14.672 -10.938 1 89.12 171 GLY A CA 1
ATOM 1325 C C . GLY A 1 171 ? 9.438 -16.047 -10.469 1 89.12 171 GLY A C 1
ATOM 1326 O O . GLY A 1 171 ? 9.82 -17.062 -11.062 1 89.12 171 GLY A O 1
ATOM 1327 N N . LEU A 1 172 ? 8.617 -16.109 -9.523 1 90.75 172 LEU A N 1
ATOM 1328 C CA . LEU A 1 172 ? 8.273 -17.391 -8.914 1 90.75 172 LEU A CA 1
ATOM 1329 C C . LEU A 1 172 ? 7.441 -18.25 -9.867 1 90.75 172 LEU A C 1
ATOM 1331 O O . LEU A 1 172 ? 7.5 -19.469 -9.82 1 90.75 172 LEU A O 1
ATOM 1335 N N . GLY A 1 173 ? 6.727 -17.672 -10.727 1 86.5 173 GLY A N 1
ATOM 1336 C CA . GLY A 1 173 ? 5.852 -18.391 -11.641 1 86.5 173 GLY A CA 1
ATOM 1337 C C . GLY A 1 173 ? 6.602 -19.125 -12.734 1 86.5 173 GLY A C 1
ATOM 1338 O O . GLY A 1 173 ? 6.031 -19.969 -13.422 1 86.5 173 GLY A O 1
ATOM 1339 N N . GLU A 1 174 ? 7.859 -18.844 -12.812 1 85.31 174 GLU A N 1
ATOM 1340 C CA . GLU A 1 174 ? 8.648 -19.453 -13.875 1 85.31 174 GLU A CA 1
ATOM 1341 C C . GLU A 1 174 ? 8.875 -20.938 -13.617 1 85.31 174 GLU A C 1
ATOM 1343 O O . GLU A 1 174 ? 8.992 -21.734 -14.555 1 85.31 174 GLU A O 1
ATOM 1348 N N . ARG A 1 175 ? 8.867 -21.344 -12.422 1 82.56 175 ARG A N 1
ATOM 1349 C CA . ARG A 1 175 ? 9.242 -22.703 -12.094 1 82.56 175 ARG A CA 1
ATOM 1350 C C . ARG A 1 175 ? 8.062 -23.484 -11.516 1 82.56 175 ARG A C 1
ATOM 1352 O O . ARG A 1 175 ? 8.188 -24.672 -11.203 1 82.56 175 ARG A O 1
ATOM 1359 N N . GLY A 1 176 ? 6.98 -22.828 -11.391 1 87.56 176 GLY A N 1
ATOM 1360 C CA . GLY A 1 176 ? 5.848 -23.5 -10.781 1 87.56 176 GLY A CA 1
ATOM 1361 C C . GLY A 1 176 ? 4.613 -22.625 -10.688 1 87.56 176 GLY A C 1
ATOM 1362 O O . GLY A 1 176 ? 4.535 -21.578 -11.344 1 87.56 176 GLY A O 1
ATOM 1363 N N . CYS A 1 177 ? 3.645 -23.25 -9.945 1 94.25 177 CYS A N 1
ATOM 1364 C CA . CYS A 1 177 ? 2.396 -22.531 -9.711 1 94.25 177 CYS A CA 1
ATOM 1365 C C . CYS A 1 177 ? 2.443 -21.766 -8.391 1 94.25 177 CYS A C 1
ATOM 1367 O O . CYS A 1 177 ? 2.887 -22.312 -7.379 1 94.25 177 CYS A O 1
ATOM 1369 N N . VAL A 1 178 ? 2.035 -20.531 -8.492 1 96.62 178 VAL A N 1
ATOM 1370 C CA . VAL A 1 178 ? 2.016 -19.703 -7.289 1 96.62 178 VAL A CA 1
ATOM 1371 C C . VAL A 1 178 ? 0.601 -19.188 -7.035 1 96.62 178 VAL A C 1
ATOM 1373 O O . VAL A 1 178 ? -0.053 -18.672 -7.941 1 96.62 178 VAL A O 1
ATOM 1376 N N . LEU A 1 179 ? 0.124 -19.438 -5.844 1 97.44 179 LEU A N 1
ATOM 1377 C CA . LEU A 1 179 ? -1.095 -18.812 -5.344 1 97.44 179 LEU A CA 1
ATOM 1378 C C . LEU A 1 179 ? -0.783 -17.844 -4.203 1 97.44 179 LEU A C 1
ATOM 1380 O O . LEU A 1 179 ? -0.216 -18.25 -3.184 1 97.44 179 LEU A O 1
ATOM 1384 N N . MET A 1 180 ? -1.12 -16.594 -4.383 1 96.75 180 MET A N 1
ATOM 1385 C CA . MET A 1 180 ? -0.844 -15.633 -3.316 1 96.75 180 MET A CA 1
ATOM 1386 C C . MET A 1 180 ? -2.094 -14.828 -2.971 1 96.75 180 MET A C 1
ATOM 1388 O O . MET A 1 180 ? -2.914 -14.539 -3.846 1 96.75 180 MET A O 1
ATOM 1392 N N . THR A 1 181 ? -2.26 -14.57 -1.739 1 96.88 181 THR A N 1
ATOM 1393 C CA . THR A 1 181 ? -3.338 -13.688 -1.302 1 96.88 181 THR A CA 1
ATOM 1394 C C . THR A 1 181 ? -2.818 -12.273 -1.054 1 96.88 181 THR A C 1
ATOM 1396 O O . THR A 1 181 ? -1.647 -12.094 -0.712 1 96.88 181 THR A O 1
ATOM 1399 N N . SER A 1 182 ? -3.641 -11.305 -1.288 1 94.44 182 SER A N 1
ATOM 1400 C CA . SER A 1 182 ? -3.299 -9.914 -1.008 1 94.44 182 SER A CA 1
ATOM 1401 C C . SER A 1 182 ? -4.551 -9.07 -0.809 1 94.44 182 SER A C 1
ATOM 1403 O O . SER A 1 182 ? -5.609 -9.367 -1.367 1 94.44 182 SER A O 1
ATOM 1405 N N . HIS A 1 183 ? -4.379 -8.125 0.027 1 91.5 183 HIS A N 1
ATOM 1406 C CA . HIS A 1 183 ? -5.422 -7.105 0.112 1 91.5 183 HIS A CA 1
ATOM 1407 C C . HIS A 1 183 ? -5.012 -5.832 -0.618 1 91.5 183 HIS A C 1
ATOM 1409 O O . HIS A 1 183 ? -5.746 -4.84 -0.602 1 91.5 183 HIS A O 1
ATOM 1415 N N . ASN A 1 184 ? -3.895 -5.891 -1.256 1 87.69 184 ASN A N 1
ATOM 1416 C CA . ASN A 1 184 ? -3.359 -4.758 -2.002 1 87.69 184 ASN A CA 1
ATOM 1417 C C . ASN A 1 184 ? -3.354 -5.027 -3.504 1 87.69 184 ASN A C 1
ATOM 1419 O O . ASN A 1 184 ? -2.572 -5.848 -3.988 1 87.69 184 ASN A O 1
ATOM 1423 N N . TRP A 1 185 ? -4.078 -4.211 -4.184 1 85.25 185 TRP A N 1
ATOM 1424 C CA . TRP A 1 185 ? -4.238 -4.516 -5.602 1 85.25 185 TRP A CA 1
ATOM 1425 C C . TRP A 1 185 ? -3.004 -4.086 -6.391 1 85.25 185 TRP A C 1
ATOM 1427 O O . TRP A 1 185 ? -2.74 -4.613 -7.473 1 85.25 185 TRP A O 1
ATOM 1437 N N . ASP A 1 186 ? -2.277 -3.076 -5.898 1 82.31 186 ASP A N 1
ATOM 1438 C CA . ASP A 1 186 ? -1.056 -2.67 -6.586 1 82.31 186 ASP A CA 1
ATOM 1439 C C . ASP A 1 186 ? -0.05 -3.816 -6.645 1 82.31 186 ASP A C 1
ATOM 1441 O O . ASP A 1 186 ? 0.643 -3.99 -7.648 1 82.31 186 ASP A O 1
ATOM 1445 N N . GLU A 1 187 ? 0.002 -4.473 -5.594 1 87.12 187 GLU A N 1
ATOM 1446 C CA . GLU A 1 187 ? 0.885 -5.633 -5.523 1 87.12 187 GLU A CA 1
ATOM 1447 C C . GLU A 1 187 ? 0.454 -6.719 -6.504 1 87.12 187 GLU A C 1
ATOM 1449 O O . GLU A 1 187 ? 1.293 -7.324 -7.176 1 87.12 187 GLU A O 1
ATOM 1454 N N . VAL A 1 188 ? -0.771 -6.895 -6.582 1 90 188 VAL A N 1
ATOM 1455 C CA . VAL A 1 188 ? -1.356 -7.922 -7.434 1 90 188 VAL A CA 1
ATOM 1456 C C . VAL A 1 188 ? -1.078 -7.598 -8.898 1 90 188 VAL A C 1
ATOM 1458 O O . VAL A 1 188 ? -0.634 -8.461 -9.664 1 90 188 VAL A O 1
ATOM 1461 N N . LEU A 1 189 ? -1.234 -6.383 -9.25 1 85.94 189 LEU A N 1
ATOM 1462 C CA . LEU A 1 189 ? -1.042 -5.949 -10.633 1 85.94 189 LEU A CA 1
ATOM 1463 C C . LEU A 1 189 ? 0.414 -6.113 -11.055 1 85.94 189 LEU A C 1
ATOM 1465 O O . LEU A 1 189 ? 0.698 -6.383 -12.227 1 85.94 189 LEU A O 1
ATOM 1469 N N . ALA A 1 190 ? 1.251 -6.051 -10.094 1 83.5 190 ALA A N 1
ATOM 1470 C CA . ALA A 1 190 ? 2.68 -6.078 -10.391 1 83.5 190 ALA A CA 1
ATOM 1471 C C . ALA A 1 190 ? 3.158 -7.504 -10.672 1 83.5 190 ALA A C 1
ATOM 1473 O O . ALA A 1 190 ? 4.145 -7.707 -11.375 1 83.5 190 ALA A O 1
ATOM 1474 N N . VAL A 1 191 ? 2.385 -8.5 -10.164 1 88.94 191 VAL A N 1
ATOM 1475 C CA . VAL A 1 191 ? 3.041 -9.797 -10.195 1 88.94 191 VAL A CA 1
ATOM 1476 C C . VAL A 1 191 ? 2.088 -10.852 -10.758 1 88.94 191 VAL A C 1
ATOM 1478 O O . VAL A 1 191 ? 2.523 -11.883 -11.273 1 88.94 191 VAL A O 1
ATOM 1481 N N . ALA A 1 192 ? 0.819 -10.664 -10.719 1 92.06 192 ALA A N 1
ATOM 1482 C CA . ALA A 1 192 ? -0.132 -11.75 -10.953 1 92.06 192 ALA A CA 1
ATOM 1483 C C . ALA A 1 192 ? -0.443 -11.891 -12.445 1 92.06 192 ALA A C 1
ATOM 1485 O O . ALA A 1 192 ? -0.545 -10.891 -13.156 1 92.06 192 ALA A O 1
ATOM 1486 N N . HIS A 1 193 ? -0.625 -13.156 -12.867 1 90.31 193 HIS A N 1
ATOM 1487 C CA . HIS A 1 193 ? -1.112 -13.469 -14.203 1 90.31 193 HIS A CA 1
ATOM 1488 C C . HIS A 1 193 ? -2.637 -13.5 -14.242 1 90.31 193 HIS A C 1
ATOM 1490 O O . HIS A 1 193 ? -3.248 -13.055 -15.219 1 90.31 193 HIS A O 1
ATOM 1496 N N . ARG A 1 194 ? -3.188 -14.023 -13.227 1 92.69 194 ARG A N 1
ATOM 1497 C CA . ARG A 1 194 ? -4.633 -14.109 -13.047 1 92.69 194 ARG A CA 1
ATOM 1498 C C . ARG A 1 194 ? -5.031 -13.688 -11.633 1 92.69 194 ARG A C 1
ATOM 1500 O O . ARG A 1 194 ? -4.246 -13.82 -10.695 1 92.69 194 ARG A O 1
ATOM 1507 N N . VAL A 1 195 ? -6.305 -13.18 -11.633 1 94.94 195 VAL A N 1
ATOM 1508 C CA . VAL A 1 195 ? -6.746 -12.641 -10.352 1 94.94 195 VAL A CA 1
ATOM 1509 C C . VAL A 1 195 ? -8.148 -13.156 -10.031 1 94.94 195 VAL A C 1
ATOM 1511 O O . VAL A 1 195 ? -9.023 -13.172 -10.898 1 94.94 195 VAL A O 1
ATOM 1514 N N . TYR A 1 196 ? -8.289 -13.641 -8.805 1 95.69 196 TYR A N 1
ATOM 1515 C CA . TYR A 1 196 ? -9.602 -13.93 -8.242 1 95.69 196 TYR A CA 1
ATOM 1516 C C . TYR A 1 196 ? -9.93 -12.961 -7.109 1 95.69 196 TYR A C 1
ATOM 1518 O O . TYR A 1 196 ? -9.07 -12.633 -6.289 1 95.69 196 TYR A O 1
ATOM 1526 N N . ARG A 1 197 ? -11.133 -12.523 -7.086 1 94.19 197 ARG A N 1
ATOM 1527 C CA . ARG A 1 197 ? -11.602 -11.688 -5.988 1 94.19 197 ARG A CA 1
ATOM 1528 C C . ARG A 1 197 ? -12.609 -12.43 -5.121 1 94.19 197 ARG A C 1
ATOM 1530 O O . ARG A 1 197 ? -13.578 -13 -5.633 1 94.19 197 ARG A O 1
ATOM 1537 N N . LEU A 1 198 ? -12.328 -12.453 -3.877 1 94.12 198 LEU A N 1
ATOM 1538 C CA . LEU A 1 198 ? -13.25 -13.031 -2.906 1 94.12 198 LEU A CA 1
ATOM 1539 C C . LEU A 1 198 ? -14.023 -11.945 -2.176 1 94.12 198 LEU A C 1
ATOM 1541 O O . LEU A 1 198 ? -13.422 -11.094 -1.514 1 94.12 198 LEU A O 1
ATOM 1545 N N . GLN A 1 199 ? -15.297 -12.023 -2.32 1 90.69 199 GLN A N 1
ATOM 1546 C CA . GLN A 1 199 ? -16.188 -11.07 -1.65 1 90.69 199 GLN A CA 1
ATOM 1547 C C . GLN A 1 199 ? -17.516 -11.719 -1.279 1 90.69 199 GLN A C 1
ATOM 1549 O O . GLN A 1 199 ? -18.156 -12.359 -2.119 1 90.69 199 GLN A O 1
ATOM 1554 N N . ASP A 1 200 ? -17.891 -11.531 -0.024 1 88.94 200 ASP A N 1
ATOM 1555 C CA . ASP A 1 200 ? -19.156 -12.039 0.478 1 88.94 200 ASP A CA 1
ATOM 1556 C C . ASP A 1 200 ? -19.312 -13.523 0.159 1 88.94 200 ASP A C 1
ATOM 1558 O O . ASP A 1 200 ? -20.406 -13.969 -0.236 1 88.94 200 ASP A O 1
ATOM 1562 N N . GLY A 1 201 ? -18.188 -14.188 0.216 1 92.44 201 GLY A N 1
ATOM 1563 C CA . GLY A 1 201 ? -18.203 -15.633 0.063 1 92.44 201 GLY A CA 1
ATOM 1564 C C . GLY A 1 201 ? -18.219 -16.078 -1.387 1 92.44 201 GLY A C 1
ATOM 1565 O O . GLY A 1 201 ? -18.25 -17.281 -1.672 1 92.44 201 GLY A O 1
ATOM 1566 N N . VAL A 1 202 ? -18.219 -15.148 -2.268 1 92.06 202 VAL A N 1
ATOM 1567 C CA . VAL A 1 202 ? -18.25 -15.453 -3.695 1 92.06 202 VAL A CA 1
ATOM 1568 C C . VAL A 1 202 ? -16.875 -15.148 -4.316 1 92.06 202 VAL A C 1
ATOM 1570 O O . VAL A 1 202 ? -16.266 -14.125 -4.004 1 92.06 202 VAL A O 1
ATOM 1573 N N . LEU A 1 203 ? -16.453 -16.078 -5.156 1 94.38 203 LEU A N 1
ATOM 1574 C CA . LEU A 1 203 ? -15.172 -15.938 -5.852 1 94.38 203 LEU A CA 1
ATOM 1575 C C . LEU A 1 203 ? -15.391 -15.609 -7.328 1 94.38 203 LEU A C 1
ATOM 1577 O O . LEU A 1 203 ? -16.078 -16.359 -8.031 1 94.38 203 LEU A O 1
ATOM 1581 N N . GLN A 1 204 ? -14.836 -14.477 -7.77 1 92.94 204 GLN A N 1
ATOM 1582 C CA . GLN A 1 204 ? -14.969 -14.047 -9.156 1 92.94 204 GLN A CA 1
ATOM 1583 C C . GLN A 1 204 ? -13.602 -13.836 -9.805 1 92.94 204 GLN A C 1
ATOM 1585 O O . GLN A 1 204 ? -12.711 -13.242 -9.203 1 92.94 204 GLN A O 1
ATOM 1590 N N . GLU A 1 205 ? -13.492 -14.359 -10.969 1 93.12 205 GLU A N 1
ATOM 1591 C CA . GLU A 1 205 ? -12.25 -14.133 -11.703 1 93.12 205 GLU A CA 1
ATOM 1592 C C . GLU A 1 205 ? -12.242 -12.758 -12.359 1 93.12 205 GLU A C 1
ATOM 1594 O O . GLU A 1 205 ? -13.219 -12.359 -12.992 1 93.12 205 GLU A O 1
ATOM 1599 N N . ILE A 1 206 ? -11.141 -12.07 -12.094 1 90.5 206 ILE A N 1
ATOM 1600 C CA . ILE A 1 206 ? -10.922 -10.766 -12.727 1 90.5 206 ILE A CA 1
ATOM 1601 C C . ILE A 1 206 ? -9.812 -10.875 -13.766 1 90.5 206 ILE A C 1
ATOM 1603 O O . ILE A 1 206 ? -8.664 -11.172 -13.43 1 90.5 206 ILE A O 1
ATOM 1607 N N . THR A 1 207 ? -10.117 -10.609 -14.93 1 85.12 207 THR A N 1
ATOM 1608 C CA . THR A 1 207 ? -9.148 -10.742 -16.016 1 85.12 207 THR A CA 1
ATOM 1609 C C . THR A 1 207 ? -8.273 -9.5 -16.125 1 85.12 207 THR A C 1
ATOM 1611 O O . THR A 1 207 ? -8.781 -8.375 -16.125 1 85.12 207 THR A O 1
ATOM 1614 N N . ILE A 1 208 ? -7.004 -9.727 -16.078 1 85.44 208 ILE A N 1
ATOM 1615 C CA . ILE A 1 208 ? -6.047 -8.672 -16.406 1 85.44 208 ILE A CA 1
ATOM 1616 C C . ILE A 1 208 ? -5.562 -8.844 -17.844 1 85.44 208 ILE A C 1
ATOM 1618 O O . ILE A 1 208 ? -4.848 -9.797 -18.156 1 85.44 208 ILE A O 1
ATOM 1622 N N . PRO A 1 209 ? -5.926 -7.867 -18.625 1 85.94 209 PRO A N 1
ATOM 1623 C CA . PRO A 1 209 ? -5.516 -8.031 -20.016 1 85.94 209 PRO A CA 1
ATOM 1624 C C . PRO A 1 209 ? -4.004 -7.988 -20.203 1 85.94 209 PRO A C 1
ATOM 1626 O O . PRO A 1 209 ? -3.318 -7.215 -19.531 1 85.94 209 PRO A O 1
ATOM 1629 N N . ARG A 1 210 ? -3.531 -8.914 -21 1 83.06 210 ARG A N 1
ATOM 1630 C CA . ARG A 1 210 ? -2.111 -8.938 -21.344 1 83.06 210 ARG A CA 1
ATOM 1631 C C . ARG A 1 210 ? -1.897 -8.758 -22.844 1 83.06 210 ARG A C 1
ATOM 1633 O O . ARG A 1 210 ? -2.645 -9.312 -23.656 1 83.06 210 ARG A O 1
ATOM 1640 N N . VAL A 1 211 ? -0.993 -7.793 -23.141 1 85.75 211 VAL A N 1
ATOM 1641 C CA . VAL A 1 211 ? -0.589 -7.559 -24.516 1 85.75 211 VAL A CA 1
ATOM 1642 C C . VAL A 1 211 ? 0.871 -7.965 -24.703 1 85.75 211 VAL A C 1
ATOM 1644 O O . VAL A 1 211 ? 1.759 -7.445 -24.016 1 85.75 211 VAL A O 1
ATOM 1647 N N . ALA A 1 212 ? 1.135 -8.891 -25.484 1 83.75 212 ALA A N 1
ATOM 1648 C CA . ALA A 1 212 ? 2.463 -9.469 -25.688 1 83.75 212 ALA A CA 1
ATOM 1649 C C . ALA A 1 212 ? 3.385 -8.492 -26.406 1 83.75 212 ALA A C 1
ATOM 1651 O O . ALA A 1 212 ? 4.578 -8.406 -26.109 1 83.75 212 ALA A O 1
ATOM 1652 N N . SER A 1 213 ? 2.852 -7.73 -27.297 1 89.06 213 SER A N 1
ATOM 1653 C CA . SER A 1 213 ? 3.65 -6.801 -28.094 1 89.06 213 SER A CA 1
ATOM 1654 C C . SER A 1 213 ? 3.895 -5.5 -27.328 1 89.06 213 SER A C 1
ATOM 1656 O O . SER A 1 213 ? 3.117 -5.133 -26.453 1 89.06 213 SER A O 1
ATOM 1658 N N . PRO A 1 214 ? 5.07 -4.895 -27.719 1 90.12 214 PRO A N 1
ATOM 1659 C CA . PRO A 1 214 ? 5.176 -3.525 -27.203 1 90.12 214 PRO A CA 1
ATOM 1660 C C . PRO A 1 214 ? 3.924 -2.697 -27.469 1 90.12 214 PRO A C 1
ATOM 1662 O O . PRO A 1 214 ? 3.35 -2.775 -28.562 1 90.12 214 PRO A O 1
ATOM 1665 N N . HIS A 1 215 ? 3.469 -2.07 -26.453 1 91.62 215 HIS A N 1
ATOM 1666 C CA . HIS A 1 215 ? 2.195 -1.374 -26.594 1 91.62 215 HIS A CA 1
ATOM 1667 C C . HIS A 1 215 ? 2.119 -0.165 -25.672 1 91.62 215 HIS A C 1
ATOM 1669 O O . HIS A 1 215 ? 2.947 -0.014 -24.781 1 91.62 215 HIS A O 1
ATOM 1675 N N . LEU A 1 216 ? 1.14 0.717 -26 1 87.69 216 LEU A N 1
ATOM 1676 C CA . LEU A 1 216 ? 0.748 1.844 -25.172 1 87.69 216 LEU A CA 1
ATOM 1677 C C . LEU A 1 216 ? -0.735 1.774 -24.812 1 87.69 216 LEU A C 1
ATOM 1679 O O . LEU A 1 216 ? -1.559 1.415 -25.672 1 87.69 216 LEU A O 1
ATOM 1683 N N . TRP A 1 217 ? -0.978 2.084 -23.516 1 88 217 TRP A N 1
ATOM 1684 C CA . TRP A 1 217 ? -2.373 2.137 -23.094 1 88 217 TRP A CA 1
ATOM 1685 C C . TRP A 1 217 ? -2.902 3.566 -23.141 1 88 217 TRP A C 1
ATOM 1687 O O . TRP A 1 217 ? -2.197 4.508 -22.781 1 88 217 TRP A O 1
ATOM 1697 N N . LEU A 1 218 ? -4.133 3.613 -23.625 1 88.25 218 LEU A N 1
ATOM 1698 C CA . LEU A 1 218 ? -4.836 4.891 -23.672 1 88.25 218 LEU A CA 1
ATOM 1699 C C . LEU A 1 218 ? -6.125 4.84 -22.875 1 88.25 218 LEU A C 1
ATOM 1701 O O . LEU A 1 218 ? -6.852 3.846 -22.906 1 88.25 218 LEU A O 1
ATOM 1705 N N . ALA A 1 219 ? -6.297 5.949 -22.094 1 88.69 219 ALA A N 1
ATOM 1706 C CA . ALA A 1 219 ? -7.59 6.105 -21.438 1 88.69 219 ALA A CA 1
ATOM 1707 C C . ALA A 1 219 ? -8.469 7.102 -22.172 1 88.69 219 ALA A C 1
ATOM 1709 O O . ALA A 1 219 ? -8.094 8.258 -22.359 1 88.69 219 ALA A O 1
ATOM 1710 N N . CYS A 1 220 ? -9.656 6.586 -22.531 1 89.25 220 CYS A N 1
ATOM 1711 C CA . CYS A 1 220 ? -10.648 7.469 -23.125 1 89.25 220 CYS A CA 1
ATOM 1712 C C . CYS A 1 220 ? -11.562 8.062 -22.062 1 89.25 220 CYS A C 1
ATOM 1714 O O . CYS A 1 220 ? -11.75 7.48 -21 1 89.25 220 CYS A O 1
ATOM 1716 N N . GLU A 1 221 ? -12.094 9.195 -22.344 1 85.62 221 GLU A N 1
ATOM 1717 C CA . GLU A 1 221 ? -13.008 9.844 -21.406 1 85.62 221 GLU A CA 1
ATOM 1718 C C . GLU A 1 221 ? -14.305 9.047 -21.266 1 85.62 221 GLU A C 1
ATOM 1720 O O . GLU A 1 221 ? -14.875 8.977 -20.172 1 85.62 221 GLU A O 1
ATOM 1725 N N . THR A 1 222 ? -14.664 8.5 -22.422 1 89.81 222 THR A N 1
ATOM 1726 C CA . THR A 1 222 ? -15.914 7.754 -22.391 1 89.81 222 THR A CA 1
ATOM 1727 C C . THR A 1 222 ? -15.742 6.398 -23.078 1 89.81 222 THR A C 1
ATOM 1729 O O . THR A 1 222 ? -14.812 6.207 -23.875 1 89.81 222 THR A O 1
ATOM 1732 N N . LEU A 1 223 ? -16.688 5.508 -22.703 1 91.75 223 LEU A N 1
ATOM 1733 C CA . LEU A 1 223 ? -16.688 4.199 -23.344 1 91.75 223 LEU A CA 1
ATOM 1734 C C . LEU A 1 223 ? -16.969 4.324 -24.844 1 91.75 223 LEU A C 1
ATOM 1736 O O . LEU A 1 223 ? -16.406 3.592 -25.656 1 91.75 223 LEU A O 1
ATOM 1740 N N . ALA A 1 224 ? -17.828 5.23 -25.172 1 92 224 ALA A N 1
ATOM 1741 C CA . ALA A 1 224 ? -18.203 5.445 -26.578 1 92 224 ALA A CA 1
ATOM 1742 C C . ALA A 1 224 ? -16.969 5.84 -27.406 1 92 224 ALA A C 1
ATOM 1744 O O . ALA A 1 224 ? -16.797 5.363 -28.531 1 92 224 ALA A O 1
ATOM 1745 N N . GLN A 1 225 ? -16.219 6.594 -26.844 1 90.19 225 GLN A N 1
ATOM 1746 C CA . GLN A 1 225 ? -15 7.016 -27.531 1 90.19 225 GLN A CA 1
ATOM 1747 C C . GLN A 1 225 ? -14.039 5.844 -27.719 1 90.19 225 GLN A C 1
ATOM 1749 O O . GLN A 1 225 ? -13.422 5.707 -28.781 1 90.19 225 GLN A O 1
ATOM 1754 N N . ALA A 1 226 ? -13.93 5.039 -26.719 1 93.25 226 ALA A N 1
ATOM 1755 C CA . ALA A 1 226 ? -13.07 3.863 -26.812 1 93.25 226 ALA A CA 1
ATOM 1756 C C . ALA A 1 226 ? -13.547 2.91 -27.891 1 93.25 226 ALA A C 1
ATOM 1758 O O . ALA A 1 226 ? -12.742 2.365 -28.656 1 93.25 226 ALA A O 1
ATOM 1759 N N . GLN A 1 227 ? -14.812 2.789 -27.953 1 93.56 227 GLN A N 1
ATOM 1760 C CA . GLN A 1 227 ? -15.383 1.899 -28.969 1 93.56 227 GLN A CA 1
ATOM 1761 C C . GLN A 1 227 ? -15.102 2.402 -30.375 1 93.56 227 GLN A C 1
ATOM 1763 O O . GLN A 1 227 ? -14.836 1.607 -31.281 1 93.56 227 GLN A O 1
ATOM 1768 N N . ALA A 1 228 ? -15.125 3.629 -30.516 1 91.12 228 ALA A N 1
ATOM 1769 C CA . ALA A 1 228 ? -14.867 4.234 -31.828 1 91.12 228 ALA A CA 1
ATOM 1770 C C . ALA A 1 228 ? -13.422 4.02 -32.25 1 91.12 228 ALA A C 1
ATOM 1772 O O . ALA A 1 228 ? -13.133 3.926 -33.469 1 91.12 228 ALA A O 1
ATOM 1773 N N . LEU A 1 229 ? -12.602 3.867 -31.297 1 91.06 229 LEU A N 1
ATOM 1774 C CA . LEU A 1 229 ? -11.172 3.758 -31.594 1 91.06 229 LEU A CA 1
ATOM 1775 C C . LEU A 1 229 ? -10.719 2.303 -31.531 1 91.06 229 LEU A C 1
ATOM 1777 O O . LEU A 1 229 ? -9.555 2 -31.812 1 91.06 229 LEU A O 1
ATOM 1781 N N . ALA A 1 230 ? -11.602 1.428 -31.219 1 92.5 230 ALA A N 1
ATOM 1782 C CA . ALA A 1 230 ? -11.266 0.041 -30.906 1 92.5 230 ALA A CA 1
ATOM 1783 C C . ALA A 1 230 ? -10.703 -0.68 -32.125 1 92.5 230 ALA A C 1
ATOM 1785 O O . ALA A 1 230 ? -9.891 -1.6 -31.984 1 92.5 230 ALA A O 1
ATOM 1786 N N . GLN A 1 231 ? -11.078 -0.252 -33.281 1 91.38 231 GLN A N 1
ATOM 1787 C CA . GLN A 1 231 ? -10.664 -0.938 -34.5 1 91.38 231 GLN A CA 1
ATOM 1788 C C . GLN A 1 231 ? -9.148 -0.872 -34.688 1 91.38 231 GLN A C 1
ATOM 1790 O O . GLN A 1 231 ? -8.555 -1.772 -35.281 1 91.38 231 GLN A O 1
ATOM 1795 N N . ASP A 1 232 ? -8.523 0.116 -34.188 1 89.44 232 ASP A N 1
ATOM 1796 C CA . ASP A 1 232 ? -7.09 0.311 -34.375 1 89.44 232 ASP A CA 1
ATOM 1797 C C . ASP A 1 232 ? -6.309 -0.237 -33.188 1 89.44 232 ASP A C 1
ATOM 1799 O O . ASP A 1 232 ? -5.078 -0.261 -33.188 1 89.44 232 ASP A O 1
ATOM 1803 N N . ALA A 1 233 ? -7.012 -0.618 -32.188 1 94.19 233 ALA A N 1
ATOM 1804 C CA . ALA A 1 233 ? -6.371 -1.088 -30.953 1 94.19 233 ALA A CA 1
ATOM 1805 C C . ALA A 1 233 ? -6.219 -2.607 -30.953 1 94.19 233 ALA A C 1
ATOM 1807 O O . ALA A 1 233 ? -6.961 -3.309 -31.656 1 94.19 233 ALA A O 1
ATOM 1808 N N . VAL A 1 234 ? -5.211 -3.055 -30.328 1 94.75 234 VAL A N 1
ATOM 1809 C CA . VAL A 1 234 ? -5.008 -4.496 -30.234 1 94.75 234 VAL A CA 1
ATOM 1810 C C . VAL A 1 234 ? -5.895 -5.078 -29.141 1 94.75 234 VAL A C 1
ATOM 1812 O O . VAL A 1 234 ? -6.215 -6.266 -29.156 1 94.75 234 VAL A O 1
ATOM 1815 N N . LEU A 1 235 ? -6.262 -4.223 -28.141 1 94.5 235 LEU A N 1
ATOM 1816 C CA . LEU A 1 235 ? -7.09 -4.684 -27.031 1 94.5 235 LEU A CA 1
ATOM 1817 C C . LEU A 1 235 ? -7.895 -3.533 -26.453 1 94.5 235 LEU A C 1
ATOM 1819 O O . LEU A 1 235 ? -7.406 -2.404 -26.359 1 94.5 235 LEU A O 1
ATOM 1823 N N . GLN A 1 236 ? -9.102 -3.875 -26.109 1 93.56 236 GLN A N 1
ATOM 1824 C CA . GLN A 1 236 ? -9.945 -2.932 -25.391 1 93.56 236 GLN A CA 1
ATOM 1825 C C . GLN A 1 236 ? -10.391 -3.502 -24.047 1 93.56 236 GLN A C 1
ATOM 1827 O O . GLN A 1 236 ? -10.742 -4.68 -23.953 1 93.56 236 GLN A O 1
ATOM 1832 N N . ASP A 1 237 ? -10.281 -2.666 -23.047 1 93.25 237 ASP A N 1
ATOM 1833 C CA . ASP A 1 237 ? -10.797 -2.988 -21.719 1 93.25 237 ASP A CA 1
ATOM 1834 C C . ASP A 1 237 ? -11.578 -1.815 -21.141 1 93.25 237 ASP A C 1
ATOM 1836 O O . ASP A 1 237 ? -11.023 -0.984 -20.422 1 93.25 237 ASP A O 1
ATOM 1840 N N . GLY A 1 238 ? -12.867 -1.905 -21.422 1 91.88 238 GLY A N 1
ATOM 1841 C CA . GLY A 1 238 ? -13.672 -0.747 -21.062 1 91.88 238 GLY A CA 1
ATOM 1842 C C . GLY A 1 238 ? -13.305 0.499 -21.844 1 91.88 238 GLY A C 1
ATOM 1843 O O . GLY A 1 238 ? -13.281 0.48 -23.078 1 91.88 238 GLY A O 1
ATOM 1844 N N . ARG A 1 239 ? -12.969 1.549 -21.109 1 93.56 239 ARG A N 1
ATOM 1845 C CA . ARG A 1 239 ? -12.609 2.797 -21.766 1 93.56 239 ARG A CA 1
ATOM 1846 C C . ARG A 1 239 ? -11.109 2.854 -22.047 1 93.56 239 ARG A C 1
ATOM 1848 O O . ARG A 1 239 ? -10.586 3.891 -22.469 1 93.56 239 ARG A O 1
ATOM 1855 N N . PHE A 1 240 ? -10.461 1.761 -21.781 1 93.88 240 PHE A N 1
ATOM 1856 C CA . PHE A 1 240 ? -9.016 1.707 -22 1 93.88 240 PHE A CA 1
ATOM 1857 C C . PHE A 1 240 ? -8.68 0.908 -23.25 1 93.88 240 PHE A C 1
ATOM 1859 O O . PHE A 1 240 ? -9.305 -0.119 -23.516 1 93.88 240 PHE A O 1
ATOM 1866 N N . LEU A 1 241 ? -7.699 1.445 -24.016 1 94.38 241 LEU A N 1
ATOM 1867 C CA . LEU A 1 241 ? -7.273 0.809 -25.25 1 94.38 241 LEU A CA 1
ATOM 1868 C C . LEU A 1 241 ? -5.762 0.598 -25.266 1 94.38 241 LEU A C 1
ATOM 1870 O O . LEU A 1 241 ? -5.008 1.458 -24.812 1 94.38 241 LEU A O 1
ATOM 1874 N N . ALA A 1 242 ? -5.398 -0.578 -25.766 1 94.75 242 ALA A N 1
ATOM 1875 C CA . ALA A 1 242 ? -3.979 -0.835 -26 1 94.75 242 ALA A CA 1
ATOM 1876 C C . ALA A 1 242 ? -3.633 -0.746 -27.484 1 94.75 242 ALA A C 1
ATOM 1878 O O . ALA A 1 242 ? -4.301 -1.358 -28.312 1 94.75 242 ALA A O 1
ATOM 1879 N N . PHE A 1 243 ? -2.6 0.057 -27.766 1 94.06 243 PHE A N 1
ATOM 1880 C CA . PHE A 1 243 ? -2.107 0.192 -29.141 1 94.06 243 PHE A CA 1
ATOM 1881 C C . PHE A 1 243 ? -0.697 -0.372 -29.266 1 94.06 243 PHE A C 1
ATOM 1883 O O . PHE A 1 243 ? 0.21 0.044 -28.531 1 94.06 243 PHE A O 1
ATOM 1890 N N . ALA A 1 244 ? -0.593 -1.252 -30.219 1 94.12 244 ALA A N 1
ATOM 1891 C CA . ALA A 1 244 ? 0.698 -1.913 -30.391 1 94.12 244 ALA A CA 1
ATOM 1892 C C . ALA A 1 244 ? 1.606 -1.103 -31.312 1 94.12 244 ALA A C 1
ATOM 1894 O O . ALA A 1 244 ? 1.13 -0.295 -32.125 1 94.12 244 ALA A O 1
ATOM 1895 N N . TYR A 1 245 ? 2.947 -1.297 -31.125 1 91.75 245 TYR A N 1
ATOM 1896 C CA . TYR A 1 245 ? 3.973 -0.771 -32.031 1 91.75 245 TYR A CA 1
ATOM 1897 C C . TYR A 1 245 ? 5.137 -1.747 -32.156 1 91.75 245 TYR A C 1
ATOM 1899 O O . TYR A 1 245 ? 5.125 -2.82 -31.547 1 91.75 245 TYR A O 1
ATOM 1907 N N . ASP A 1 246 ? 6.055 -1.535 -32.969 1 91.5 246 ASP A N 1
ATOM 1908 C CA . ASP A 1 246 ? 7.055 -2.535 -33.312 1 91.5 246 ASP A CA 1
ATOM 1909 C C . ASP A 1 246 ? 8.188 -2.576 -32.312 1 91.5 246 ASP A C 1
ATOM 1911 O O . ASP A 1 246 ? 9.18 -3.289 -32.5 1 91.5 246 ASP A O 1
ATOM 1915 N N . GLY A 1 247 ? 8.164 -1.823 -31.297 1 87.06 247 GLY A N 1
ATOM 1916 C CA . GLY A 1 247 ? 9.156 -1.903 -30.234 1 87.06 247 GLY A CA 1
ATOM 1917 C C . GLY A 1 247 ? 10.258 -0.874 -30.359 1 87.06 247 GLY A C 1
ATOM 1918 O O . GLY A 1 247 ? 11.109 -0.756 -29.484 1 87.06 247 GLY A O 1
ATOM 1919 N N . THR A 1 248 ? 10.25 -0.142 -31.484 1 87.31 248 THR A N 1
ATOM 1920 C CA . THR A 1 248 ? 11.281 0.875 -31.672 1 87.31 248 THR A CA 1
ATOM 1921 C C . THR A 1 248 ? 10.836 2.213 -31.094 1 87.31 248 THR A C 1
ATOM 1923 O O . THR A 1 248 ? 9.633 2.5 -31.031 1 87.31 248 THR A O 1
ATOM 1926 N N . ASP A 1 249 ? 11.82 2.973 -30.719 1 81.31 249 ASP A N 1
ATOM 1927 C CA . ASP A 1 249 ? 11.531 4.301 -30.172 1 81.31 249 ASP A CA 1
ATOM 1928 C C . ASP A 1 249 ? 10.82 5.168 -31.219 1 81.31 249 ASP A C 1
ATOM 1930 O O . ASP A 1 249 ? 9.922 5.938 -30.875 1 81.31 249 ASP A O 1
ATOM 1934 N N . ALA A 1 250 ? 11.305 5.02 -32.344 1 83.5 250 ALA A N 1
ATOM 1935 C CA . ALA A 1 250 ? 10.703 5.801 -33.406 1 83.5 250 ALA A CA 1
ATOM 1936 C C . ALA A 1 250 ? 9.234 5.449 -33.594 1 83.5 250 ALA A C 1
ATOM 1938 O O . ALA A 1 250 ? 8.383 6.336 -33.719 1 83.5 250 ALA A O 1
ATOM 1939 N N . ALA A 1 251 ? 8.93 4.168 -33.594 1 88.25 251 ALA A N 1
ATOM 1940 C CA . ALA A 1 251 ? 7.543 3.719 -33.719 1 88.25 251 ALA A CA 1
ATOM 1941 C C . ALA A 1 251 ? 6.699 4.172 -32.531 1 88.25 251 ALA A C 1
ATOM 1943 O O . ALA A 1 251 ? 5.535 4.547 -32.719 1 88.25 251 ALA A O 1
ATOM 1944 N N . ARG A 1 252 ? 7.266 4.098 -31.438 1 84.88 252 ARG A N 1
ATOM 1945 C CA . ARG A 1 252 ? 6.57 4.559 -30.234 1 84.88 252 ARG A CA 1
ATOM 1946 C C . ARG A 1 252 ? 6.207 6.035 -30.344 1 84.88 252 ARG A C 1
ATOM 1948 O O . ARG A 1 252 ? 5.086 6.43 -30.016 1 84.88 252 ARG A O 1
ATOM 1955 N N . GLN A 1 253 ? 7.129 6.738 -30.812 1 80.69 253 GLN A N 1
ATOM 1956 C CA . GLN A 1 253 ? 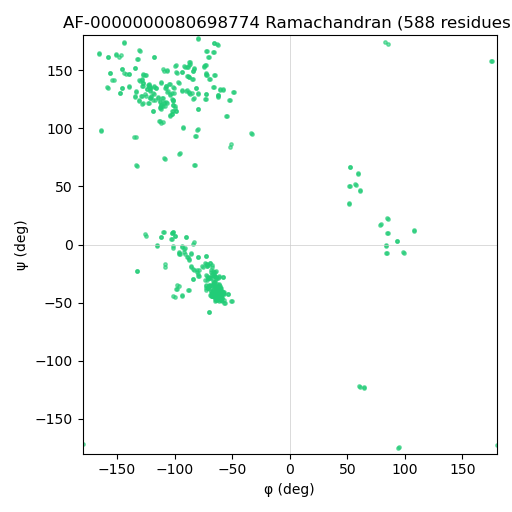6.914 8.172 -30.938 1 80.69 253 GLN A CA 1
ATOM 1957 C C . GLN A 1 253 ? 5.824 8.469 -31.969 1 80.69 253 GLN A C 1
ATOM 1959 O O . GLN A 1 253 ? 4.977 9.336 -31.75 1 80.69 253 GLN A O 1
ATOM 1964 N N . LEU A 1 254 ? 5.934 7.805 -33 1 85.12 254 LEU A N 1
ATOM 1965 C CA . LEU A 1 254 ? 4.926 7.992 -34.031 1 85.12 254 LEU A CA 1
ATOM 1966 C C . LEU A 1 254 ? 3.539 7.617 -33.531 1 85.12 254 LEU A C 1
ATOM 1968 O O . LEU A 1 254 ? 2.557 8.297 -33.812 1 85.12 254 LEU A O 1
ATOM 1972 N N . LEU A 1 255 ? 3.525 6.59 -32.812 1 86.62 255 LEU A N 1
ATOM 1973 C CA . LEU A 1 255 ? 2.258 6.156 -32.219 1 86.62 255 LEU A CA 1
ATOM 1974 C C . LEU A 1 255 ? 1.724 7.199 -31.25 1 86.62 255 LEU A C 1
ATOM 1976 O O . LEU A 1 255 ? 0.534 7.527 -31.266 1 86.62 255 LEU A O 1
ATOM 1980 N N . TRP A 1 256 ? 2.588 7.664 -30.547 1 80.62 256 TRP A N 1
ATOM 1981 C CA . TRP A 1 256 ? 2.221 8.711 -29.594 1 80.62 256 TRP A CA 1
ATOM 1982 C C . TRP A 1 256 ? 1.615 9.914 -30.312 1 80.62 256 TRP A C 1
ATOM 1984 O O . TRP A 1 256 ? 0.578 10.43 -29.891 1 80.62 256 TRP A O 1
ATOM 1994 N N . GLN A 1 257 ? 2.234 10.312 -31.266 1 81.19 257 GLN A N 1
ATOM 1995 C CA . GLN A 1 257 ? 1.768 11.469 -32.031 1 81.19 257 GLN A CA 1
ATOM 1996 C C . GLN A 1 257 ? 0.383 11.211 -32.625 1 81.19 257 GLN A C 1
ATOM 1998 O O . GLN A 1 257 ? -0.487 12.086 -32.562 1 81.19 257 GLN A O 1
ATOM 2003 N N . ARG A 1 258 ? 0.234 10.07 -33.031 1 85.06 258 ARG A N 1
ATOM 2004 C CA . ARG A 1 258 ? -1.053 9.703 -33.625 1 85.06 258 ARG A CA 1
ATOM 2005 C C . ARG A 1 258 ? -2.148 9.695 -32.562 1 85.06 258 ARG A C 1
ATOM 2007 O O . ARG A 1 258 ? -3.232 10.242 -32.781 1 85.06 258 ARG A O 1
ATOM 2014 N N . LEU A 1 259 ? -1.836 9.172 -31.453 1 83.31 259 LEU A N 1
ATOM 2015 C CA . LEU A 1 259 ? -2.832 9.039 -30.406 1 83.31 259 LEU A CA 1
ATOM 2016 C C . LEU A 1 259 ? -3.152 10.391 -29.781 1 83.31 259 LEU A C 1
ATOM 2018 O O . LEU A 1 259 ? -4.297 10.648 -29.391 1 83.31 259 LEU A O 1
ATOM 2022 N N . ALA A 1 260 ? -2.166 11.195 -29.703 1 80.38 260 ALA A N 1
ATOM 2023 C CA . ALA A 1 260 ? -2.34 12.523 -29.109 1 80.38 260 ALA A CA 1
ATOM 2024 C C . ALA A 1 260 ? -3.271 13.383 -29.953 1 80.38 260 ALA A C 1
ATOM 2026 O O . ALA A 1 260 ? -3.852 14.352 -29.453 1 80.38 260 ALA A O 1
ATOM 2027 N N . ALA A 1 261 ? -3.354 13.031 -31.188 1 80.81 261 ALA A N 1
ATOM 2028 C CA . ALA A 1 261 ? -4.191 13.805 -32.094 1 80.81 261 ALA A CA 1
ATOM 2029 C C . ALA A 1 261 ? -5.664 13.438 -31.938 1 80.81 261 ALA A C 1
ATOM 2031 O O . ALA A 1 261 ? -6.547 14.156 -32.406 1 80.81 261 ALA A O 1
ATOM 2032 N N . LEU A 1 262 ? -5.859 12.352 -31.203 1 82.31 262 LEU A N 1
ATOM 2033 C CA . LEU A 1 262 ? -7.234 11.891 -31.047 1 82.31 262 LEU A CA 1
ATOM 2034 C C . LEU A 1 262 ? -7.945 12.68 -29.953 1 82.31 262 LEU A C 1
ATOM 2036 O O . LEU A 1 262 ? -7.371 12.938 -28.891 1 82.31 262 LEU A O 1
ATOM 2040 N N . PRO A 1 263 ? -9.141 13.07 -30.266 1 77.81 263 PRO A N 1
ATOM 2041 C CA . PRO A 1 263 ? -9.891 13.773 -29.234 1 77.81 263 PRO A CA 1
ATOM 2042 C C . PRO A 1 263 ? -10.367 12.852 -28.109 1 77.81 263 PRO A C 1
ATOM 2044 O O . PRO A 1 263 ? -10.57 11.656 -28.344 1 77.81 263 PRO A O 1
ATOM 2047 N N . GLY A 1 264 ? -10.555 13.453 -26.953 1 76.81 264 GLY A N 1
ATOM 2048 C CA . GLY A 1 264 ? -11.195 12.742 -25.859 1 76.81 264 GLY A CA 1
ATOM 2049 C C . GLY A 1 264 ? -10.266 11.789 -25.141 1 76.81 264 GLY A C 1
ATOM 2050 O O . GLY A 1 264 ? -10.711 10.82 -24.516 1 76.81 264 GLY A O 1
ATOM 2051 N N . ILE A 1 265 ? -9.031 11.938 -25.328 1 77.06 265 ILE A N 1
ATOM 2052 C CA . ILE A 1 265 ? -8.055 11.109 -24.609 1 77.06 265 ILE A CA 1
ATOM 2053 C C . ILE A 1 265 ? -7.762 11.719 -23.25 1 77.06 265 ILE A C 1
ATOM 2055 O O . ILE A 1 265 ? -7.449 12.906 -23.141 1 77.06 265 ILE A O 1
ATOM 2059 N N . ALA A 1 266 ? -7.859 10.852 -22.266 1 72.56 266 ALA A N 1
ATOM 2060 C CA . ALA A 1 266 ? -7.715 11.336 -20.891 1 72.56 266 ALA A CA 1
ATOM 2061 C C . ALA A 1 266 ? -6.297 11.102 -20.375 1 72.56 266 ALA A C 1
ATOM 2063 O O . ALA A 1 266 ? -5.777 11.898 -19.594 1 72.56 266 ALA A O 1
ATOM 2064 N N . ALA A 1 267 ? -5.707 9.992 -20.812 1 75.31 267 ALA A N 1
ATOM 2065 C CA . ALA A 1 267 ? -4.383 9.656 -20.297 1 75.31 267 ALA A CA 1
ATOM 2066 C C . ALA A 1 267 ? -3.717 8.578 -21.156 1 75.31 267 ALA A C 1
ATOM 2068 O O . ALA A 1 267 ? -4.379 7.906 -21.938 1 75.31 267 ALA A O 1
ATOM 2069 N N . PHE A 1 268 ? -2.381 8.508 -20.906 1 77.5 268 PHE A N 1
ATOM 2070 C CA . PHE A 1 268 ? -1.588 7.457 -21.516 1 77.5 268 PHE A CA 1
ATOM 2071 C C . PHE A 1 268 ? -0.783 6.695 -20.469 1 77.5 268 PHE A C 1
ATOM 2073 O O . PHE A 1 268 ? -0.332 7.281 -19.484 1 77.5 268 PHE A O 1
ATOM 2080 N N . TYR A 1 269 ? -0.657 5.379 -20.812 1 77.12 269 TYR A N 1
ATOM 2081 C CA . TYR A 1 269 ? 0.097 4.539 -19.891 1 77.12 269 TYR A CA 1
ATOM 2082 C C . TYR A 1 269 ? 0.997 3.566 -20.656 1 77.12 269 TYR A C 1
ATOM 2084 O O . TYR A 1 269 ? 0.622 3.062 -21.719 1 77.12 269 TYR A O 1
ATOM 2092 N N . GLU A 1 270 ? 2.152 3.299 -20.016 1 76.12 270 GLU A N 1
ATOM 2093 C CA . GLU A 1 270 ? 3.043 2.305 -20.609 1 76.12 270 GLU A CA 1
ATOM 2094 C C . GLU A 1 270 ? 2.625 0.89 -20.219 1 76.12 270 GLU A C 1
ATOM 2096 O O . GLU A 1 270 ? 2.996 -0.078 -20.875 1 76.12 270 GLU A O 1
ATOM 2101 N N . ARG A 1 271 ? 1.93 0.864 -19.172 1 79 271 ARG A N 1
ATOM 2102 C CA . ARG A 1 271 ? 1.445 -0.415 -18.656 1 79 271 ARG A CA 1
ATOM 2103 C C . ARG A 1 271 ? -0.052 -0.36 -18.375 1 79 271 ARG A C 1
ATOM 2105 O O . ARG A 1 271 ? -0.664 0.708 -18.453 1 79 271 ARG A O 1
ATOM 2112 N N . TYR A 1 272 ? -0.525 -1.568 -18.188 1 86.94 272 TYR A N 1
ATOM 2113 C CA . TYR A 1 272 ? -1.947 -1.629 -17.875 1 86.94 272 TYR A CA 1
ATOM 2114 C C . TYR A 1 272 ? -2.285 -0.7 -16.703 1 86.94 272 TYR A C 1
ATOM 2116 O O . TYR A 1 272 ? -1.685 -0.793 -15.633 1 86.94 272 TYR A O 1
ATOM 2124 N N . PRO A 1 273 ? -3.193 0.169 -16.938 1 83.62 273 PRO A N 1
ATOM 2125 C CA . PRO A 1 273 ? -3.453 1.213 -15.938 1 83.62 273 PRO A CA 1
ATOM 2126 C C . PRO A 1 273 ? -4.09 0.668 -14.664 1 83.62 273 PRO A C 1
ATOM 2128 O O . PRO A 1 273 ? -5.004 -0.16 -14.734 1 83.62 273 PRO A O 1
ATOM 2131 N N . ASP A 1 274 ? -3.678 1.231 -13.555 1 81.62 274 ASP A N 1
ATOM 2132 C CA . ASP A 1 274 ? -4.266 0.89 -12.266 1 81.62 274 ASP A CA 1
ATOM 2133 C C . ASP A 1 274 ? -5.758 1.21 -12.234 1 81.62 274 ASP A C 1
ATOM 2135 O O . ASP A 1 274 ? -6.551 0.442 -11.688 1 81.62 274 ASP A O 1
ATOM 2139 N N . ASP A 1 275 ? -6.082 2.285 -12.852 1 82.44 275 ASP A N 1
ATOM 2140 C CA . ASP A 1 275 ? -7.469 2.736 -12.883 1 82.44 275 ASP A CA 1
ATOM 2141 C C . ASP A 1 275 ? -8.367 1.711 -13.57 1 82.44 275 ASP A C 1
ATOM 2143 O O . ASP A 1 275 ? -9.523 1.527 -13.18 1 82.44 275 ASP A O 1
ATOM 2147 N N . ALA A 1 276 ? -7.805 1.149 -14.586 1 87.69 276 ALA A N 1
ATOM 2148 C CA . ALA A 1 276 ? -8.578 0.131 -15.297 1 87.69 276 ALA A CA 1
ATOM 2149 C C . ALA A 1 276 ? -8.906 -1.044 -14.383 1 87.69 276 ALA A C 1
ATOM 2151 O O . ALA A 1 276 ? -10.047 -1.504 -14.344 1 87.69 276 ALA A O 1
ATOM 2152 N N . PHE A 1 277 ? -7.965 -1.446 -13.656 1 87.31 277 PHE A N 1
ATOM 2153 C CA . PHE A 1 277 ? -8.141 -2.561 -12.734 1 87.31 277 PHE A CA 1
ATOM 2154 C C . PHE A 1 277 ? -9.109 -2.191 -11.617 1 87.31 277 PHE A C 1
ATOM 2156 O O . PHE A 1 277 ? -9.992 -2.977 -11.266 1 87.31 277 PHE A O 1
ATOM 2163 N N . GLN A 1 278 ? -8.969 -1.036 -11.125 1 83.69 278 GLN A N 1
ATOM 2164 C CA . GLN A 1 278 ? -9.844 -0.568 -10.055 1 83.69 278 GLN A CA 1
ATOM 2165 C C . GLN A 1 278 ? -11.297 -0.495 -10.531 1 83.69 278 GLN A C 1
ATOM 2167 O O . GLN A 1 278 ? -12.211 -0.849 -9.797 1 83.69 278 GLN A O 1
ATOM 2172 N N . GLU A 1 279 ? -11.43 -0.014 -11.672 1 86.25 279 GLU A N 1
ATOM 2173 C CA . GLU A 1 279 ? -12.773 0.066 -12.234 1 86.25 279 GLU A CA 1
ATOM 2174 C C . GLU A 1 279 ? -13.375 -1.323 -12.414 1 86.25 279 GLU A C 1
ATOM 2176 O O . GLU A 1 279 ? -14.57 -1.522 -12.164 1 86.25 279 GLU A O 1
ATOM 2181 N N . LYS A 1 280 ? -12.562 -2.232 -12.766 1 86.62 280 LYS A N 1
ATOM 2182 C CA . LYS A 1 280 ? -13.016 -3.611 -12.914 1 86.62 280 LYS A CA 1
ATOM 2183 C C . LYS A 1 280 ? -13.406 -4.207 -11.562 1 86.62 280 LYS A C 1
ATOM 2185 O O . LYS A 1 280 ? -14.414 -4.902 -11.453 1 86.62 280 LYS A O 1
ATOM 2190 N N . LEU A 1 281 ? -12.625 -3.928 -10.633 1 83.31 281 LEU A N 1
ATOM 2191 C CA . LEU A 1 281 ? -12.898 -4.43 -9.297 1 83.31 281 LEU A CA 1
ATOM 2192 C C . LEU A 1 281 ? -14.219 -3.867 -8.766 1 83.31 281 LEU A C 1
ATOM 2194 O O . LEU A 1 281 ? -15.023 -4.602 -8.195 1 83.31 281 LEU A O 1
ATOM 2198 N N . SER A 1 282 ? -14.352 -2.605 -8.992 1 81.31 282 SER A N 1
ATOM 2199 C CA . SER A 1 282 ? -15.57 -1.947 -8.531 1 81.31 282 SER A CA 1
ATOM 2200 C C . SER A 1 282 ? -16.797 -2.504 -9.242 1 81.31 282 SER A C 1
ATOM 2202 O O . SER A 1 282 ? -17.844 -2.682 -8.633 1 81.31 282 SER A O 1
ATOM 2204 N N . ALA A 1 283 ? -16.641 -2.717 -10.453 1 81.75 283 ALA A N 1
ATOM 2205 C CA . ALA A 1 283 ? -17.734 -3.283 -11.227 1 81.75 283 ALA A CA 1
ATOM 2206 C C . ALA A 1 283 ? -18.094 -4.68 -10.727 1 81.75 283 ALA A C 1
ATOM 2208 O O . ALA A 1 283 ? -19.281 -5.023 -10.625 1 81.75 283 ALA A O 1
ATOM 2209 N N . ALA A 1 284 ? -17.109 -5.402 -10.43 1 78.75 284 ALA A N 1
ATOM 2210 C CA . ALA A 1 284 ? -17.328 -6.75 -9.914 1 78.75 284 ALA A CA 1
ATOM 2211 C C . ALA A 1 284 ? -18.047 -6.715 -8.57 1 78.75 284 ALA A C 1
ATOM 2213 O O . ALA A 1 284 ? -18.891 -7.57 -8.289 1 78.75 284 ALA A O 1
ATOM 2214 N N . MET A 1 285 ? -17.75 -5.777 -7.82 1 75.75 285 MET A N 1
ATOM 2215 C CA . MET A 1 285 ? -18.375 -5.613 -6.508 1 75.75 285 MET A CA 1
ATOM 2216 C C . MET A 1 285 ? -19.859 -5.285 -6.641 1 75.75 285 MET A C 1
ATOM 2218 O O . MET A 1 285 ? -20.672 -5.801 -5.883 1 75.75 285 MET A O 1
ATOM 2222 N N . ARG A 1 286 ? -20.156 -4.434 -7.523 1 75 286 ARG A N 1
ATOM 2223 C CA . ARG A 1 286 ? -21.531 -4.027 -7.742 1 75 286 ARG A CA 1
ATOM 2224 C C . ARG A 1 286 ? -22.375 -5.203 -8.227 1 75 286 ARG A C 1
ATOM 2226 O O . ARG A 1 286 ? -23.531 -5.367 -7.809 1 75 286 ARG A O 1
ATOM 2233 N N . GLN A 1 287 ? -21.734 -5.953 -9 1 75.31 287 GLN A N 1
ATOM 2234 C CA . GLN A 1 287 ? -22.438 -7.121 -9.531 1 75.31 287 GLN A CA 1
ATOM 2235 C C . GLN A 1 287 ? -22.719 -8.141 -8.43 1 75.31 287 GLN A C 1
ATOM 2237 O O . GLN A 1 287 ? -23.812 -8.703 -8.367 1 75.31 287 GLN A O 1
ATOM 2242 N N . SER A 1 288 ? -21.812 -8.32 -7.582 1 70.81 288 SER A N 1
ATOM 2243 C CA . SER A 1 288 ? -21.969 -9.258 -6.473 1 70.81 288 SER A CA 1
ATOM 2244 C C . SER A 1 288 ? -23.031 -8.781 -5.492 1 70.81 288 SER A C 1
ATOM 2246 O O . SER A 1 288 ? -23.828 -9.578 -5 1 70.81 288 SER A O 1
ATOM 2248 N N . ALA A 1 289 ? -23.031 -7.504 -5.215 1 69.5 289 ALA A N 1
ATOM 2249 C CA . ALA A 1 289 ? -24 -6.918 -4.293 1 69.5 289 ALA A CA 1
ATOM 2250 C C . ALA A 1 289 ? -25.422 -7.059 -4.828 1 69.5 289 ALA A C 1
ATOM 2252 O O . ALA A 1 289 ? -26.359 -7.277 -4.062 1 69.5 289 ALA A O 1
ATOM 2253 N N . GLU A 1 290 ? -25.484 -6.926 -6.07 1 66.06 290 GLU A N 1
ATOM 2254 C CA . GLU A 1 290 ? -26.797 -7.043 -6.699 1 66.06 290 GLU A CA 1
ATOM 2255 C C . GLU A 1 290 ? -27.297 -8.484 -6.684 1 66.06 290 GLU A C 1
ATOM 2257 O O . GLU A 1 290 ? -28.484 -8.742 -6.477 1 66.06 290 GLU A O 1
ATOM 2262 N N . GLU A 1 291 ? -26.375 -9.367 -6.871 1 67.62 291 GLU A N 1
ATOM 2263 C CA . GLU A 1 291 ? -26.75 -10.781 -6.961 1 67.62 291 GLU A CA 1
ATOM 2264 C C . GLU A 1 291 ? -26.875 -11.406 -5.574 1 67.62 291 GLU A C 1
ATOM 2266 O O . GLU A 1 291 ? -27.625 -12.367 -5.387 1 67.62 291 GLU A O 1
ATOM 2271 N N . HIS A 1 292 ? -26.078 -10.844 -4.66 1 64.88 292 HIS A N 1
ATOM 2272 C CA . HIS A 1 292 ? -26.125 -11.367 -3.299 1 64.88 292 HIS A CA 1
ATOM 2273 C C . HIS A 1 292 ? -26.219 -10.234 -2.279 1 64.88 292 HIS A C 1
ATOM 2275 O O . HIS A 1 292 ? -25.234 -9.898 -1.624 1 64.88 292 HIS A O 1
ATOM 2281 N N . PRO A 1 293 ? -27.359 -9.57 -2.301 1 50.41 293 PRO A N 1
ATOM 2282 C CA . PRO A 1 293 ? -27.484 -8.445 -1.377 1 50.41 293 PRO A CA 1
ATOM 2283 C C . PRO A 1 293 ? -27.203 -8.836 0.074 1 50.41 293 PRO A C 1
ATOM 2285 O O . PRO A 1 293 ? -27.469 -9.977 0.469 1 50.41 293 PRO A O 1
ATOM 2288 N N . HIS A 1 294 ? -26.094 -8.344 0.58 1 49.47 294 HIS A N 1
ATOM 2289 C CA . HIS A 1 294 ? -25.781 -8.594 1.982 1 49.47 294 HIS A CA 1
ATOM 2290 C C . HIS A 1 294 ? -27.047 -8.641 2.83 1 49.47 294 HIS A C 1
ATOM 2292 O O . HIS A 1 294 ? -27.859 -7.715 2.795 1 49.47 294 HIS A O 1
ATOM 2298 N N . VAL A 1 295 ? -27.562 -9.852 3.068 1 35.59 295 VAL A N 1
ATOM 2299 C CA . VAL A 1 295 ? -28.531 -9.898 4.152 1 35.59 295 VAL A CA 1
ATOM 2300 C C . VAL A 1 295 ? -27.938 -9.25 5.406 1 35.59 295 VAL A C 1
ATOM 2302 O O . VAL A 1 295 ? -26.938 -9.719 5.941 1 35.59 295 VAL A O 1
ATOM 2305 N N . ALA A 1 296 ? -28.016 -7.984 5.516 1 28.97 296 ALA A N 1
ATOM 2306 C CA . ALA A 1 296 ? -27.75 -7.406 6.828 1 28.97 296 ALA A CA 1
ATOM 2307 C C . ALA A 1 296 ? -28.609 -8.07 7.906 1 28.97 296 ALA A C 1
ATOM 2309 O O . ALA A 1 296 ? -29.812 -8.266 7.715 1 28.97 296 ALA A O 1
ATOM 2310 N N . MET B 1 1 ? 3.383 33.406 7.512 1 58.41 1 MET B N 1
ATOM 2311 C CA . MET B 1 1 ? 2.906 32 7.477 1 58.41 1 MET B CA 1
ATOM 2312 C C . MET B 1 1 ? 3.004 31.359 8.852 1 58.41 1 MET B C 1
ATOM 2314 O O . MET B 1 1 ? 3.998 31.547 9.555 1 58.41 1 MET B O 1
ATOM 2318 N N . ASP B 1 2 ? 1.751 30.891 9.516 1 81.56 2 ASP B N 1
ATOM 2319 C CA . ASP B 1 2 ? 1.576 30.719 10.953 1 81.56 2 ASP B CA 1
ATOM 2320 C C . ASP B 1 2 ? 2.143 29.375 11.406 1 81.56 2 ASP B C 1
ATOM 2322 O O . ASP B 1 2 ? 1.593 28.312 11.078 1 81.56 2 ASP B O 1
ATOM 2326 N N . THR B 1 3 ? 3.404 29.453 11.828 1 91.62 3 THR B N 1
ATOM 2327 C CA . THR B 1 3 ? 4.09 28.297 12.406 1 91.62 3 THR B CA 1
ATOM 2328 C C . THR B 1 3 ? 3.395 27.844 13.688 1 91.62 3 THR B C 1
ATOM 2330 O O . THR B 1 3 ? 3.062 28.656 14.547 1 91.62 3 THR B O 1
ATOM 2333 N N . ILE B 1 4 ? 3.109 26.578 13.703 1 93.25 4 ILE B N 1
ATOM 2334 C CA . ILE B 1 4 ? 2.469 26 14.891 1 93.25 4 ILE B CA 1
ATOM 2335 C C . ILE B 1 4 ? 3.521 25.344 15.773 1 93.25 4 ILE B C 1
ATOM 2337 O O . ILE B 1 4 ? 3.455 25.438 17 1 93.25 4 ILE B O 1
ATOM 2341 N N . LEU B 1 5 ? 4.477 24.703 15.125 1 95.56 5 LEU B N 1
ATOM 2342 C CA . LEU B 1 5 ? 5.504 23.938 15.828 1 95.56 5 LEU B CA 1
ATOM 2343 C C . LEU B 1 5 ? 6.84 24.031 15.094 1 95.56 5 LEU B C 1
ATOM 2345 O O . LEU B 1 5 ? 6.883 23.938 13.859 1 95.56 5 LEU B O 1
ATOM 2349 N N . SER B 1 6 ? 7.891 24.266 15.867 1 97 6 SER B N 1
ATOM 2350 C CA . SER B 1 6 ? 9.25 24.219 15.336 1 97 6 SER B CA 1
ATOM 2351 C C . SER B 1 6 ? 10.148 23.328 16.203 1 97 6 SER B C 1
ATOM 2353 O O . SER B 1 6 ? 10.141 23.438 17.422 1 97 6 SER B O 1
ATOM 2355 N N . ALA B 1 7 ? 10.781 22.438 15.586 1 97.69 7 ALA B N 1
ATOM 2356 C CA . ALA B 1 7 ? 11.758 21.562 16.234 1 97.69 7 ALA B CA 1
ATOM 2357 C C . ALA B 1 7 ? 13.148 21.766 15.625 1 97.69 7 ALA B C 1
ATOM 2359 O O . ALA B 1 7 ? 13.297 21.844 14.406 1 97.69 7 ALA B O 1
ATOM 2360 N N . GLN B 1 8 ? 14.141 21.844 16.531 1 97.5 8 GLN B N 1
ATOM 2361 C CA . GLN B 1 8 ? 15.492 22.109 16.062 1 97.5 8 GLN B CA 1
ATOM 2362 C C . GLN B 1 8 ? 16.484 21.125 16.656 1 97.5 8 GLN B C 1
ATOM 2364 O O . GLN B 1 8 ? 16.594 21.016 17.891 1 97.5 8 GLN B O 1
ATOM 2369 N N . HIS B 1 9 ? 17.188 20.453 15.766 1 97 9 HIS B N 1
ATOM 2370 C CA . HIS B 1 9 ? 18.359 19.625 16.062 1 97 9 HIS B CA 1
ATOM 2371 C C . HIS B 1 9 ? 18.047 18.625 17.172 1 97 9 HIS B C 1
ATOM 2373 O O . HIS B 1 9 ? 18.766 18.531 18.156 1 97 9 HIS B O 1
ATOM 2379 N N . LEU B 1 10 ? 16.953 17.938 16.984 1 97.88 10 LEU B N 1
ATOM 2380 C CA . LEU B 1 10 ? 16.547 16.922 17.953 1 97.88 10 LEU B CA 1
ATOM 2381 C C . LEU B 1 10 ? 17.453 15.695 17.859 1 97.88 10 LEU B C 1
ATOM 2383 O O . LEU B 1 10 ? 17.719 15.195 16.766 1 97.88 10 LEU B O 1
ATOM 2387 N N . ALA B 1 11 ? 17.953 15.273 18.969 1 97.88 11 ALA B N 1
ATOM 2388 C CA . ALA B 1 11 ? 18.672 14.016 19.125 1 97.88 11 ALA B CA 1
ATOM 2389 C C . ALA B 1 11 ? 18.062 13.156 20.219 1 97.88 11 ALA B C 1
ATOM 2391 O O . ALA B 1 11 ? 17.516 13.68 21.203 1 97.88 11 ALA B O 1
ATOM 2392 N N . PHE B 1 12 ? 18.094 11.898 20.031 1 97.94 12 PHE B N 1
ATOM 2393 C CA . PHE B 1 12 ? 17.516 11 21.031 1 97.94 12 PHE B CA 1
ATOM 2394 C C . PHE B 1 12 ? 18.109 9.602 20.891 1 97.94 12 PHE B C 1
ATOM 2396 O O . PHE B 1 12 ? 18.234 9.07 19.797 1 97.94 12 PHE B O 1
ATOM 2403 N N . ARG B 1 13 ? 18.438 9.055 21.969 1 96.69 13 ARG B N 1
ATOM 2404 C CA . ARG B 1 13 ? 18.938 7.684 22.062 1 96.69 13 ARG B CA 1
ATOM 2405 C C . ARG B 1 13 ? 18.078 6.84 22.984 1 96.69 13 ARG B C 1
ATOM 2407 O O . ARG B 1 13 ? 17.625 7.316 24.031 1 96.69 13 ARG B O 1
ATOM 2414 N N . ARG B 1 14 ? 17.781 5.676 22.594 1 93.56 14 ARG B N 1
ATOM 2415 C CA . ARG B 1 14 ? 17.125 4.672 23.422 1 93.56 14 ARG B CA 1
ATOM 2416 C C . ARG B 1 14 ? 18.094 3.543 23.766 1 93.56 14 ARG B C 1
ATOM 2418 O O . ARG B 1 14 ? 18.297 2.625 22.969 1 93.56 14 ARG B O 1
ATOM 2425 N N . GLY B 1 15 ? 18.562 3.533 24.984 1 91.31 15 GLY B N 1
ATOM 2426 C CA . GLY B 1 15 ? 19.656 2.641 25.312 1 91.31 15 GLY B CA 1
ATOM 2427 C C . GLY B 1 15 ? 20.906 2.91 24.5 1 91.31 15 GLY B C 1
ATOM 2428 O O . GLY B 1 15 ? 21.422 4.027 24.5 1 91.31 15 GLY B O 1
ATOM 2429 N N . ARG B 1 16 ? 21.312 1.833 23.797 1 90.31 16 ARG B N 1
ATOM 2430 C CA . ARG B 1 16 ? 22.531 1.946 23 1 90.31 16 ARG B CA 1
ATOM 2431 C C . ARG B 1 16 ? 22.219 2.34 21.562 1 90.31 16 ARG B C 1
ATOM 2433 O O . ARG B 1 16 ? 23.125 2.621 20.766 1 90.31 16 ARG B O 1
ATOM 2440 N N . GLN B 1 17 ? 21 2.463 21.297 1 91.62 17 GLN B N 1
ATOM 2441 C CA . GLN B 1 17 ? 20.594 2.719 19.922 1 91.62 17 GLN B CA 1
ATOM 2442 C C . GLN B 1 17 ? 20.266 4.191 19.703 1 91.62 17 GLN B C 1
ATOM 2444 O O . GLN B 1 17 ? 19.5 4.777 20.469 1 91.62 17 GLN B O 1
ATOM 2449 N N . THR B 1 18 ? 20.953 4.773 18.719 1 94.5 18 THR B N 1
ATOM 2450 C CA . THR B 1 18 ? 20.609 6.133 18.328 1 94.5 18 THR B CA 1
ATOM 2451 C C . THR B 1 18 ? 19.375 6.141 17.422 1 94.5 18 THR B C 1
ATOM 2453 O O . THR B 1 18 ? 19.406 5.598 16.312 1 94.5 18 THR B O 1
ATOM 2456 N N . ILE B 1 19 ? 18.297 6.77 17.891 1 95.94 19 ILE B N 1
ATOM 2457 C CA . ILE B 1 19 ? 17.047 6.82 17.141 1 95.94 19 ILE B CA 1
ATOM 2458 C C . ILE B 1 19 ? 17 8.094 16.297 1 95.94 19 ILE B C 1
ATOM 2460 O O . ILE B 1 19 ? 16.625 8.055 15.125 1 95.94 19 ILE B O 1
ATOM 2464 N N . LEU B 1 20 ? 17.375 9.164 16.891 1 97.19 20 LEU B N 1
ATOM 2465 C CA . LEU B 1 20 ? 17.469 10.453 16.219 1 97.19 20 LEU B CA 1
ATOM 2466 C C . LEU B 1 20 ? 18.875 11.047 16.375 1 97.19 20 LEU B C 1
ATOM 2468 O O . LEU B 1 20 ? 19.391 11.117 17.484 1 97.19 20 LEU B O 1
ATOM 2472 N N . ARG B 1 21 ? 19.438 11.414 15.273 1 95.81 21 ARG B N 1
ATOM 2473 C CA . ARG B 1 21 ? 20.766 12.031 15.273 1 95.81 21 ARG B CA 1
ATOM 2474 C C . ARG B 1 21 ? 20.656 13.555 15.148 1 95.81 21 ARG B C 1
ATOM 2476 O O . ARG B 1 21 ? 21.391 14.289 15.82 1 95.81 21 ARG B O 1
ATOM 2483 N N . ASP B 1 22 ? 19.859 13.961 14.297 1 93.75 22 ASP B N 1
ATOM 2484 C CA . ASP B 1 22 ? 19.641 15.375 13.992 1 93.75 22 ASP B CA 1
ATOM 2485 C C . ASP B 1 22 ? 18.344 15.57 13.211 1 93.75 22 ASP B C 1
ATOM 2487 O O . ASP B 1 22 ? 18.344 15.516 11.977 1 93.75 22 ASP B O 1
ATOM 2491 N N . ALA B 1 23 ? 17.328 15.938 13.945 1 96.19 23 ALA B N 1
ATOM 2492 C CA . ALA B 1 23 ? 16.031 16.109 13.289 1 96.19 23 ALA B CA 1
ATOM 2493 C C . ALA B 1 23 ? 15.484 17.516 13.516 1 96.19 23 ALA B C 1
ATOM 2495 O O . ALA B 1 23 ? 15.398 17.984 14.656 1 96.19 23 ALA B O 1
ATOM 2496 N N . SER B 1 24 ? 15.25 18.203 12.469 1 97.31 24 SER B N 1
ATOM 2497 C CA . SER B 1 24 ? 14.625 19.516 12.508 1 97.31 24 SER B CA 1
ATOM 2498 C C . SER B 1 24 ? 13.422 19.594 11.57 1 97.31 24 SER B C 1
ATOM 2500 O O . SER B 1 24 ? 13.469 19.047 10.461 1 97.31 24 SER B O 1
ATOM 2502 N N . LEU B 1 25 ? 12.344 20.188 12.055 1 97.19 25 LEU B N 1
ATOM 2503 C CA . LEU B 1 25 ? 11.18 20.359 11.188 1 97.19 25 LEU B CA 1
ATOM 2504 C C . LEU B 1 25 ? 10.289 21.484 11.695 1 97.19 25 LEU B C 1
ATOM 2506 O O . LEU B 1 25 ? 10.453 21.953 12.828 1 97.19 25 LEU B O 1
ATOM 2510 N N . THR B 1 26 ? 9.477 21.953 10.82 1 96.44 26 THR B N 1
ATOM 2511 C CA . THR B 1 26 ? 8.492 22.969 11.148 1 96.44 26 THR B CA 1
ATOM 2512 C C . THR B 1 26 ? 7.105 22.562 10.648 1 96.44 26 THR B C 1
ATOM 2514 O O . THR B 1 26 ? 6.98 21.938 9.586 1 96.44 26 THR B O 1
ATOM 2517 N N . LEU B 1 27 ? 6.129 22.844 11.422 1 95.75 27 LEU B N 1
ATOM 2518 C CA . LEU B 1 27 ? 4.734 22.656 11.055 1 95.75 27 LEU B CA 1
ATOM 2519 C C . LEU B 1 27 ? 3.994 23.984 10.992 1 95.75 27 LEU B C 1
ATOM 2521 O O . LEU B 1 27 ? 4.148 24.828 11.883 1 95.75 27 LEU B O 1
ATOM 2525 N N . ARG B 1 28 ? 3.227 24.156 9.953 1 93.5 28 ARG B N 1
ATOM 2526 C CA . ARG B 1 28 ? 2.467 25.391 9.75 1 93.5 28 ARG B CA 1
ATOM 2527 C C . ARG B 1 28 ? 0.967 25.109 9.734 1 93.5 28 ARG B C 1
ATOM 2529 O O . ARG B 1 28 ? 0.545 23.969 9.539 1 93.5 28 ARG B O 1
ATOM 2536 N N . ALA B 1 29 ? 0.236 26.156 9.945 1 91.62 29 ALA B N 1
ATOM 2537 C CA . ALA B 1 29 ? -1.218 26.031 9.922 1 91.62 29 ALA B CA 1
ATOM 2538 C C . ALA B 1 29 ? -1.714 25.641 8.531 1 91.62 29 ALA B C 1
ATOM 2540 O O . ALA B 1 29 ? -1.085 25.984 7.523 1 91.62 29 ALA B O 1
ATOM 2541 N N . GLN B 1 30 ? -2.781 24.844 8.523 1 91.06 30 GLN B N 1
ATOM 2542 C CA . GLN B 1 30 ? -3.527 24.484 7.324 1 91.06 30 GLN B CA 1
ATOM 2543 C C . GLN B 1 30 ? -2.643 23.734 6.328 1 91.06 30 GLN B C 1
ATOM 2545 O O . GLN B 1 30 ? -2.617 24.078 5.141 1 91.06 30 GLN B O 1
ATOM 2550 N N . GLU B 1 31 ? -1.917 22.781 6.848 1 91.31 31 GLU B N 1
ATOM 2551 C CA . GLU B 1 31 ? -1.089 21.938 6 1 91.31 31 GLU B CA 1
ATOM 2552 C C . GLU B 1 31 ? -1.084 20.484 6.5 1 91.31 31 GLU B C 1
ATOM 2554 O O . GLU B 1 31 ? -1.192 20.25 7.707 1 91.31 31 GLU B O 1
ATOM 2559 N N . VAL B 1 32 ? -0.999 19.625 5.57 1 94.25 32 VAL B N 1
ATOM 2560 C CA . VAL B 1 32 ? -0.771 18.219 5.875 1 94.25 32 VAL B CA 1
ATOM 2561 C C . VAL B 1 32 ? 0.693 17.859 5.625 1 94.25 32 VAL B C 1
ATOM 2563 O O . VAL B 1 32 ? 1.165 17.922 4.488 1 94.25 32 VAL B O 1
ATOM 2566 N N . VAL B 1 33 ? 1.379 17.562 6.707 1 96.12 33 VAL B N 1
ATOM 2567 C CA . VAL B 1 33 ? 2.779 17.156 6.625 1 96.12 33 VAL B CA 1
ATOM 2568 C C . VAL B 1 33 ? 2.896 15.656 6.883 1 96.12 33 VAL B C 1
ATOM 2570 O O . VAL B 1 33 ? 2.318 15.141 7.84 1 96.12 33 VAL B O 1
ATOM 2573 N N . ALA B 1 34 ? 3.633 14.977 6.008 1 96.5 34 ALA B N 1
ATOM 2574 C CA . ALA B 1 34 ? 3.852 13.539 6.176 1 96.5 34 ALA B CA 1
ATOM 2575 C C . ALA B 1 34 ? 5.285 13.258 6.613 1 96.5 34 ALA B C 1
ATOM 2577 O O . ALA B 1 34 ? 6.227 13.883 6.125 1 96.5 34 ALA B O 1
ATOM 2578 N N . LEU B 1 35 ? 5.395 12.422 7.566 1 96.38 35 LEU B N 1
ATOM 2579 C CA . LEU B 1 35 ? 6.664 11.836 7.992 1 96.38 35 LEU B CA 1
ATOM 2580 C C . LEU B 1 35 ? 6.789 10.398 7.508 1 96.38 35 LEU B C 1
ATOM 2582 O O . LEU B 1 35 ? 6.078 9.508 7.98 1 96.38 35 LEU B O 1
ATOM 2586 N N . ILE B 1 36 ? 7.715 10.227 6.578 1 94.19 36 ILE B N 1
ATOM 2587 C CA . ILE B 1 36 ? 7.84 8.898 5.992 1 94.19 36 ILE B CA 1
ATOM 2588 C C . ILE B 1 36 ? 9.148 8.258 6.453 1 94.19 36 ILE B C 1
ATOM 2590 O O . ILE B 1 36 ? 10.117 8.953 6.758 1 94.19 36 ILE B O 1
ATOM 2594 N N . GLY B 1 37 ? 9.156 6.949 6.531 1 91 37 GLY B N 1
ATOM 2595 C CA . GLY B 1 37 ? 10.289 6.129 6.926 1 91 37 GLY B CA 1
ATOM 2596 C C . GLY B 1 37 ? 9.945 4.656 7.047 1 91 37 GLY B C 1
ATOM 2597 O O . GLY B 1 37 ? 8.773 4.293 7.176 1 91 37 GLY B O 1
ATOM 2598 N N . GLY B 1 38 ? 10.938 3.916 6.949 1 88.5 38 GLY B N 1
ATOM 2599 C CA . GLY B 1 38 ? 10.727 2.484 7.098 1 88.5 38 GLY B CA 1
ATOM 2600 C C . GLY B 1 38 ? 10.281 2.086 8.492 1 88.5 38 GLY B C 1
ATOM 2601 O O . GLY B 1 38 ? 10.227 2.92 9.391 1 88.5 38 GLY B O 1
ATOM 2602 N N . ASN B 1 39 ? 9.945 0.77 8.617 1 86.19 39 ASN B N 1
ATOM 2603 C CA . ASN B 1 39 ? 9.617 0.244 9.938 1 86.19 39 ASN B CA 1
ATOM 2604 C C . ASN B 1 39 ? 10.805 0.351 10.891 1 86.19 39 ASN B C 1
ATOM 2606 O O . ASN B 1 39 ? 11.93 -0.012 10.539 1 86.19 39 ASN B O 1
ATOM 2610 N N . GLY B 1 40 ? 10.594 0.936 12.031 1 87.25 40 GLY B N 1
ATOM 2611 C CA . GLY B 1 40 ? 11.648 1.066 13.031 1 87.25 40 GLY B CA 1
ATOM 2612 C C . GLY B 1 40 ? 12.531 2.281 12.812 1 87.25 40 GLY B C 1
ATOM 2613 O O . GLY B 1 40 ? 13.539 2.451 13.5 1 87.25 40 GLY B O 1
ATOM 2614 N N . ALA B 1 41 ? 12.164 3.115 11.953 1 91 41 ALA B N 1
ATOM 2615 C CA . ALA B 1 41 ? 13.008 4.254 11.594 1 91 41 ALA B CA 1
ATOM 2616 C C . ALA B 1 41 ? 13.016 5.301 12.703 1 91 41 ALA B C 1
ATOM 2618 O O . ALA B 1 41 ? 13.859 6.199 12.711 1 91 41 ALA B O 1
ATOM 2619 N N . GLY B 1 42 ? 12.047 5.219 13.641 1 94.38 42 GLY B N 1
ATOM 2620 C CA . GLY B 1 42 ? 11.984 6.18 14.727 1 94.38 42 GLY B CA 1
ATOM 2621 C C . GLY B 1 42 ? 10.828 7.156 14.594 1 94.38 42 GLY B C 1
ATOM 2622 O O . GLY B 1 42 ? 10.781 8.164 15.297 1 94.38 42 GLY B O 1
ATOM 2623 N N . LYS B 1 43 ? 9.898 6.914 13.711 1 95.75 43 LYS B N 1
ATOM 2624 C CA . LYS B 1 43 ? 8.789 7.82 13.453 1 95.75 43 LYS B CA 1
ATOM 2625 C C . LYS B 1 43 ? 7.953 8.047 14.711 1 95.75 43 LYS B C 1
ATOM 2627 O O . LYS B 1 43 ? 7.66 9.188 15.07 1 95.75 43 LYS B O 1
ATOM 2632 N N . THR B 1 44 ? 7.602 6.957 15.398 1 93.31 44 THR B N 1
ATOM 2633 C CA . THR B 1 44 ? 6.785 7.047 16.609 1 93.31 44 THR B CA 1
ATOM 2634 C C . THR B 1 44 ? 7.523 7.805 17.703 1 93.31 44 THR B C 1
ATOM 2636 O O . THR B 1 44 ? 6.93 8.617 18.422 1 93.31 44 THR B O 1
ATOM 2639 N N . THR B 1 45 ? 8.805 7.539 17.828 1 95.62 45 THR B N 1
ATOM 2640 C CA . THR B 1 45 ? 9.617 8.25 18.812 1 95.62 45 THR B CA 1
ATOM 2641 C C . THR B 1 45 ? 9.617 9.75 18.516 1 95.62 45 THR B C 1
ATOM 2643 O O . THR B 1 45 ? 9.453 10.562 19.438 1 95.62 45 THR B O 1
ATOM 2646 N N . LEU B 1 46 ? 9.805 10.094 17.297 1 97.5 46 LEU B N 1
ATOM 2647 C CA . LEU B 1 46 ? 9.773 11.5 16.906 1 97.5 46 LEU B CA 1
ATOM 2648 C C . LEU B 1 46 ? 8.422 12.125 17.219 1 97.5 46 LEU B C 1
ATOM 2650 O O . LEU B 1 46 ? 8.352 13.242 17.75 1 97.5 46 LEU B O 1
ATOM 2654 N N . LEU B 1 47 ? 7.34 11.422 16.953 1 97.12 47 LEU B N 1
ATOM 2655 C CA . LEU B 1 47 ? 6.008 11.922 17.281 1 97.12 47 LEU B CA 1
ATOM 2656 C C . LEU B 1 47 ? 5.871 12.172 18.781 1 97.12 47 LEU B C 1
ATOM 2658 O O . LEU B 1 47 ? 5.312 13.188 19.188 1 97.12 47 LEU B O 1
ATOM 2662 N N . GLU B 1 48 ? 6.395 11.266 19.547 1 96.31 48 GLU B N 1
ATOM 2663 C CA . GLU B 1 48 ? 6.324 11.414 21 1 96.31 48 GLU B CA 1
ATOM 2664 C C . GLU B 1 48 ? 7.086 12.656 21.453 1 96.31 48 GLU B C 1
ATOM 2666 O O . GLU B 1 48 ? 6.633 13.367 22.359 1 96.31 48 GLU B O 1
ATOM 2671 N N . ILE B 1 49 ? 8.156 12.883 20.859 1 97.44 49 ILE B N 1
ATOM 2672 C CA . ILE B 1 49 ? 8.961 14.047 21.203 1 97.44 49 ILE B CA 1
ATOM 2673 C C . ILE B 1 49 ? 8.227 15.32 20.797 1 97.44 49 ILE B C 1
ATOM 2675 O O . ILE B 1 49 ? 8.109 16.266 21.578 1 97.44 49 ILE B O 1
ATOM 2679 N N . LEU B 1 50 ? 7.645 15.336 19.625 1 96.88 50 LEU B N 1
ATOM 2680 C CA . LEU B 1 50 ? 6.98 16.516 19.094 1 96.88 50 LEU B CA 1
ATOM 2681 C C . LEU B 1 50 ? 5.707 16.828 19.875 1 96.88 50 LEU B C 1
ATOM 2683 O O . LEU B 1 50 ? 5.305 17.984 19.969 1 96.88 50 LEU B O 1
ATOM 2687 N N . THR B 1 51 ? 5.105 15.812 20.422 1 94.94 51 THR B N 1
ATOM 2688 C CA . THR B 1 51 ? 3.859 16 21.156 1 94.94 51 THR B CA 1
ATOM 2689 C C . THR B 1 51 ? 4.133 16.25 22.641 1 94.94 51 THR B C 1
ATOM 2691 O O . THR B 1 51 ? 3.205 16.469 23.422 1 94.94 51 THR B O 1
ATOM 2694 N N . GLY B 1 52 ? 5.352 16.109 23.078 1 94.19 52 GLY B N 1
ATOM 2695 C CA . GLY B 1 52 ? 5.746 16.406 24.453 1 94.19 52 GLY B CA 1
ATOM 2696 C C . GLY B 1 52 ? 5.699 15.195 25.359 1 94.19 52 GLY B C 1
ATOM 2697 O O . GLY B 1 52 ? 5.984 15.297 26.562 1 94.19 52 GLY B O 1
ATOM 2698 N N . ALA B 1 53 ? 5.387 14.086 24.797 1 94.19 53 ALA B N 1
ATOM 2699 C CA . ALA B 1 53 ? 5.289 12.867 25.594 1 94.19 53 ALA B CA 1
ATOM 2700 C C . ALA B 1 53 ? 6.676 12.328 25.938 1 94.19 53 ALA B C 1
ATOM 2702 O O . ALA B 1 53 ? 6.824 11.531 26.859 1 94.19 53 ALA B O 1
ATOM 2703 N N . LEU B 1 54 ? 7.664 12.734 25.234 1 95.5 54 LEU B N 1
ATOM 2704 C CA . LEU B 1 54 ? 9.047 12.305 25.422 1 95.5 54 LEU B CA 1
ATOM 2705 C C . LEU B 1 54 ? 10.008 13.484 25.25 1 95.5 54 LEU B C 1
ATOM 2707 O O . LEU B 1 54 ? 9.836 14.289 24.328 1 95.5 54 LEU B O 1
ATOM 2711 N N . ALA B 1 55 ? 10.992 13.586 26.172 1 96.88 55 ALA B N 1
ATOM 2712 C CA . ALA B 1 55 ? 11.984 14.648 26.047 1 96.88 55 ALA B CA 1
ATOM 2713 C C . ALA B 1 55 ? 13.18 14.188 25.203 1 96.88 55 ALA B C 1
ATOM 2715 O O . ALA B 1 55 ? 13.695 13.086 25.406 1 96.88 55 ALA B O 1
ATOM 2716 N N . PRO B 1 56 ? 13.562 15 24.297 1 97.75 56 PRO B N 1
ATOM 2717 C CA . PRO B 1 56 ? 14.781 14.656 23.562 1 97.75 56 PRO B CA 1
ATOM 2718 C C . PRO B 1 56 ? 16.047 14.781 24.406 1 97.75 56 PRO B C 1
ATOM 2720 O O . PRO B 1 56 ? 16.016 15.398 25.484 1 97.75 56 PRO B O 1
ATOM 2723 N N . ASP B 1 57 ? 17.125 14.133 23.938 1 97.88 57 ASP B N 1
ATOM 2724 C CA . ASP B 1 57 ? 18.406 14.266 24.609 1 97.88 57 ASP B CA 1
ATOM 2725 C C . ASP B 1 57 ? 19.031 15.641 24.359 1 97.88 57 ASP B C 1
ATOM 2727 O O . ASP B 1 57 ? 19.672 16.203 25.25 1 97.88 57 ASP B O 1
ATOM 2731 N N . SER B 1 58 ? 18.859 16.094 23.203 1 97.62 58 SER B N 1
ATOM 2732 C CA . SER B 1 58 ? 19.312 17.438 22.828 1 97.62 58 SER B CA 1
ATOM 2733 C C . SER B 1 58 ? 18.391 18.047 21.781 1 97.62 58 SER B C 1
ATOM 2735 O O . SER B 1 58 ? 17.547 17.359 21.203 1 97.62 58 SER B O 1
ATOM 2737 N N . GLY B 1 59 ? 18.453 19.297 21.641 1 97.69 59 GLY B N 1
ATOM 2738 C CA . GLY B 1 59 ? 17.578 20.047 20.75 1 97.69 59 GLY B CA 1
ATOM 2739 C C . GLY B 1 59 ? 16.359 20.625 21.453 1 97.69 59 GLY B C 1
ATOM 2740 O O . GLY B 1 59 ? 16.297 20.609 22.688 1 97.69 59 GLY B O 1
ATOM 2741 N N . SER B 1 60 ? 15.469 21.234 20.594 1 97.25 60 SER B N 1
ATOM 2742 C CA . SER B 1 60 ? 14.328 21.891 21.219 1 97.25 60 SER B CA 1
ATOM 2743 C C . SER B 1 60 ? 13.078 21.781 20.359 1 97.25 60 SER B C 1
ATOM 2745 O O . SER B 1 60 ? 13.18 21.656 19.141 1 97.25 60 SER B O 1
ATOM 2747 N N . VAL B 1 61 ? 11.984 21.781 21.047 1 96.69 61 VAL B N 1
ATOM 2748 C CA . VAL B 1 61 ? 10.672 21.875 20.422 1 96.69 61 VAL B CA 1
ATOM 2749 C C . VAL B 1 61 ? 9.938 23.109 20.938 1 96.69 61 VAL B C 1
ATOM 2751 O O . VAL B 1 61 ? 9.844 23.328 22.156 1 96.69 61 VAL B O 1
ATOM 2754 N N . ARG B 1 62 ? 9.5 23.891 19.969 1 95.62 62 ARG B N 1
ATOM 2755 C CA . ARG B 1 62 ? 8.766 25.094 20.344 1 95.62 62 ARG B CA 1
ATOM 2756 C C . ARG B 1 62 ? 7.363 25.094 19.734 1 95.62 62 ARG B C 1
ATOM 2758 O O . ARG B 1 62 ? 7.191 24.797 18.547 1 95.62 62 ARG B O 1
ATOM 2765 N N . TYR B 1 63 ? 6.391 25.391 20.547 1 93.25 63 TYR B N 1
ATOM 2766 C CA . TYR B 1 63 ? 5.004 25.547 20.125 1 93.25 63 TYR B CA 1
ATOM 2767 C C . TYR B 1 63 ? 4.621 27.016 20.031 1 93.25 63 TYR B C 1
ATOM 2769 O O . TYR B 1 63 ? 4.91 27.797 20.938 1 93.25 63 TYR B O 1
ATOM 2777 N N . HIS B 1 64 ? 4.062 27.297 18.938 1 90.56 64 HIS B N 1
ATOM 2778 C CA . HIS B 1 64 ? 3.824 28.703 18.672 1 90.56 64 HIS B CA 1
ATOM 2779 C C . HIS B 1 64 ? 2.348 29.047 18.812 1 90.56 64 HIS B C 1
ATOM 2781 O O . HIS B 1 64 ? 1.479 28.234 18.531 1 90.56 64 HIS B O 1
ATOM 2787 N N . GLY B 1 65 ? 2.125 30.281 19.203 1 83.38 65 GLY B N 1
ATOM 2788 C CA . GLY B 1 65 ? 0.774 30.812 19.344 1 83.38 65 GLY B CA 1
ATOM 2789 C C . GLY B 1 65 ? 0.132 30.453 20.672 1 83.38 65 GLY B C 1
ATOM 2790 O O . GLY B 1 65 ? 0.783 29.891 21.547 1 83.38 65 GLY B O 1
ATOM 2791 N N . GLN B 1 66 ? -1.037 31 20.922 1 83.81 66 GLN B N 1
ATOM 2792 C CA . GLN B 1 66 ? -1.832 30.672 22.109 1 83.81 66 GLN B CA 1
ATOM 2793 C C . GLN B 1 66 ? -2.588 29.359 21.906 1 83.81 66 GLN B C 1
ATOM 2795 O O . GLN B 1 66 ? -3.6 29.312 21.203 1 83.81 66 GLN B O 1
ATOM 2800 N N . LEU B 1 67 ? -1.969 28.344 22.484 1 84.44 67 LEU B N 1
ATOM 2801 C CA . LEU B 1 67 ? -2.586 27.031 22.328 1 84.44 67 LEU B CA 1
ATOM 2802 C C . LEU B 1 67 ? -3.611 26.766 23.422 1 84.44 67 LEU B C 1
ATOM 2804 O O . LEU B 1 67 ? -3.377 27.109 24.594 1 84.44 67 LEU B O 1
ATOM 2808 N N . PRO B 1 68 ? -4.742 26.344 22.938 1 87.62 68 PRO B N 1
ATOM 2809 C CA . PRO B 1 68 ? -5.719 25.953 23.953 1 87.62 68 PRO B CA 1
ATOM 2810 C C . PRO B 1 68 ? -5.234 24.781 24.812 1 87.62 68 PRO B C 1
ATOM 2812 O O . PRO B 1 68 ? -4.176 24.219 24.547 1 87.62 68 PRO B O 1
ATOM 2815 N N . ARG B 1 69 ? -6 24.531 25.812 1 88.94 69 ARG B N 1
ATOM 2816 C CA . ARG B 1 69 ? -5.664 23.438 26.734 1 88.94 69 ARG B CA 1
ATOM 2817 C C . ARG B 1 69 ? -5.547 22.125 25.984 1 88.94 69 ARG B C 1
ATOM 2819 O O . ARG B 1 69 ? -4.598 21.359 26.203 1 88.94 69 ARG B O 1
ATOM 2826 N N . PHE B 1 70 ? -6.504 21.969 25.094 1 93.38 70 PHE B N 1
ATOM 2827 C CA . PHE B 1 70 ? -6.516 20.75 24.297 1 93.38 70 PHE B CA 1
ATOM 2828 C C . PHE B 1 70 ? -6.121 21.031 22.859 1 93.38 70 PHE B C 1
ATOM 2830 O O . PHE B 1 70 ? -6.934 20.875 21.938 1 93.38 70 PHE B O 1
ATOM 2837 N N . TRP B 1 71 ? -4.852 21.266 22.703 1 92.38 71 TRP B N 1
ATOM 2838 C CA . TRP B 1 71 ? -4.34 21.734 21.422 1 92.38 71 TRP B CA 1
ATOM 2839 C C . TRP B 1 71 ? -3.986 20.562 20.516 1 92.38 71 TRP B C 1
ATOM 2841 O O . TRP B 1 71 ? -3.791 20.75 19.312 1 92.38 71 TRP B O 1
ATOM 2851 N N . LEU B 1 72 ? -4 19.438 21.125 1 95.12 72 LEU B N 1
ATOM 2852 C CA . LEU B 1 72 ? -3.494 18.281 20.406 1 95.12 72 LEU B CA 1
ATOM 2853 C C . LEU B 1 72 ? -4.59 17.234 20.203 1 95.12 72 LEU B C 1
ATOM 2855 O O . LEU B 1 72 ? -5.309 16.891 21.156 1 95.12 72 LEU B O 1
ATOM 2859 N N . GLY B 1 73 ? -4.824 16.859 18.938 1 96.31 73 GLY B N 1
ATOM 2860 C CA . GLY B 1 73 ? -5.512 15.617 18.609 1 96.31 73 GLY B CA 1
ATOM 2861 C C . GLY B 1 73 ? -4.562 14.508 18.188 1 96.31 73 GLY B C 1
ATOM 2862 O O . GLY B 1 73 ? -3.625 14.742 17.422 1 96.31 73 GLY B O 1
ATOM 2863 N N . TYR B 1 74 ? -4.809 13.312 18.734 1 96.5 74 TYR B N 1
ATOM 2864 C CA . TYR B 1 74 ? -3.861 12.234 18.469 1 96.5 74 TYR B CA 1
ATOM 2865 C C . TYR B 1 74 ? -4.586 10.945 18.109 1 96.5 74 TYR B C 1
ATOM 2867 O O . TYR B 1 74 ? -5.508 10.531 18.812 1 96.5 74 TYR B O 1
ATOM 2875 N N . LEU B 1 75 ? -4.164 10.391 16.969 1 96.69 75 LEU B N 1
ATOM 2876 C CA . LEU B 1 75 ? -4.566 9.047 16.562 1 96.69 75 LEU B CA 1
ATOM 2877 C C . LEU B 1 75 ? -3.373 8.102 16.562 1 96.69 75 LEU B C 1
ATOM 2879 O O . LEU B 1 75 ? -2.529 8.164 15.664 1 96.69 75 LEU B O 1
ATOM 2883 N N . PRO B 1 76 ? -3.289 7.195 17.562 1 94.31 76 PRO B N 1
ATOM 2884 C CA . PRO B 1 76 ? -2.215 6.199 17.547 1 94.31 76 PRO B CA 1
ATOM 2885 C C . PRO B 1 76 ? -2.424 5.121 16.484 1 94.31 76 PRO B C 1
ATOM 2887 O O . PRO B 1 76 ? -3.467 5.094 15.828 1 94.31 76 PRO B O 1
ATOM 2890 N N . ASP B 1 77 ? -1.378 4.375 16.234 1 90.12 77 ASP B N 1
ATOM 2891 C CA . ASP B 1 77 ? -1.439 3.299 15.258 1 90.12 77 ASP B CA 1
ATOM 2892 C C . ASP B 1 77 ? -2.645 2.395 15.508 1 90.12 77 ASP B C 1
ATOM 2894 O O . ASP B 1 77 ? -3.387 2.07 14.578 1 90.12 77 ASP B O 1
ATOM 2898 N N . LYS B 1 78 ? -2.816 1.986 16.734 1 86.94 78 LYS B N 1
ATOM 2899 C CA . LYS B 1 78 ? -4.027 1.281 17.125 1 86.94 78 LYS B CA 1
ATOM 2900 C C . LYS B 1 78 ? -5.004 2.225 17.828 1 86.94 78 LYS B C 1
ATOM 2902 O O . LYS B 1 78 ? -4.691 2.781 18.891 1 86.94 78 LYS B O 1
ATOM 2907 N N . ALA B 1 79 ? -6.148 2.344 17.203 1 85.06 79 ALA B N 1
ATOM 2908 C CA . ALA B 1 79 ? -7.145 3.25 17.766 1 85.06 79 ALA B CA 1
ATOM 2909 C C . ALA B 1 79 ? -7.496 2.852 19.203 1 85.06 79 ALA B C 1
ATOM 2911 O O . ALA B 1 79 ? -7.75 1.677 19.484 1 85.06 79 ALA B O 1
ATOM 2912 N N . PRO B 1 80 ? -7.504 3.832 20.016 1 86.12 80 PRO B N 1
ATOM 2913 C CA . PRO B 1 80 ? -7.781 3.559 21.438 1 86.12 80 PRO B CA 1
ATOM 2914 C C . PRO B 1 80 ? -9.273 3.449 21.734 1 86.12 80 PRO B C 1
ATOM 2916 O O . PRO B 1 80 ? -9.82 4.258 22.484 1 86.12 80 PRO B O 1
ATOM 2919 N N . LEU B 1 81 ? -9.883 2.484 21.281 1 92.25 81 LEU B N 1
ATOM 2920 C CA . LEU B 1 81 ? -11.328 2.357 21.438 1 92.25 81 LEU B CA 1
ATOM 2921 C C . LEU B 1 81 ? -11.68 1.421 22.578 1 92.25 81 LEU B C 1
ATOM 2923 O O . LEU B 1 81 ? -10.883 0.549 22.938 1 92.25 81 LEU B O 1
ATOM 2927 N N . TYR B 1 82 ? -12.82 1.664 23.109 1 93.12 82 TYR B N 1
ATOM 2928 C CA . TYR B 1 82 ? -13.414 0.785 24.109 1 93.12 82 TYR B CA 1
ATOM 2929 C C . TYR B 1 82 ? -14.492 -0.098 23.484 1 93.12 82 TYR B C 1
ATOM 2931 O O . TYR B 1 82 ? -15.57 0.384 23.141 1 93.12 82 TYR B O 1
ATOM 2939 N N . PRO B 1 83 ? -14.266 -1.338 23.469 1 94.12 83 PRO B N 1
ATOM 2940 C CA . PRO B 1 83 ? -15.117 -2.227 22.688 1 94.12 83 PRO B CA 1
ATOM 2941 C C . PRO B 1 83 ? -16.578 -2.205 23.141 1 94.12 83 PRO B C 1
ATOM 2943 O O . PRO B 1 83 ? -17.484 -2.428 22.344 1 94.12 83 PRO B O 1
ATOM 2946 N N . GLN B 1 84 ? -16.812 -1.916 24.375 1 95.62 84 GLN B N 1
ATOM 2947 C CA . GLN B 1 84 ? -18.141 -2.035 24.938 1 95.62 84 GLN B CA 1
ATOM 2948 C C . GLN B 1 84 ? -18.953 -0.753 24.734 1 95.62 84 GLN B C 1
ATOM 2950 O O . GLN B 1 84 ? -20.172 -0.737 24.922 1 95.62 84 GLN B O 1
ATOM 2955 N N . TRP B 1 85 ? -18.328 0.287 24.359 1 96.88 85 TRP B N 1
ATOM 2956 C CA . TRP B 1 85 ? -19.016 1.562 24.172 1 96.88 85 TRP B CA 1
ATOM 2957 C C . TRP B 1 85 ? -19.547 1.691 22.75 1 96.88 85 TRP B C 1
ATOM 2959 O O . TRP B 1 85 ? -18.922 1.226 21.797 1 96.88 85 TRP B O 1
ATOM 2969 N N . ARG B 1 86 ? -20.688 2.338 22.734 1 97.94 86 ARG B N 1
ATOM 2970 C CA . ARG B 1 86 ? -21.172 2.727 21.422 1 97.94 86 ARG B CA 1
ATOM 2971 C C . ARG B 1 86 ? -20.375 3.896 20.859 1 97.94 86 ARG B C 1
ATOM 2973 O O . ARG B 1 86 ? -19.859 4.719 21.625 1 97.94 86 ARG B O 1
ATOM 2980 N N . VAL B 1 87 ? -20.328 3.969 19.578 1 98.38 87 VAL B N 1
ATOM 2981 C CA . VAL B 1 87 ? -19.516 4.961 18.891 1 98.38 87 VAL B CA 1
ATOM 2982 C C . VAL B 1 87 ? -19.891 6.359 19.359 1 98.38 87 VAL B C 1
ATOM 2984 O O . VAL B 1 87 ? -19.016 7.129 19.781 1 98.38 87 VAL B O 1
ATOM 2987 N N . ARG B 1 88 ? -21.156 6.668 19.344 1 98.31 88 ARG B N 1
ATOM 2988 C CA . ARG B 1 88 ? -21.594 8.008 19.719 1 98.31 88 ARG B CA 1
ATOM 2989 C C . ARG B 1 88 ? -21.281 8.297 21.188 1 98.31 88 ARG B C 1
ATOM 2991 O O . ARG B 1 88 ? -20.828 9.398 21.516 1 98.31 88 ARG B O 1
ATOM 2998 N N . GLU B 1 89 ? -21.484 7.336 22.062 1 97.62 89 GLU B N 1
ATOM 2999 C CA . GLU B 1 89 ? -21.203 7.5 23.484 1 97.62 89 GLU B CA 1
ATOM 3000 C C . GLU B 1 89 ? -19.719 7.734 23.719 1 97.62 89 GLU B C 1
ATOM 3002 O O . GLU B 1 89 ? -19.344 8.594 24.516 1 97.62 89 GLU B O 1
ATOM 3007 N N . PHE B 1 90 ? -18.984 6.945 23.062 1 97.94 90 PHE B N 1
ATOM 3008 C CA . PHE B 1 90 ? -17.547 7.066 23.172 1 97.94 90 PHE B CA 1
ATOM 3009 C C . PHE B 1 90 ? -17.078 8.461 22.75 1 97.94 90 PHE B C 1
ATOM 3011 O O . PHE B 1 90 ? -16.344 9.125 23.484 1 97.94 90 PHE B O 1
ATOM 3018 N N . LEU B 1 91 ? -17.594 8.93 21.641 1 98.25 91 LEU B N 1
ATOM 3019 C CA . LEU B 1 91 ? -17.203 10.227 21.109 1 98.25 91 LEU B CA 1
ATOM 3020 C C . LEU B 1 91 ? -17.719 11.359 22.016 1 98.25 91 LEU B C 1
ATOM 3022 O O . LEU B 1 91 ? -17.031 12.375 22.172 1 98.25 91 LEU B O 1
ATOM 3026 N N . GLN B 1 92 ? -18.844 11.188 22.562 1 97.94 92 GLN B N 1
ATOM 3027 C CA . GLN B 1 92 ? -19.391 12.18 23.484 1 97.94 92 GLN B CA 1
ATOM 3028 C C . GLN B 1 92 ? -18.5 12.32 24.719 1 97.94 92 GLN B C 1
ATOM 3030 O O . GLN B 1 92 ? -18.219 13.438 25.156 1 97.94 92 GLN B O 1
ATOM 3035 N N . THR B 1 93 ? -18.125 11.211 25.203 1 97.38 93 THR B N 1
ATOM 3036 C CA . THR B 1 93 ? -17.25 11.211 26.375 1 97.38 93 THR B CA 1
ATOM 3037 C C . THR B 1 93 ? -15.922 11.906 26.047 1 97.38 93 THR B C 1
ATOM 3039 O O . THR B 1 93 ? -15.43 12.719 26.844 1 97.38 93 THR B O 1
ATOM 3042 N N . CYS B 1 94 ? -15.398 11.562 24.922 1 97.25 94 CYS B N 1
ATOM 3043 C CA . CYS B 1 94 ? -14.156 12.195 24.5 1 97.25 94 CYS B CA 1
ATOM 3044 C C . CYS B 1 94 ? -14.32 13.703 24.375 1 97.25 94 CYS B C 1
ATOM 3046 O O . CYS B 1 94 ? -13.453 14.461 24.812 1 97.25 94 CYS B O 1
ATOM 3048 N N . ALA B 1 95 ? -15.406 14.133 23.828 1 97.81 95 ALA B N 1
ATOM 3049 C CA . ALA B 1 95 ? -15.688 15.555 23.688 1 97.81 95 ALA B CA 1
ATOM 3050 C C . ALA B 1 95 ? -15.781 16.25 25.031 1 97.81 95 ALA B C 1
ATOM 3052 O O . ALA B 1 95 ? -15.18 17.312 25.25 1 97.81 95 ALA B O 1
ATOM 3053 N N . GLU B 1 96 ? -16.469 15.664 25.906 1 97.12 96 GLU B N 1
ATOM 3054 C CA . GLU B 1 96 ? -16.672 16.25 27.219 1 97.12 96 GLU B CA 1
ATOM 3055 C C . GLU B 1 96 ? -15.359 16.328 28 1 97.12 96 GLU B C 1
ATOM 3057 O O . GLU B 1 96 ? -15.07 17.344 28.625 1 97.12 96 GLU B O 1
ATOM 3062 N N . LEU B 1 97 ? -14.625 15.297 27.875 1 95.69 97 LEU B N 1
ATOM 3063 C CA . LEU B 1 97 ? -13.344 15.25 28.578 1 95.69 97 LEU B CA 1
ATOM 3064 C C . LEU B 1 97 ? -12.398 16.328 28.047 1 95.69 97 LEU B C 1
ATOM 3066 O O . LEU B 1 97 ? -11.539 16.812 28.781 1 95.69 97 LEU B O 1
ATOM 3070 N N . ARG B 1 98 ? -12.656 16.719 26.875 1 96.12 98 ARG B N 1
ATOM 3071 C CA . ARG B 1 98 ? -11.758 17.688 26.25 1 96.12 98 ARG B CA 1
ATOM 3072 C C . ARG B 1 98 ? -12.359 19.094 26.281 1 96.12 98 ARG B C 1
ATOM 3074 O O . ARG B 1 98 ? -11.93 19.984 25.531 1 96.12 98 ARG B O 1
ATOM 3081 N N . GLY B 1 99 ? -13.359 19.297 26.938 1 93.5 99 GLY B N 1
ATOM 3082 C CA . GLY B 1 99 ? -13.883 20.609 27.266 1 93.5 99 GLY B CA 1
ATOM 3083 C C . GLY B 1 99 ? -14.773 21.188 26.172 1 93.5 99 GLY B C 1
ATOM 3084 O O . GLY B 1 99 ? -14.938 22.406 26.078 1 93.5 99 GLY B O 1
ATOM 3085 N N . VAL B 1 100 ? -15.289 20.344 25.391 1 95.94 100 VAL B N 1
ATOM 3086 C CA . VAL B 1 100 ? -16.172 20.828 24.328 1 95.94 100 VAL B CA 1
ATOM 3087 C C . VAL B 1 100 ? -17.516 21.25 24.938 1 95.94 100 VAL B C 1
ATOM 3089 O O . VAL B 1 100 ? -18.172 20.469 25.641 1 95.94 100 VAL B O 1
ATOM 3092 N N . HIS B 1 101 ? -17.922 22.438 24.703 1 93.81 101 HIS B N 1
ATOM 3093 C CA . HIS B 1 101 ? -19.141 22.969 25.297 1 93.81 101 HIS B CA 1
ATOM 3094 C C . HIS B 1 101 ? -20.391 22.297 24.703 1 93.81 101 HIS B C 1
ATOM 3096 O O . HIS B 1 101 ? -21.188 21.719 25.438 1 93.81 101 HIS B O 1
ATOM 3102 N N . ASP B 1 102 ? -20.516 22.406 23.469 1 95.75 102 ASP B N 1
ATOM 3103 C CA . 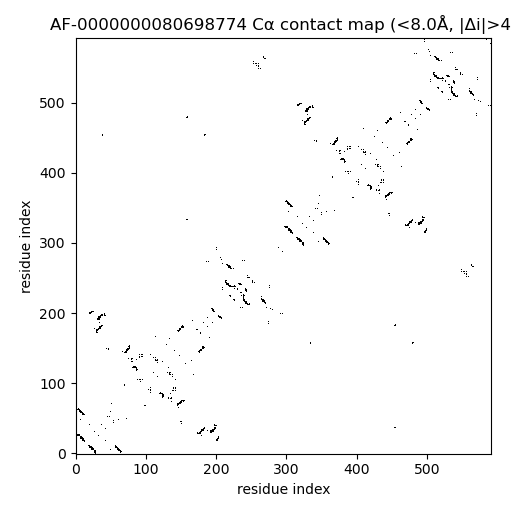ASP B 1 102 ? -21.609 21.719 22.797 1 95.75 102 ASP B CA 1
ATOM 3104 C C . ASP B 1 102 ? -21.156 20.359 22.234 1 95.75 102 ASP B C 1
ATOM 3106 O O . ASP B 1 102 ? -21.016 20.203 21.031 1 95.75 102 ASP B O 1
ATOM 3110 N N . SER B 1 103 ? -21.094 19.453 23.188 1 96.19 103 SER B N 1
ATOM 3111 C CA . SER B 1 103 ? -20.578 18.141 22.844 1 96.19 103 SER B CA 1
ATOM 3112 C C . SER B 1 103 ? -21.469 17.422 21.828 1 96.19 103 SER B C 1
ATOM 3114 O O . SER B 1 103 ? -20.984 16.734 20.938 1 96.19 103 SER B O 1
ATOM 3116 N N . LYS B 1 104 ? -22.766 17.609 21.953 1 96.56 104 LYS B N 1
ATOM 3117 C CA . LYS B 1 104 ? -23.703 16.969 21.031 1 96.56 104 LYS B CA 1
ATOM 3118 C C . LYS B 1 104 ? -23.469 17.438 19.594 1 96.56 104 LYS B C 1
ATOM 3120 O O . LYS B 1 104 ? -23.344 16.625 18.688 1 96.56 104 LYS B O 1
ATOM 3125 N N . ALA B 1 105 ? -23.344 18.656 19.453 1 97.5 105 ALA B N 1
ATOM 3126 C CA . ALA B 1 105 ? -23.109 19.219 18.125 1 97.5 105 ALA B CA 1
ATOM 3127 C C . ALA B 1 105 ? -21.75 18.781 17.562 1 97.5 105 ALA B C 1
ATOM 3129 O O . ALA B 1 105 ? -21.641 18.469 16.375 1 97.5 105 ALA B O 1
ATOM 3130 N N . ALA B 1 106 ? -20.797 18.812 18.422 1 97.56 106 ALA B N 1
ATOM 3131 C CA . ALA B 1 106 ? -19.453 18.422 18 1 97.56 106 ALA B CA 1
ATOM 3132 C C . ALA B 1 106 ? -19.422 16.969 17.562 1 97.56 106 ALA B C 1
ATOM 3134 O O . ALA B 1 106 ? -18.766 16.625 16.562 1 97.56 106 ALA B O 1
ATOM 3135 N N . VAL B 1 107 ? -20.109 16.141 18.266 1 98.31 107 VAL B N 1
ATOM 3136 C CA . VAL B 1 107 ? -20.156 14.719 17.953 1 98.31 107 VAL B CA 1
ATOM 3137 C C . VAL B 1 107 ? -20.875 14.492 16.625 1 98.31 107 VAL B C 1
ATOM 3139 O O . VAL B 1 107 ? -20.422 13.719 15.789 1 98.31 107 VAL B O 1
ATOM 3142 N N . ASP B 1 108 ? -21.984 15.219 16.422 1 98.12 108 ASP B N 1
ATOM 3143 C CA . ASP B 1 108 ? -22.703 15.125 15.156 1 98.12 108 ASP B CA 1
ATOM 3144 C C . ASP B 1 108 ? -21.797 15.531 13.984 1 98.12 108 ASP B C 1
ATOM 3146 O O . ASP B 1 108 ? -21.812 14.883 12.938 1 98.12 108 ASP B O 1
ATOM 3150 N N . GLU B 1 109 ? -21.078 16.516 14.219 1 96.81 109 GLU B N 1
ATOM 3151 C CA . GLU B 1 109 ? -20.188 17.016 13.172 1 96.81 109 GLU B CA 1
ATOM 3152 C C . GLU B 1 109 ? -19.109 15.992 12.812 1 96.81 109 GLU B C 1
ATOM 3154 O O . GLU B 1 109 ? -18.875 15.719 11.633 1 96.81 109 GLU B O 1
ATOM 3159 N N . VAL B 1 110 ? -18.453 15.398 13.781 1 97.12 110 VAL B N 1
ATOM 3160 C CA . VAL B 1 110 ? -17.344 14.484 13.492 1 97.12 110 VAL B CA 1
ATOM 3161 C C . VAL B 1 110 ? -17.891 13.172 12.945 1 97.12 110 VAL B C 1
ATOM 3163 O O . VAL B 1 110 ? -17.234 12.5 12.148 1 97.12 110 VAL B O 1
ATOM 3166 N N . ILE B 1 111 ? -19.078 12.789 13.359 1 98.06 111 ILE B N 1
ATOM 3167 C CA . ILE B 1 111 ? -19.719 11.609 12.797 1 98.06 111 ILE B CA 1
ATOM 3168 C C . ILE B 1 111 ? -19.953 11.812 11.297 1 98.06 111 ILE B C 1
ATOM 3170 O O . ILE B 1 111 ? -19.672 10.914 10.5 1 98.06 111 ILE B O 1
ATOM 3174 N N . ALA B 1 112 ? -20.391 12.953 10.961 1 96.38 112 ALA B N 1
ATOM 3175 C CA . ALA B 1 112 ? -20.609 13.273 9.547 1 96.38 112 ALA B CA 1
ATOM 3176 C C . ALA B 1 112 ? -19.281 13.367 8.797 1 96.38 112 ALA B C 1
ATOM 3178 O O . ALA B 1 112 ? -19.141 12.781 7.723 1 96.38 112 ALA B O 1
ATOM 3179 N N . ARG B 1 113 ? -18.344 13.992 9.359 1 94.06 113 ARG B N 1
ATOM 3180 C CA . ARG B 1 113 ? -17.047 14.25 8.719 1 94.06 113 ARG B CA 1
ATOM 3181 C C . ARG B 1 113 ? -16.281 12.953 8.5 1 94.06 113 ARG B C 1
ATOM 3183 O O . ARG B 1 113 ? -15.57 12.805 7.504 1 94.06 113 ARG B O 1
ATOM 3190 N N . CYS B 1 114 ? -16.453 12.008 9.43 1 96.12 114 CYS B N 1
ATOM 3191 C CA . CYS B 1 114 ? -15.695 10.758 9.352 1 96.12 114 CYS B CA 1
ATOM 3192 C C . CYS B 1 114 ? -16.562 9.641 8.789 1 96.12 114 CYS B C 1
ATOM 3194 O O . CYS B 1 114 ? -16.188 8.469 8.875 1 96.12 114 CYS B O 1
ATOM 3196 N N . TYR B 1 115 ? -17.719 9.953 8.273 1 94.5 115 TYR B N 1
ATOM 3197 C CA . TYR B 1 115 ? -18.625 9.016 7.625 1 94.5 115 TYR B CA 1
ATOM 3198 C C . TYR B 1 115 ? -19 7.871 8.562 1 94.5 115 TYR B C 1
ATOM 3200 O O . TYR B 1 115 ? -18.906 6.699 8.195 1 94.5 115 TYR B O 1
ATOM 3208 N N . LEU B 1 116 ? -19.422 8.242 9.711 1 97.31 116 LEU B N 1
ATOM 3209 C CA . LEU B 1 116 ? -19.703 7.234 10.734 1 97.31 116 LEU B CA 1
ATOM 3210 C C . LEU B 1 116 ? -21.203 7.105 10.969 1 97.31 116 LEU B C 1
ATOM 3212 O O . LEU B 1 116 ? -21.625 6.422 11.906 1 97.31 116 LEU B O 1
ATOM 3216 N N . GLN B 1 117 ? -22.016 7.695 10.133 1 96.81 117 GLN B N 1
ATOM 3217 C CA . GLN B 1 117 ? -23.453 7.758 10.352 1 96.81 117 GLN B CA 1
ATOM 3218 C C . GLN B 1 117 ? -24.047 6.359 10.484 1 96.81 117 GLN B C 1
ATOM 3220 O O . GLN B 1 117 ? -24.859 6.109 11.375 1 96.81 117 GLN B O 1
ATOM 3225 N N . ALA B 1 118 ? -23.625 5.445 9.703 1 95.19 118 ALA B N 1
ATOM 3226 C CA . ALA B 1 118 ? -24.203 4.105 9.633 1 95.19 118 ALA B CA 1
ATOM 3227 C C . ALA B 1 118 ? -23.844 3.289 10.875 1 95.19 118 ALA B C 1
ATOM 3229 O O . ALA B 1 118 ? -24.516 2.295 11.18 1 95.19 118 ALA B O 1
ATOM 3230 N N . VAL B 1 119 ? -22.812 3.715 11.609 1 96.75 119 VAL B N 1
ATOM 3231 C CA . VAL B 1 119 ? -22.344 2.838 12.672 1 96.75 119 VAL B CA 1
ATOM 3232 C C . VAL B 1 119 ? -22.328 3.592 14 1 96.75 119 VAL B C 1
ATOM 3234 O O . VAL B 1 119 ? -21.859 3.072 15.008 1 96.75 119 VAL B O 1
ATOM 3237 N N . ALA B 1 120 ? -22.875 4.746 14.016 1 97.56 120 ALA B N 1
ATOM 3238 C CA . ALA B 1 120 ? -22.859 5.605 15.195 1 97.56 120 ALA B CA 1
ATOM 3239 C C . ALA B 1 120 ? -23.5 4.914 16.391 1 97.56 120 ALA B C 1
ATOM 3241 O O . ALA B 1 120 ? -23.141 5.18 17.547 1 97.56 120 ALA B O 1
ATOM 3242 N N . HIS B 1 121 ? -24.391 4.035 16.094 1 97.19 121 HIS B N 1
ATOM 3243 C CA . HIS B 1 121 ? -25.188 3.393 17.141 1 97.19 121 HIS B CA 1
ATOM 3244 C C . HIS B 1 121 ? -24.578 2.045 17.531 1 97.19 121 HIS B C 1
ATOM 3246 O O . HIS B 1 121 ? -25.031 1.42 18.5 1 97.19 121 HIS B O 1
ATOM 3252 N N . LYS B 1 122 ? -23.609 1.588 16.859 1 97.62 122 LYS B N 1
ATOM 3253 C CA . LYS B 1 122 ? -23 0.281 17.109 1 97.62 122 LYS B CA 1
ATOM 3254 C C . LYS B 1 122 ? -21.906 0.365 18.172 1 97.62 122 LYS B C 1
ATOM 3256 O O . LYS B 1 122 ? -21.406 1.45 18.469 1 97.62 122 LYS B O 1
ATOM 3261 N N . ARG B 1 123 ? -21.672 -0.784 18.766 1 97.62 123 ARG B N 1
ATOM 3262 C CA . ARG B 1 123 ? -20.547 -0.873 19.672 1 97.62 123 ARG B CA 1
ATOM 3263 C C . ARG B 1 123 ? -19.219 -0.868 18.906 1 97.62 123 ARG B C 1
ATOM 3265 O O . ARG B 1 123 ? -19.125 -1.454 17.828 1 97.62 123 ARG B O 1
ATOM 3272 N N . CYS B 1 124 ? -18.156 -0.268 19.547 1 97.19 124 CYS B N 1
ATOM 3273 C CA . CYS B 1 124 ? -16.844 -0.16 18.922 1 97.19 124 CYS B CA 1
ATOM 3274 C C . CYS B 1 124 ? -16.281 -1.539 18.609 1 97.19 124 CYS B C 1
ATOM 3276 O O . CYS B 1 124 ? -15.578 -1.721 17.609 1 97.19 124 CYS B O 1
ATOM 3278 N N . GLY B 1 125 ? -16.562 -2.486 19.469 1 95.31 125 GLY B N 1
ATOM 3279 C CA . GLY B 1 125 ? -16.047 -3.838 19.297 1 95.31 125 GLY B CA 1
ATOM 3280 C C . GLY B 1 125 ? -16.625 -4.551 18.094 1 95.31 125 GLY B C 1
ATOM 3281 O O . GLY B 1 125 ? -16.062 -5.551 17.625 1 95.31 125 GLY B O 1
ATOM 3282 N N . GLU B 1 126 ? -17.734 -4.086 17.562 1 94.38 126 GLU B N 1
ATOM 3283 C CA . GLU B 1 126 ? -18.438 -4.711 16.438 1 94.38 126 GLU B CA 1
ATOM 3284 C C . GLU B 1 126 ? -17.969 -4.133 15.109 1 94.38 126 GLU B C 1
ATOM 3286 O O . GLU B 1 126 ? -18.375 -4.609 14.039 1 94.38 126 GLU B O 1
ATOM 3291 N N . LEU B 1 127 ? -17.141 -3.205 15.195 1 94.31 127 LEU B N 1
ATOM 3292 C CA . LEU B 1 127 ? -16.781 -2.471 13.992 1 94.31 127 LEU B CA 1
ATOM 3293 C C . LEU B 1 127 ? -15.68 -3.197 13.227 1 94.31 127 LEU B C 1
ATOM 3295 O O . LEU B 1 127 ? -14.836 -3.871 13.828 1 94.31 127 LEU B O 1
ATOM 3299 N N . SER B 1 128 ? -15.734 -3.006 11.891 1 88.62 128 SER B N 1
ATOM 3300 C CA . SER B 1 128 ? -14.594 -3.416 11.078 1 88.62 128 SER B CA 1
ATOM 3301 C C . SER B 1 128 ? -13.367 -2.57 11.391 1 88.62 128 SER B C 1
ATOM 3303 O O . SER B 1 128 ? -13.469 -1.526 12.031 1 88.62 128 SER B O 1
ATOM 3305 N N . HIS B 1 129 ? -12.203 -2.986 10.961 1 89.44 129 HIS B N 1
ATOM 3306 C CA . HIS B 1 129 ? -10.961 -2.246 11.172 1 89.44 129 HIS B CA 1
ATOM 3307 C C . HIS B 1 129 ? -11.047 -0.846 10.57 1 89.44 129 HIS B C 1
ATOM 3309 O O . HIS B 1 129 ? -10.586 0.124 11.18 1 89.44 129 HIS B O 1
ATOM 3315 N N . GLY B 1 130 ? -11.617 -0.74 9.406 1 91.56 130 GLY B N 1
ATOM 3316 C CA . GLY B 1 130 ? -11.758 0.551 8.75 1 91.56 130 GLY B CA 1
ATOM 3317 C C . GLY B 1 130 ? -12.594 1.532 9.539 1 91.56 130 GLY B C 1
ATOM 3318 O O . GLY B 1 130 ? -12.227 2.699 9.688 1 91.56 130 GLY B O 1
ATOM 3319 N N . TYR B 1 131 ? -13.648 1.021 10.062 1 93.81 131 TYR B N 1
ATOM 3320 C CA . TYR B 1 131 ? -14.516 1.888 10.859 1 93.81 131 TYR B CA 1
ATOM 3321 C C . TYR B 1 131 ? -13.852 2.244 12.18 1 93.81 131 TYR B C 1
ATOM 3323 O O . TYR B 1 131 ? -14.008 3.361 12.68 1 93.81 131 TYR B O 1
ATOM 3331 N N . ARG B 1 132 ? -13.172 1.315 12.719 1 95.19 132 ARG B N 1
ATOM 3332 C CA . ARG B 1 132 ? -12.453 1.609 13.953 1 95.19 132 ARG B CA 1
ATOM 3333 C C . ARG B 1 132 ? -11.469 2.752 13.758 1 95.19 132 ARG B C 1
ATOM 3335 O O . ARG B 1 132 ? -11.352 3.637 14.609 1 95.19 132 ARG B O 1
ATOM 3342 N N . GLN B 1 133 ? -10.805 2.691 12.641 1 94.75 133 GLN B N 1
ATOM 3343 C CA . GLN B 1 133 ? -9.859 3.758 12.328 1 94.75 133 GLN B CA 1
ATOM 3344 C C . GLN B 1 133 ? -10.57 5.098 12.172 1 94.75 133 GLN B C 1
ATOM 3346 O O . GLN B 1 133 ? -10.07 6.129 12.625 1 94.75 133 GLN B O 1
ATOM 3351 N N . ARG B 1 134 ? -11.688 5.098 11.586 1 95.88 134 ARG B N 1
ATOM 3352 C CA . ARG B 1 134 ? -12.461 6.32 11.398 1 95.88 134 ARG B CA 1
ATOM 3353 C C . ARG B 1 134 ? -12.945 6.867 12.742 1 95.88 134 ARG B C 1
ATOM 3355 O O . ARG B 1 134 ? -12.953 8.078 12.953 1 95.88 134 ARG B O 1
ATOM 3362 N N . VAL B 1 135 ? -13.336 5.969 13.602 1 97.62 135 VAL B N 1
ATOM 3363 C CA . VAL B 1 135 ? -13.727 6.395 14.938 1 97.62 135 VAL B CA 1
ATOM 3364 C C . VAL B 1 135 ? -12.523 6.984 15.664 1 97.62 135 VAL B C 1
ATOM 3366 O O . VAL B 1 135 ? -12.641 8 16.344 1 97.62 135 VAL B O 1
ATOM 3369 N N . GLY B 1 136 ? -11.391 6.289 15.516 1 97.25 136 GLY B N 1
ATOM 3370 C CA . GLY B 1 136 ? -10.156 6.828 16.062 1 97.25 136 GLY B CA 1
ATOM 3371 C C . GLY B 1 136 ? -9.859 8.234 15.586 1 97.25 136 GLY B C 1
ATOM 3372 O O . GLY B 1 136 ? -9.461 9.094 16.375 1 97.25 136 GLY B O 1
ATOM 3373 N N . LEU B 1 137 ? -10.07 8.438 14.359 1 96.69 137 LEU B N 1
ATOM 3374 C CA . LEU B 1 137 ? -9.867 9.758 13.789 1 96.69 137 LEU B CA 1
ATOM 3375 C C . LEU B 1 137 ? -10.867 10.758 14.359 1 96.69 137 LEU B C 1
ATOM 3377 O O . LEU B 1 137 ? -10.5 11.883 14.703 1 96.69 137 LEU B O 1
ATOM 3381 N N . ALA B 1 138 ? -12.078 10.336 14.469 1 97.56 138 ALA B N 1
ATOM 3382 C CA . ALA B 1 138 ? -13.141 11.195 14.992 1 97.56 138 ALA B CA 1
ATOM 3383 C C . ALA B 1 138 ? -12.828 11.664 16.406 1 97.56 138 ALA B C 1
ATOM 3385 O O . ALA B 1 138 ? -13 12.844 16.734 1 97.56 138 ALA B O 1
ATOM 3386 N N . GLN B 1 139 ? -12.391 10.75 17.172 1 97.5 139 GLN B N 1
ATOM 3387 C CA . GLN B 1 139 ? -12.086 11.133 18.547 1 97.5 139 GLN B CA 1
ATOM 3388 C C . GLN B 1 139 ? -10.922 12.117 18.594 1 97.5 139 GLN B C 1
ATOM 3390 O O . GLN B 1 139 ? -10.867 12.977 19.469 1 97.5 139 GLN B O 1
ATOM 3395 N N . ALA B 1 140 ? -10.016 12.008 17.703 1 96.75 140 ALA B N 1
ATOM 3396 C CA . ALA B 1 140 ? -8.883 12.922 17.641 1 96.75 140 ALA B CA 1
ATOM 3397 C C . ALA B 1 140 ? -9.305 14.305 17.172 1 96.75 140 ALA B C 1
ATOM 3399 O O . ALA B 1 140 ? -8.641 15.305 17.453 1 96.75 140 ALA B O 1
ATOM 3400 N N . LEU B 1 141 ? -10.477 14.414 16.562 1 96.56 141 LEU B N 1
ATOM 3401 C CA . LEU B 1 141 ? -10.898 15.633 15.875 1 96.56 141 LEU B CA 1
ATOM 3402 C C . LEU B 1 141 ? -11.992 16.344 16.656 1 96.56 141 LEU B C 1
ATOM 3404 O O . LEU B 1 141 ? -12.258 17.531 16.422 1 96.56 141 LEU B O 1
ATOM 3408 N N . VAL B 1 142 ? -12.578 15.711 17.516 1 97.19 142 VAL B N 1
ATOM 3409 C CA . VAL B 1 142 ? -13.875 16.109 18.047 1 97.19 142 VAL B CA 1
ATOM 3410 C C . VAL B 1 142 ? -13.742 17.453 18.766 1 97.19 142 VAL B C 1
ATOM 3412 O O . VAL B 1 142 ? -14.695 18.234 18.812 1 97.19 142 VAL B O 1
ATOM 3415 N N . HIS B 1 143 ? -12.617 17.766 19.312 1 96.06 143 HIS B N 1
ATOM 3416 C CA . HIS B 1 143 ? -12.438 19 20.047 1 96.06 143 HIS B CA 1
ATOM 3417 C C . HIS B 1 143 ? -11.75 20.062 19.188 1 96.06 143 HIS B C 1
ATOM 3419 O O . HIS B 1 143 ? -11.297 21.094 19.703 1 96.06 143 HIS B O 1
ATOM 3425 N N . ARG B 1 144 ? -11.57 19.797 17.953 1 93.56 144 ARG B N 1
ATOM 3426 C CA . ARG B 1 144 ? -11.055 20.734 16.953 1 93.56 144 ARG B CA 1
ATOM 3427 C C . ARG B 1 144 ? -9.664 21.234 17.328 1 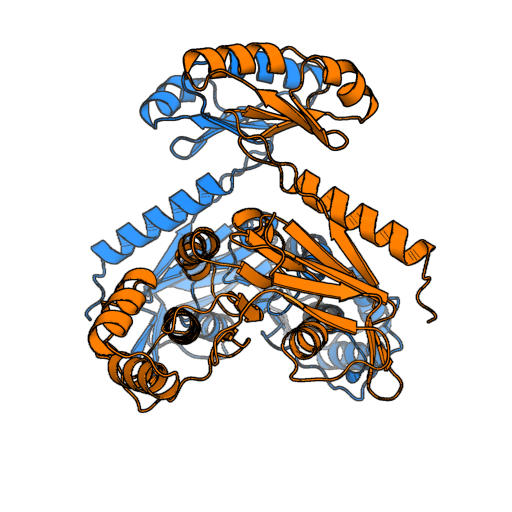93.56 144 ARG B C 1
ATOM 3429 O O . ARG B 1 144 ? -9.438 22.438 17.438 1 93.56 144 ARG B O 1
ATOM 3436 N N . PRO B 1 145 ? -8.719 20.344 17.438 1 94.69 145 PRO B N 1
ATOM 3437 C CA . PRO B 1 145 ? -7.359 20.734 17.812 1 94.69 145 PRO B CA 1
ATOM 3438 C C . PRO B 1 145 ? -6.625 21.469 16.703 1 94.69 145 PRO B C 1
ATOM 3440 O O . PRO B 1 145 ? -6.797 21.156 15.523 1 94.69 145 PRO B O 1
ATOM 3443 N N . PRO B 1 146 ? -5.773 22.438 17.094 1 93.19 146 PRO B N 1
ATOM 3444 C CA . PRO B 1 146 ? -4.965 23.109 16.062 1 93.19 146 PRO B CA 1
ATOM 3445 C C . PRO B 1 146 ? -3.924 22.188 15.438 1 93.19 146 PRO B C 1
ATOM 3447 O O . PRO B 1 146 ? -3.471 22.438 14.32 1 93.19 146 PRO B O 1
ATOM 3450 N N . LEU B 1 147 ? -3.57 21.156 16.141 1 95.56 147 LEU B N 1
ATOM 3451 C CA . LEU B 1 147 ? -2.613 20.172 15.641 1 95.56 147 LEU B CA 1
ATOM 3452 C C . LEU B 1 147 ? -3.172 18.766 15.758 1 95.56 147 LEU B C 1
ATOM 3454 O O . LEU B 1 147 ? -3.596 18.344 16.828 1 95.56 147 LEU B O 1
ATOM 3458 N N . LEU B 1 148 ? -3.234 18.172 14.625 1 96.81 148 LEU B N 1
ATOM 3459 C CA . LEU B 1 148 ? -3.641 16.766 14.547 1 96.81 148 LEU B CA 1
ATOM 3460 C C . LEU B 1 148 ? -2.459 15.875 14.188 1 96.81 148 LEU B C 1
ATOM 3462 O O . LEU B 1 148 ? -1.778 16.125 13.188 1 96.81 148 LEU B O 1
ATOM 3466 N N . VAL B 1 149 ? -2.174 14.906 15.055 1 97.44 149 VAL B N 1
ATOM 3467 C CA . VAL B 1 149 ? -1.091 13.953 14.82 1 97.44 149 VAL B CA 1
ATOM 3468 C C . VAL B 1 149 ? -1.669 12.562 14.594 1 97.44 149 VAL B C 1
ATOM 3470 O O . VAL B 1 149 ? -2.404 12.039 15.43 1 97.44 149 VAL B O 1
ATOM 3473 N N . LEU B 1 150 ? -1.324 12 13.438 1 97.19 150 LEU B N 1
ATOM 3474 C CA . LEU B 1 150 ? -1.823 10.68 13.055 1 97.19 150 LEU B CA 1
ATOM 3475 C C . LEU B 1 150 ? -0.675 9.695 12.875 1 97.19 150 LEU B C 1
ATOM 3477 O O . LEU B 1 150 ? 0.163 9.867 11.984 1 97.19 150 LEU B O 1
ATOM 3481 N N . ASP B 1 151 ? -0.656 8.727 13.719 1 96.5 151 ASP B N 1
ATOM 3482 C CA . ASP B 1 151 ? 0.384 7.707 13.633 1 96.5 151 ASP B CA 1
ATOM 3483 C C . ASP B 1 151 ? -0.073 6.523 12.789 1 96.5 151 ASP B C 1
ATOM 3485 O O . ASP B 1 151 ? -0.796 5.648 13.273 1 96.5 151 ASP B O 1
ATOM 3489 N N . GLU B 1 152 ? 0.394 6.488 11.5 1 95.06 152 GLU B N 1
ATOM 3490 C CA . GLU B 1 152 ? 0.058 5.441 10.539 1 95.06 152 GLU B CA 1
ATOM 3491 C C . GLU B 1 152 ? -1.452 5.25 10.438 1 95.06 152 GLU B C 1
ATOM 3493 O O . GLU B 1 152 ? -1.959 4.148 10.664 1 95.06 152 GLU B O 1
ATOM 3498 N N . PRO B 1 153 ? -2.121 6.234 9.938 1 94.81 153 PRO B N 1
ATOM 3499 C CA . PRO B 1 153 ? -3.586 6.223 9.984 1 94.81 153 PRO B CA 1
ATOM 3500 C C . PRO B 1 153 ? -4.199 5.168 9.07 1 94.81 153 PRO B C 1
ATOM 3502 O O . PRO B 1 153 ? -5.379 4.828 9.219 1 94.81 153 PRO B O 1
ATOM 3505 N N . THR B 1 154 ? -3.436 4.664 8.164 1 92.06 154 THR B N 1
ATOM 3506 C CA . THR B 1 154 ? -4.02 3.715 7.223 1 92.06 154 THR B CA 1
ATOM 3507 C C . THR B 1 154 ? -3.461 2.312 7.449 1 92.06 154 THR B C 1
ATOM 3509 O O . THR B 1 154 ? -3.705 1.405 6.652 1 92.06 154 THR B O 1
ATOM 3512 N N . ASN B 1 155 ? -2.691 2.143 8.477 1 89.5 155 ASN B N 1
ATOM 3513 C CA . ASN B 1 155 ? -2.102 0.839 8.758 1 89.5 155 ASN B CA 1
ATOM 3514 C C . ASN B 1 155 ? -3.172 -0.222 8.992 1 89.5 155 ASN B C 1
ATOM 3516 O O . ASN B 1 155 ? -4.168 0.037 9.672 1 89.5 155 ASN B O 1
ATOM 3520 N N . GLY B 1 156 ? -3.002 -1.358 8.375 1 86.62 156 GLY B N 1
ATOM 3521 C CA . GLY B 1 156 ? -3.918 -2.471 8.562 1 86.62 156 GLY B CA 1
ATOM 3522 C C . GLY B 1 156 ? -5.152 -2.383 7.688 1 86.62 156 GLY B C 1
ATOM 3523 O O . GLY B 1 156 ? -5.988 -3.289 7.688 1 86.62 156 GLY B O 1
ATOM 3524 N N . LEU B 1 157 ? -5.316 -1.316 7.012 1 90.19 157 LEU B N 1
ATOM 3525 C CA . LEU B 1 157 ? -6.477 -1.142 6.141 1 90.19 157 LEU B CA 1
ATOM 3526 C C . LEU B 1 157 ? -6.223 -1.769 4.773 1 90.19 157 LEU B C 1
ATOM 3528 O O . LEU B 1 157 ? -5.102 -1.725 4.262 1 90.19 157 LEU B O 1
ATOM 3532 N N . ASP B 1 158 ? -7.309 -2.363 4.242 1 88.5 158 ASP B N 1
ATOM 3533 C CA . ASP B 1 158 ? -7.195 -2.869 2.881 1 88.5 158 ASP B CA 1
ATOM 3534 C C . ASP B 1 158 ? -7.344 -1.742 1.861 1 88.5 158 ASP B C 1
ATOM 3536 O O . ASP B 1 158 ? -7.508 -0.579 2.234 1 88.5 158 ASP B O 1
ATOM 3540 N N . SER B 1 159 ? -7.207 -2.064 0.627 1 86.5 159 SER B N 1
ATOM 3541 C CA . SER B 1 159 ? -7.184 -1.074 -0.445 1 86.5 159 SER B CA 1
ATOM 3542 C C . SER B 1 159 ? -8.477 -0.268 -0.482 1 86.5 159 SER B C 1
ATOM 3544 O O . SER B 1 159 ? -8.445 0.949 -0.678 1 86.5 159 SER B O 1
ATOM 3546 N N . GLU B 1 160 ? -9.547 -0.947 -0.311 1 83.81 160 GLU B N 1
ATOM 3547 C CA . GLU B 1 160 ? -10.836 -0.264 -0.35 1 83.81 160 GLU B CA 1
ATOM 3548 C C . GLU B 1 160 ? -11 0.68 0.837 1 83.81 160 GLU B C 1
ATOM 3550 O O . GLU B 1 160 ? -11.461 1.813 0.679 1 83.81 160 GLU B O 1
ATOM 3555 N N . GLN B 1 161 ? -10.641 0.198 1.909 1 87.94 161 GLN B N 1
ATOM 3556 C CA . GLN B 1 161 ? -10.727 1.002 3.125 1 87.94 161 GLN B CA 1
ATOM 3557 C C . GLN B 1 161 ? -9.805 2.219 3.043 1 87.94 161 GLN B C 1
ATOM 3559 O O . GLN B 1 161 ? -10.188 3.318 3.445 1 87.94 161 GLN B O 1
ATOM 3564 N N . ARG B 1 162 ? -8.641 2.018 2.525 1 89.31 162 ARG B N 1
ATOM 3565 C CA . ARG B 1 162 ? -7.699 3.121 2.361 1 89.31 162 ARG B CA 1
ATOM 3566 C C . ARG B 1 162 ? -8.258 4.176 1.411 1 89.31 162 ARG B C 1
ATOM 3568 O O . ARG B 1 162 ? -8.164 5.375 1.688 1 89.31 162 ARG B O 1
ATOM 3575 N N . ALA B 1 163 ? -8.797 3.682 0.365 1 85.06 163 ALA B N 1
ATOM 3576 C CA . ALA B 1 163 ? -9.383 4.59 -0.62 1 85.06 163 ALA B CA 1
ATOM 3577 C C . ALA B 1 163 ? -10.5 5.422 -0.004 1 85.06 163 ALA B C 1
ATOM 3579 O O . ALA B 1 163 ? -10.641 6.609 -0.303 1 85.06 163 ALA B O 1
ATOM 3580 N N . ALA B 1 164 ? -11.234 4.836 0.836 1 85.62 164 ALA B N 1
ATOM 3581 C CA . ALA B 1 164 ? -12.367 5.508 1.479 1 85.62 164 ALA B CA 1
ATOM 3582 C C . ALA B 1 164 ? -11.883 6.559 2.477 1 85.62 164 ALA B C 1
ATOM 3584 O O . ALA B 1 164 ? -12.555 7.566 2.703 1 85.62 164 ALA B O 1
ATOM 3585 N N . LEU B 1 165 ? -10.711 6.305 3.035 1 91.19 165 LEU B N 1
ATOM 3586 C CA . LEU B 1 165 ? -10.188 7.195 4.062 1 91.19 165 LEU B CA 1
ATOM 3587 C C . LEU B 1 165 ? -9.43 8.359 3.434 1 91.19 165 LEU B C 1
ATOM 3589 O O . LEU B 1 165 ? -9.25 9.406 4.066 1 91.19 165 LEU B O 1
ATOM 3593 N N . ARG B 1 166 ? -9.016 8.281 2.211 1 88.44 166 ARG B N 1
ATOM 3594 C CA . ARG B 1 166 ? -8.125 9.227 1.544 1 88.44 166 ARG B CA 1
ATOM 3595 C C . ARG B 1 166 ? -8.758 10.617 1.478 1 88.44 166 ARG B C 1
ATOM 3597 O O . ARG B 1 166 ? -8.125 11.609 1.849 1 88.44 166 ARG B O 1
ATOM 3604 N N . PRO B 1 167 ? -10.008 10.703 1.063 1 87.38 167 PRO B N 1
ATOM 3605 C CA . PRO B 1 167 ? -10.602 12.039 1.008 1 87.38 167 PRO B CA 1
ATOM 3606 C C . PRO B 1 167 ? -10.695 12.703 2.379 1 87.38 167 PRO B C 1
ATOM 3608 O O . PRO B 1 167 ? -10.555 13.93 2.486 1 87.38 167 PRO B O 1
ATOM 3611 N N . LEU B 1 168 ? -10.906 11.891 3.297 1 90.56 168 LEU B N 1
ATOM 3612 C CA . LEU B 1 168 ? -10.969 12.406 4.66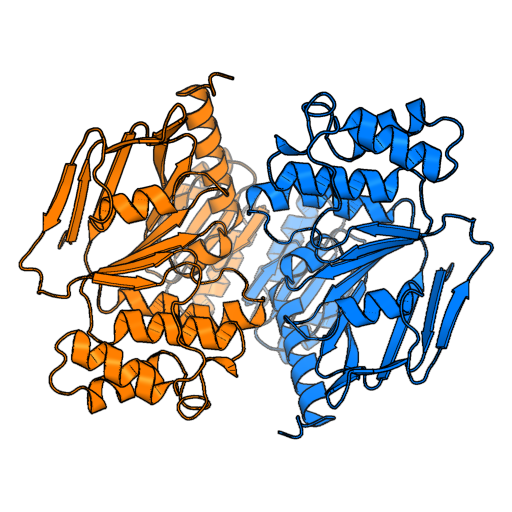 1 90.56 168 LEU B CA 1
ATOM 3613 C C . LEU B 1 168 ? -9.633 12.984 5.094 1 90.56 168 LEU B C 1
ATOM 3615 O O . LEU B 1 168 ? -9.562 14.117 5.574 1 90.56 168 LEU B O 1
ATOM 3619 N N . LEU B 1 169 ? -8.625 12.297 4.887 1 92 169 LEU B N 1
ATOM 3620 C CA . LEU B 1 169 ? -7.285 12.727 5.27 1 92 169 LEU B CA 1
ATOM 3621 C C . LEU B 1 169 ? -6.875 13.977 4.5 1 92 169 LEU B C 1
ATOM 3623 O O . LEU B 1 169 ? -6.285 14.898 5.07 1 92 169 LEU B O 1
ATOM 3627 N N . ALA B 1 170 ? -7.238 14.039 3.281 1 87.44 170 ALA B N 1
ATOM 3628 C CA . ALA B 1 170 ? -6.891 15.172 2.424 1 87.44 170 ALA B CA 1
ATOM 3629 C C . ALA B 1 170 ? -7.57 16.453 2.9 1 87.44 170 ALA B C 1
ATOM 3631 O O . ALA B 1 170 ? -7.004 17.547 2.785 1 87.44 170 ALA B O 1
ATOM 3632 N N . GLY B 1 171 ? -8.719 16.312 3.451 1 89.06 171 GLY B N 1
ATOM 3633 C CA . GLY B 1 171 ? -9.492 17.469 3.867 1 89.06 171 GLY B CA 1
ATOM 3634 C C . GLY B 1 171 ? -9.125 17.969 5.25 1 89.06 171 GLY B C 1
ATOM 3635 O O . GLY B 1 171 ? -9.508 19.078 5.637 1 89.06 171 GLY B O 1
ATOM 3636 N N . LEU B 1 172 ? -8.336 17.266 5.918 1 90.81 172 LEU B N 1
ATOM 3637 C CA . LEU B 1 172 ? -8.023 17.594 7.305 1 90.81 172 LEU B CA 1
ATOM 3638 C C . LEU B 1 172 ? -7.184 18.859 7.383 1 90.81 172 LEU B C 1
ATOM 3640 O O . LEU B 1 172 ? -7.266 19.609 8.359 1 90.81 172 LEU B O 1
ATOM 3644 N N . GLY B 1 173 ? -6.43 19.141 6.418 1 86.62 173 GLY B N 1
ATOM 3645 C CA . GLY B 1 173 ? -5.539 20.297 6.422 1 86.62 173 GLY B CA 1
ATOM 3646 C C . GLY B 1 173 ? -6.27 21.609 6.273 1 86.62 173 GLY B C 1
ATOM 3647 O O . GLY B 1 173 ? -5.695 22.672 6.52 1 86.62 173 GLY B O 1
ATOM 3648 N N . GLU B 1 174 ? -7.52 21.531 5.969 1 85.44 174 GLU B N 1
ATOM 3649 C CA . GLU B 1 174 ? -8.281 22.75 5.742 1 85.44 174 GLU B CA 1
ATOM 3650 C C . GLU B 1 174 ? -8.547 23.484 7.051 1 85.44 174 GLU B C 1
ATOM 3652 O O . GLU B 1 174 ? -8.641 24.719 7.066 1 85.44 174 GLU B O 1
ATOM 3657 N N . ARG B 1 175 ? -8.578 22.797 8.117 1 82.75 175 ARG B N 1
ATOM 3658 C CA . ARG B 1 175 ? -8.992 23.422 9.375 1 82.75 175 ARG B CA 1
ATOM 3659 C C . ARG B 1 175 ? -7.84 23.438 10.375 1 82.75 175 ARG B C 1
ATOM 3661 O O . ARG B 1 175 ? -7.988 23.938 11.492 1 82.75 175 ARG B O 1
ATOM 3668 N N . GLY B 1 176 ? -6.754 22.922 9.984 1 87.56 176 GLY B N 1
ATOM 3669 C CA . GLY B 1 176 ? -5.648 22.844 10.93 1 87.56 176 GLY B CA 1
ATOM 3670 C C . GLY B 1 176 ? -4.406 22.203 10.344 1 87.56 176 GLY B C 1
ATOM 3671 O O . GLY B 1 176 ? -4.285 22.062 9.125 1 87.56 176 GLY B O 1
ATOM 3672 N N . CYS B 1 177 ? -3.475 22.016 11.344 1 94.19 177 CYS B N 1
ATOM 3673 C CA . CYS B 1 177 ? -2.223 21.359 10.977 1 94.19 177 CYS B CA 1
ATOM 3674 C C . CYS B 1 177 ? -2.297 19.859 11.227 1 94.19 177 CYS B C 1
ATOM 3676 O O . CYS B 1 177 ? -2.785 19.422 12.266 1 94.19 177 CYS B O 1
ATOM 3678 N N . VAL B 1 178 ? -1.853 19.141 10.203 1 96.56 178 VAL B N 1
ATOM 3679 C CA . VAL B 1 178 ? -1.861 17.688 10.328 1 96.56 178 VAL B CA 1
ATOM 3680 C C . VAL B 1 178 ? -0.445 17.141 10.148 1 96.56 178 VAL B C 1
ATOM 3682 O O . VAL B 1 178 ? 0.249 17.516 9.195 1 96.56 178 VAL B O 1
ATOM 3685 N N . LEU B 1 179 ? -0.013 16.375 11.109 1 97.38 179 LEU B N 1
ATOM 3686 C CA . LEU B 1 179 ? 1.197 15.57 10.984 1 97.38 179 LEU B CA 1
ATOM 3687 C C . LEU B 1 179 ? 0.862 14.086 10.953 1 97.38 179 LEU B C 1
ATOM 3689 O O . LEU B 1 179 ? 0.251 13.562 11.891 1 97.38 179 LEU B O 1
ATOM 3693 N N . MET B 1 180 ? 1.228 13.422 9.875 1 96.75 180 MET B N 1
ATOM 3694 C CA . MET B 1 180 ? 0.931 11.992 9.805 1 96.75 180 MET B CA 1
ATOM 3695 C C . MET B 1 180 ? 2.18 11.195 9.445 1 96.75 180 MET B C 1
ATOM 3697 O O . MET B 1 180 ? 3.033 11.68 8.695 1 96.75 180 MET B O 1
ATOM 3701 N N . THR B 1 181 ? 2.305 10.078 10.031 1 96.88 181 THR B N 1
ATOM 3702 C CA . THR B 1 181 ? 3.379 9.156 9.664 1 96.88 181 THR B CA 1
ATOM 3703 C C . THR B 1 181 ? 2.871 8.086 8.711 1 96.88 181 THR B C 1
ATOM 3705 O O . THR B 1 181 ? 1.693 7.723 8.742 1 96.88 181 THR B O 1
ATOM 3708 N N . SER B 1 182 ? 3.717 7.641 7.84 1 94.31 182 SER B N 1
ATOM 3709 C CA . SER B 1 182 ? 3.385 6.547 6.93 1 94.31 182 SER B CA 1
ATOM 3710 C C . SER B 1 182 ? 4.641 5.836 6.441 1 94.31 182 SER B C 1
ATOM 3712 O O . SER B 1 182 ? 5.711 6.438 6.355 1 94.31 182 SER B O 1
ATOM 3714 N N . HIS B 1 183 ? 4.453 4.598 6.227 1 91.5 183 HIS B N 1
ATOM 3715 C CA . HIS B 1 183 ? 5.512 3.869 5.531 1 91.5 183 HIS B CA 1
ATOM 3716 C C . HIS B 1 183 ? 5.145 3.625 4.07 1 91.5 183 HIS B C 1
ATOM 3718 O O . HIS B 1 183 ? 5.891 2.971 3.342 1 91.5 183 HIS B O 1
ATOM 3724 N N . ASN B 1 184 ? 4.047 4.164 3.682 1 87.38 184 ASN B N 1
ATOM 3725 C CA . ASN B 1 184 ? 3.551 4.031 2.316 1 87.38 184 ASN B CA 1
ATOM 3726 C C . ASN B 1 184 ? 3.592 5.363 1.572 1 87.38 184 ASN B C 1
ATOM 3728 O O . ASN B 1 184 ? 2.812 6.27 1.873 1 87.38 184 ASN B O 1
ATOM 3732 N N . TRP B 1 185 ? 4.344 5.375 0.546 1 84.81 185 TRP B N 1
ATOM 3733 C CA . TRP B 1 185 ? 4.543 6.664 -0.106 1 84.81 185 TRP B CA 1
ATOM 3734 C C . TRP B 1 185 ? 3.352 7.02 -0.986 1 84.81 185 TRP B C 1
ATOM 3736 O O . TRP B 1 185 ? 3.111 8.195 -1.273 1 84.81 185 TRP B O 1
ATOM 3746 N N . ASP B 1 186 ? 2.625 6 -1.493 1 81.94 186 ASP B N 1
ATOM 3747 C CA . ASP B 1 186 ? 1.435 6.297 -2.285 1 81.94 186 ASP B CA 1
ATOM 3748 C C . ASP B 1 186 ? 0.417 7.094 -1.47 1 81.94 186 ASP B C 1
ATOM 3750 O O . ASP B 1 186 ? -0.24 7.992 -1.997 1 81.94 186 ASP B O 1
ATOM 3754 N N . GLU B 1 187 ? 0.321 6.707 -0.302 1 86.94 187 GLU B N 1
ATOM 3755 C CA . GLU B 1 187 ? -0.58 7.402 0.612 1 86.94 187 GLU B CA 1
ATOM 3756 C C . GLU B 1 187 ? -0.13 8.844 0.838 1 86.94 187 GLU B C 1
ATOM 3758 O O . GLU B 1 187 ? -0.954 9.758 0.859 1 86.94 187 GLU B O 1
ATOM 3763 N N . VAL B 1 188 ? 1.097 8.992 0.959 1 89.88 188 VAL B N 1
ATOM 3764 C CA . VAL B 1 188 ? 1.698 10.289 1.232 1 89.88 188 VAL B CA 1
ATOM 3765 C C . VAL B 1 188 ? 1.476 11.227 0.043 1 89.88 188 VAL B C 1
ATOM 3767 O O . VAL B 1 188 ? 1.052 12.367 0.215 1 89.88 188 VAL B O 1
ATOM 3770 N N . LEU B 1 189 ? 1.656 10.719 -1.115 1 85.81 189 LEU B N 1
ATOM 3771 C CA . LEU B 1 189 ? 1.518 11.508 -2.332 1 85.81 189 LEU B CA 1
ATOM 3772 C C . LEU B 1 189 ? 0.076 11.969 -2.521 1 85.81 189 LEU B C 1
ATOM 3774 O O . LEU B 1 189 ? -0.17 13.047 -3.064 1 85.81 189 LEU B O 1
ATOM 3778 N N . ALA B 1 190 ? -0.79 11.211 -1.975 1 83.25 190 ALA B N 1
ATOM 3779 C CA . ALA B 1 190 ? -2.209 11.484 -2.189 1 83.25 190 ALA B CA 1
ATOM 3780 C C . ALA B 1 190 ? -2.697 12.602 -1.274 1 83.25 190 ALA B C 1
ATOM 3782 O O . ALA B 1 190 ? -3.666 13.297 -1.595 1 83.25 190 ALA B O 1
ATOM 3783 N N . VAL B 1 191 ? -1.956 12.828 -0.159 1 88.75 191 VAL B N 1
ATOM 3784 C CA . VAL B 1 191 ? -2.629 13.68 0.812 1 88.75 191 VAL B CA 1
ATOM 3785 C C . VAL B 1 191 ? -1.671 14.766 1.297 1 88.75 191 VAL B C 1
ATOM 3787 O O . VAL B 1 191 ? -2.104 15.828 1.756 1 88.75 191 VAL B O 1
ATOM 3790 N N . ALA B 1 192 ? -0.402 14.602 1.223 1 91.94 192 ALA B N 1
ATOM 3791 C CA . ALA B 1 192 ? 0.542 15.453 1.939 1 91.94 192 ALA B CA 1
ATOM 3792 C C . ALA B 1 192 ? 0.904 16.688 1.115 1 91.94 192 ALA B C 1
ATOM 3794 O O . ALA B 1 192 ? 1.045 16.609 -0.107 1 91.94 192 ALA B O 1
ATOM 3795 N N . HIS B 1 193 ? 1.086 17.812 1.84 1 90.19 193 HIS B N 1
ATOM 3796 C CA . HIS B 1 193 ? 1.617 19.047 1.249 1 90.19 193 HIS B CA 1
ATOM 3797 C C . HIS B 1 193 ? 3.141 19.062 1.307 1 90.19 193 HIS B C 1
ATOM 3799 O O . HIS B 1 193 ? 3.795 19.531 0.369 1 90.19 193 HIS B O 1
ATOM 3805 N N . ARG B 1 194 ? 3.646 18.594 2.373 1 92.56 194 ARG B N 1
ATOM 3806 C CA . ARG B 1 194 ? 5.082 18.484 2.605 1 92.56 194 ARG B CA 1
ATOM 3807 C C . ARG B 1 194 ? 5.438 17.109 3.182 1 92.56 194 ARG B C 1
ATOM 3809 O O . ARG B 1 194 ? 4.613 16.484 3.85 1 92.56 194 ARG B O 1
ATOM 3816 N N . VAL B 1 195 ? 6.719 16.766 2.834 1 94.88 195 VAL B N 1
ATOM 3817 C CA . VAL B 1 195 ? 7.125 15.43 3.246 1 94.88 195 VAL B CA 1
ATOM 3818 C C . VAL B 1 195 ? 8.508 15.484 3.895 1 94.88 195 VAL B C 1
ATOM 3820 O O . VAL B 1 195 ? 9.414 16.156 3.387 1 94.88 195 VAL B O 1
ATOM 3823 N N . TYR B 1 196 ? 8.594 14.836 5.051 1 95.56 196 TYR B N 1
ATOM 3824 C CA . TYR B 1 196 ? 9.883 14.562 5.676 1 95.56 196 TYR B CA 1
ATOM 3825 C C . TYR B 1 196 ? 10.188 13.07 5.652 1 95.56 196 TYR B C 1
ATOM 3827 O O . TYR B 1 196 ? 9.305 12.242 5.895 1 95.56 196 TYR B O 1
ATOM 3835 N N . ARG B 1 197 ? 11.398 12.766 5.387 1 94.06 197 ARG B N 1
ATOM 3836 C CA . ARG B 1 197 ? 11.844 11.375 5.449 1 94.06 197 ARG B CA 1
ATOM 3837 C C . ARG B 1 197 ? 12.805 11.164 6.609 1 94.06 197 ARG B C 1
ATOM 3839 O O . ARG B 1 197 ? 13.781 11.906 6.762 1 94.06 197 ARG B O 1
ATOM 3846 N N . LEU B 1 198 ? 12.477 10.227 7.402 1 94.12 198 LEU B N 1
ATOM 3847 C CA . LEU B 1 198 ? 13.352 9.828 8.5 1 94.12 198 LEU B CA 1
ATOM 3848 C C . LEU B 1 198 ? 14.117 8.562 8.148 1 94.12 198 LEU B C 1
ATOM 3850 O O . LEU B 1 198 ? 13.516 7.52 7.887 1 94.12 198 LEU B O 1
ATOM 3854 N N . GLN B 1 199 ? 15.406 8.695 8.164 1 90.75 199 GLN B N 1
ATOM 3855 C CA . GLN B 1 199 ? 16.281 7.562 7.887 1 90.75 199 GLN B CA 1
ATOM 3856 C C . GLN B 1 199 ? 17.578 7.668 8.672 1 90.75 199 GLN B C 1
ATOM 3858 O O . GLN B 1 199 ? 18.234 8.711 8.656 1 90.75 199 GLN B O 1
ATOM 3863 N N . ASP B 1 200 ? 17.906 6.578 9.32 1 89.06 200 ASP B N 1
ATOM 3864 C CA . ASP B 1 200 ? 19.156 6.492 10.078 1 89.06 200 ASP B CA 1
ATOM 3865 C C . ASP B 1 200 ? 19.312 7.676 11.031 1 89.06 200 ASP B C 1
ATOM 3867 O O . ASP B 1 200 ? 20.391 8.242 11.164 1 89.06 200 ASP B O 1
ATOM 3871 N N . GLY B 1 201 ? 18.156 8.07 11.539 1 92.56 201 GLY B N 1
ATOM 3872 C CA . GLY B 1 201 ? 18.156 9.102 12.562 1 92.56 201 GLY B CA 1
ATOM 3873 C C . GLY B 1 201 ? 18.203 10.508 12 1 92.56 201 GLY B C 1
ATOM 3874 O O . GLY B 1 201 ? 18.234 11.492 12.75 1 92.56 201 GLY B O 1
ATOM 3875 N N . VAL B 1 202 ? 18.266 10.602 10.719 1 92.25 202 VAL B N 1
ATOM 3876 C CA . VAL B 1 202 ? 18.328 11.898 10.055 1 92.25 202 VAL B CA 1
ATOM 3877 C C . VAL B 1 202 ? 17 12.211 9.375 1 92.25 202 VAL B C 1
ATOM 3879 O O . VAL B 1 202 ? 16.391 11.328 8.758 1 92.25 202 VAL B O 1
ATOM 3882 N N . LEU B 1 203 ? 16.578 13.461 9.547 1 94.44 203 LEU B N 1
ATOM 3883 C CA . LEU B 1 203 ? 15.328 13.922 8.945 1 94.44 203 LEU B CA 1
ATOM 3884 C C . LEU B 1 203 ? 15.602 14.859 7.773 1 94.44 203 LEU B C 1
ATOM 3886 O O . LEU B 1 203 ? 16.297 15.867 7.922 1 94.44 203 LEU B O 1
ATOM 3890 N N . GLN B 1 204 ? 15.078 14.484 6.598 1 93 204 GLN B N 1
ATOM 3891 C CA . GLN B 1 204 ? 15.273 15.281 5.395 1 93 204 GLN B CA 1
ATOM 3892 C C . GLN B 1 204 ? 13.93 15.672 4.773 1 93 204 GLN B C 1
ATOM 3894 O O . GLN B 1 204 ? 13.031 14.836 4.66 1 93 204 GLN B O 1
ATOM 3899 N N . GLU B 1 205 ? 13.844 16.906 4.438 1 93.06 205 GLU B N 1
ATOM 3900 C CA . GLU B 1 205 ? 12.625 17.344 3.754 1 93.06 205 GLU B CA 1
ATOM 3901 C C . GLU B 1 205 ? 12.672 16.969 2.271 1 93.06 205 GLU B C 1
ATOM 3903 O O . GLU B 1 205 ? 13.68 17.203 1.601 1 93.06 205 GLU B O 1
ATOM 3908 N N . ILE B 1 206 ? 11.57 16.359 1.872 1 90.31 206 ILE B N 1
ATOM 3909 C CA . ILE B 1 206 ? 11.406 16.031 0.46 1 90.31 206 ILE B CA 1
ATOM 3910 C C . ILE B 1 206 ? 10.328 16.906 -0.154 1 90.31 206 ILE B C 1
ATOM 3912 O O . ILE B 1 206 ? 9.164 16.844 0.249 1 90.31 206 ILE B O 1
ATOM 3916 N N . THR B 1 207 ? 10.672 17.656 -1.089 1 84.88 207 THR B N 1
ATOM 3917 C CA . THR B 1 207 ? 9.734 18.594 -1.7 1 84.88 207 THR B CA 1
ATOM 3918 C C . THR B 1 207 ? 8.883 17.891 -2.758 1 84.88 207 THR B C 1
ATOM 3920 O O . THR B 1 207 ? 9.414 17.172 -3.613 1 84.88 207 THR B O 1
ATOM 3923 N N . ILE B 1 208 ? 7.613 18.016 -2.596 1 85.19 208 ILE B N 1
ATOM 3924 C CA . ILE B 1 208 ? 6.684 17.625 -3.646 1 85.19 208 ILE B CA 1
ATOM 3925 C C . ILE B 1 208 ? 6.238 18.844 -4.438 1 85.19 208 ILE B C 1
ATOM 3927 O O . ILE B 1 208 ? 5.52 19.703 -3.912 1 85.19 208 ILE B O 1
ATOM 3931 N N . PRO B 1 209 ? 6.625 18.828 -5.688 1 85.94 209 PRO B N 1
ATOM 3932 C CA . PRO B 1 209 ? 6.25 20.016 -6.449 1 85.94 209 PRO B CA 1
ATOM 3933 C C . PRO B 1 209 ? 4.742 20.141 -6.648 1 85.94 209 PRO B C 1
ATOM 3935 O O . PRO B 1 209 ? 4.059 19.125 -6.844 1 85.94 209 PRO B O 1
ATOM 3938 N N . ARG B 1 210 ? 4.277 21.359 -6.445 1 83 210 ARG B N 1
ATOM 3939 C CA . ARG B 1 210 ? 2.867 21.641 -6.688 1 83 210 ARG B CA 1
ATOM 3940 C C . ARG B 1 210 ? 2.697 22.688 -7.773 1 83 210 ARG B C 1
ATOM 3942 O O . ARG B 1 210 ? 3.447 23.672 -7.816 1 83 210 ARG B O 1
ATOM 3949 N N . VAL B 1 211 ? 1.82 22.328 -8.734 1 85.81 211 VAL B N 1
ATOM 3950 C CA . VAL B 1 211 ? 1.459 23.266 -9.797 1 85.81 211 VAL B CA 1
ATOM 3951 C C . VAL B 1 211 ? -0.002 23.672 -9.648 1 85.81 211 VAL B C 1
ATOM 3953 O O . VAL B 1 211 ? -0.898 22.828 -9.648 1 85.81 211 VAL B O 1
ATOM 3956 N N . ALA B 1 212 ? -0.263 24.859 -9.43 1 83.56 212 ALA B N 1
ATOM 3957 C CA . ALA B 1 212 ? -1.597 25.391 -9.148 1 83.56 212 ALA B CA 1
ATOM 3958 C C . ALA B 1 212 ? -2.477 25.344 -10.391 1 83.56 212 ALA B C 1
ATOM 3960 O O . ALA B 1 212 ? -3.678 25.078 -10.305 1 83.56 212 ALA B O 1
ATOM 3961 N N . SER B 1 213 ? -1.897 25.547 -11.531 1 89.06 213 SER B N 1
ATOM 3962 C CA . SER B 1 213 ? -2.656 25.578 -12.773 1 89.06 213 SER B CA 1
ATOM 3963 C C . SER B 1 213 ? -2.893 24.188 -13.32 1 89.06 213 SER B C 1
ATOM 3965 O O . SER B 1 213 ? -2.131 23.266 -13.031 1 89.06 213 SER B O 1
ATOM 3967 N N . PRO B 1 214 ? -4.051 24.109 -14.055 1 90.25 214 PRO B N 1
ATOM 3968 C CA . PRO B 1 214 ? -4.145 22.859 -14.797 1 90.25 214 PRO B CA 1
ATOM 3969 C C . PRO B 1 214 ? -2.871 22.531 -15.57 1 90.25 214 PRO B C 1
ATOM 3971 O O . PRO B 1 214 ? -2.268 23.422 -16.172 1 90.25 214 PRO B O 1
ATOM 3974 N N . HIS B 1 215 ? -2.432 21.344 -15.406 1 91.94 215 HIS B N 1
ATOM 3975 C CA . HIS B 1 215 ? -1.144 21.016 -16 1 91.94 215 HIS B CA 1
ATOM 3976 C C . HIS B 1 215 ? -1.068 19.531 -16.359 1 91.94 215 HIS B C 1
ATOM 3978 O O . HIS B 1 215 ? -1.92 18.734 -15.938 1 91.94 215 HIS B O 1
ATOM 3984 N N . LEU B 1 216 ? -0.065 19.219 -17.219 1 88 216 LEU B N 1
ATOM 3985 C CA . LEU B 1 216 ? 0.324 17.844 -17.562 1 88 216 LEU B CA 1
ATOM 3986 C C . LEU B 1 216 ? 1.795 17.609 -17.234 1 88 216 LEU B C 1
ATOM 3988 O O . LEU B 1 216 ? 2.635 18.484 -17.469 1 88 216 LEU B O 1
ATOM 3992 N N . TRP B 1 217 ? 2.021 16.406 -16.672 1 88.31 217 TRP B N 1
ATOM 3993 C CA . TRP B 1 217 ? 3.404 16.031 -16.391 1 88.31 217 TRP B CA 1
ATOM 3994 C C . TRP B 1 217 ? 3.965 15.164 -17.516 1 88.31 217 TRP B C 1
ATOM 3996 O O . TRP B 1 217 ? 3.268 14.297 -18.047 1 88.31 217 TRP B O 1
ATOM 4006 N N . LEU B 1 218 ? 5.211 15.484 -17.797 1 88.62 218 LEU B N 1
ATOM 4007 C CA . LEU B 1 218 ? 5.945 14.719 -18.797 1 88.62 218 LEU B CA 1
ATOM 4008 C C . LEU B 1 218 ? 7.215 14.117 -18.203 1 88.62 218 LEU B C 1
ATOM 4010 O O . LEU B 1 218 ? 7.914 14.773 -17.422 1 88.62 218 LEU B O 1
ATOM 4014 N N . ALA B 1 219 ? 7.398 12.812 -18.578 1 89.06 219 ALA B N 1
ATOM 4015 C CA . ALA B 1 219 ? 8.68 12.195 -18.25 1 89.06 219 ALA B CA 1
ATOM 4016 C C . ALA B 1 219 ? 9.602 12.141 -19.453 1 89.06 219 ALA B C 1
ATOM 4018 O O . ALA B 1 219 ? 9.242 11.562 -20.484 1 89.06 219 ALA B O 1
ATOM 4019 N N . CYS B 1 220 ? 10.781 12.734 -19.25 1 89.88 220 CYS B N 1
ATOM 4020 C CA . CYS B 1 220 ? 11.805 12.633 -20.281 1 89.88 220 CYS B CA 1
ATOM 4021 C C . CYS B 1 220 ? 12.695 11.414 -20.047 1 89.88 220 CYS B C 1
ATOM 4023 O O . CYS B 1 220 ? 12.844 10.953 -18.906 1 89.88 220 CYS B O 1
ATOM 4025 N N . GLU B 1 221 ? 13.25 10.906 -21.094 1 86.06 221 GLU B N 1
ATOM 4026 C CA . GLU B 1 221 ? 14.141 9.758 -20.969 1 86.06 221 GLU B CA 1
ATOM 4027 C C . GLU B 1 221 ? 15.422 10.133 -20.234 1 86.06 221 GLU B C 1
ATOM 4029 O O . GLU B 1 221 ? 15.969 9.32 -19.484 1 86.06 221 GLU B O 1
ATOM 4034 N N . THR B 1 222 ? 15.805 11.367 -20.547 1 90.31 222 THR B N 1
ATOM 4035 C CA . THR B 1 222 ? 17.031 11.805 -19.906 1 90.31 222 THR B CA 1
ATOM 4036 C C . THR B 1 222 ? 16.859 13.188 -19.281 1 90.31 222 THR B C 1
ATOM 4038 O O . THR B 1 222 ? 15.945 13.93 -19.656 1 90.31 222 THR B O 1
ATOM 4041 N N . LEU B 1 223 ? 17.781 13.461 -18.328 1 91.94 223 LEU B N 1
ATOM 4042 C CA . LEU B 1 223 ? 17.781 14.781 -17.719 1 91.94 223 LEU B CA 1
ATOM 4043 C C . LEU B 1 223 ? 18.109 15.859 -18.734 1 91.94 223 LEU B C 1
ATOM 4045 O O . LEU B 1 223 ? 17.531 16.953 -18.688 1 91.94 223 LEU B O 1
ATOM 4049 N N . ALA B 1 224 ? 19 15.555 -19.609 1 92.31 224 ALA B N 1
ATOM 4050 C CA . ALA B 1 224 ? 19.406 16.5 -20.641 1 92.31 224 ALA B CA 1
ATOM 4051 C C . ALA B 1 224 ? 18.219 16.922 -21.5 1 92.31 224 ALA B C 1
ATOM 4053 O O . ALA B 1 224 ? 18.062 18.094 -21.828 1 92.31 224 ALA B O 1
ATOM 4054 N N . GLN B 1 225 ? 17.453 16.016 -21.766 1 90.81 225 GLN B N 1
ATOM 4055 C CA . GLN B 1 225 ? 16.25 16.297 -22.562 1 90.81 225 GLN B CA 1
ATOM 4056 C C . GLN B 1 225 ? 15.289 17.203 -21.797 1 90.81 225 GLN B C 1
ATOM 4058 O O . GLN B 1 225 ? 14.695 18.109 -22.375 1 90.81 225 GLN B O 1
ATOM 4063 N N . ALA B 1 226 ? 15.133 16.906 -20.547 1 93.75 226 ALA B N 1
ATOM 4064 C CA . ALA B 1 226 ? 14.25 17.734 -19.719 1 93.75 226 ALA B CA 1
ATOM 4065 C C . ALA B 1 226 ? 14.742 19.172 -19.656 1 93.75 226 ALA B C 1
ATOM 4067 O O . ALA B 1 226 ? 13.945 20.109 -19.719 1 93.75 226 ALA B O 1
ATOM 4068 N N . GLN B 1 227 ? 15.992 19.297 -19.562 1 93.88 227 GLN B N 1
ATOM 4069 C CA . GLN B 1 227 ? 16.578 20.625 -19.484 1 93.88 227 GLN B CA 1
ATOM 4070 C C . GLN B 1 227 ? 16.344 21.406 -20.766 1 93.88 227 GLN B C 1
ATOM 4072 O O . GLN B 1 227 ? 16.094 22.609 -20.734 1 93.88 227 GLN B O 1
ATOM 4077 N N . ALA B 1 228 ? 16.406 20.75 -21.812 1 91.44 228 ALA B N 1
ATOM 4078 C CA . ALA B 1 228 ? 16.203 21.391 -23.109 1 91.44 228 ALA B CA 1
ATOM 4079 C C . ALA B 1 228 ? 14.758 21.859 -23.266 1 91.44 228 ALA B C 1
ATOM 4081 O O . ALA B 1 228 ? 14.492 22.859 -23.938 1 91.44 228 ALA B O 1
ATOM 4082 N N . LEU B 1 229 ? 13.906 21.219 -22.578 1 91.62 229 LEU B N 1
ATOM 4083 C CA . LEU B 1 229 ? 12.484 21.516 -22.719 1 91.62 229 LEU B CA 1
ATOM 4084 C C . LEU B 1 229 ? 11.992 22.391 -21.578 1 91.62 229 LEU B C 1
ATOM 4086 O O . LEU B 1 229 ? 10.836 22.812 -21.562 1 91.62 229 LEU B O 1
ATOM 4090 N N . ALA B 1 230 ? 12.844 22.688 -20.656 1 92.81 230 ALA B N 1
ATOM 4091 C CA . ALA B 1 230 ? 12.477 23.312 -19.391 1 92.81 230 ALA B CA 1
ATOM 4092 C C . ALA B 1 230 ? 11.93 24.719 -19.625 1 92.81 230 ALA B C 1
ATOM 4094 O O . ALA B 1 230 ? 11.102 25.203 -18.844 1 92.81 230 ALA B O 1
ATOM 4095 N N . GLN B 1 231 ? 12.336 25.344 -20.672 1 91.69 231 GLN B N 1
ATOM 4096 C CA . GLN B 1 231 ? 11.953 26.734 -20.922 1 91.69 231 GLN B CA 1
ATOM 4097 C C . GLN B 1 231 ? 10.445 26.844 -21.125 1 91.69 231 GLN B C 1
ATOM 4099 O O . GLN B 1 231 ? 9.844 27.875 -20.812 1 91.69 231 GLN B O 1
ATOM 4104 N N . ASP B 1 232 ? 9.82 25.859 -21.609 1 89.69 232 ASP B N 1
ATOM 4105 C CA . ASP B 1 232 ? 8.398 25.891 -21.906 1 89.69 232 ASP B CA 1
ATOM 4106 C C . ASP B 1 232 ? 7.578 25.312 -20.75 1 89.69 232 ASP B C 1
ATOM 4108 O O . ASP B 1 232 ? 6.344 25.344 -20.781 1 89.69 232 ASP B O 1
ATOM 4112 N N . ALA B 1 233 ? 8.242 24.766 -19.812 1 94.44 233 ALA B N 1
ATOM 4113 C CA . ALA B 1 233 ? 7.566 24.109 -18.688 1 94.44 233 ALA B CA 1
ATOM 4114 C C . ALA B 1 233 ? 7.387 25.078 -17.516 1 94.44 233 ALA B C 1
ATOM 4116 O O . ALA B 1 233 ? 8.133 26.047 -17.391 1 94.44 233 ALA B O 1
ATOM 4117 N N . VAL B 1 234 ? 6.348 24.875 -16.812 1 94.94 234 VAL B N 1
ATOM 4118 C CA . VAL B 1 234 ? 6.113 25.719 -15.641 1 94.94 234 VAL B CA 1
ATOM 4119 C C . VAL B 1 234 ? 6.949 25.219 -14.461 1 94.94 234 VAL B C 1
ATOM 4121 O O . VAL B 1 234 ? 7.242 25.984 -13.531 1 94.94 234 VAL B O 1
ATOM 4124 N N . LEU B 1 235 ? 7.316 23.922 -14.5 1 94.62 235 LEU B N 1
ATOM 4125 C CA . LEU B 1 235 ? 8.102 23.344 -13.414 1 94.62 235 LEU B CA 1
ATOM 4126 C C . LEU B 1 235 ? 8.914 22.141 -13.906 1 94.62 235 LEU B C 1
ATOM 4128 O O . LEU B 1 235 ? 8.445 21.375 -14.75 1 94.62 235 LEU B O 1
ATOM 4132 N N . GLN B 1 236 ? 10.102 22.078 -13.375 1 93.75 236 GLN B N 1
ATOM 4133 C CA . GLN B 1 236 ? 10.953 20.922 -13.625 1 93.75 236 GLN B CA 1
ATOM 4134 C C . GLN B 1 236 ? 11.336 20.234 -12.32 1 93.75 236 GLN B C 1
ATOM 4136 O O . GLN B 1 236 ? 11.664 20.906 -11.336 1 93.75 236 GLN B O 1
ATOM 4141 N N . ASP B 1 237 ? 11.227 18.953 -12.367 1 93.25 237 ASP B N 1
ATOM 4142 C CA . ASP B 1 237 ? 11.703 18.109 -11.266 1 93.25 237 ASP B CA 1
ATOM 4143 C C . ASP B 1 237 ? 12.492 16.906 -11.781 1 93.25 237 ASP B C 1
ATOM 4145 O O . ASP B 1 237 ? 11.93 15.836 -11.992 1 93.25 237 ASP B O 1
ATOM 4149 N N . GLY B 1 238 ? 13.781 17.172 -11.844 1 91.94 238 GLY B N 1
ATOM 4150 C CA . GLY B 1 238 ? 14.602 16.172 -12.492 1 91.94 238 GLY B CA 1
ATOM 4151 C C . GLY B 1 238 ? 14.273 15.992 -13.961 1 91.94 238 GLY B C 1
ATOM 4152 O O . GLY B 1 238 ? 14.273 16.969 -14.727 1 91.94 238 GLY B O 1
ATOM 4153 N N . ARG B 1 239 ? 13.938 14.766 -14.328 1 93.75 239 ARG B N 1
ATOM 4154 C CA . ARG B 1 239 ? 13.617 14.5 -15.727 1 93.75 239 ARG B CA 1
ATOM 4155 C C . ARG B 1 239 ? 12.133 14.688 -15.992 1 93.75 239 ARG B C 1
ATOM 4157 O O . ARG B 1 239 ? 11.641 14.367 -17.078 1 93.75 239 ARG B O 1
ATOM 4164 N N . PHE B 1 240 ? 11.461 15.172 -15 1 94.06 240 PHE B N 1
ATOM 4165 C CA . PHE B 1 240 ? 10.023 15.383 -15.133 1 94.06 240 PHE B CA 1
ATOM 4166 C C . PHE B 1 240 ? 9.703 16.859 -15.32 1 94.06 240 PHE B C 1
ATOM 4168 O O . PHE B 1 240 ? 10.312 17.719 -14.672 1 94.06 240 PHE B O 1
ATOM 4175 N N . LEU B 1 241 ? 8.75 17.125 -16.25 1 94.69 241 LEU B N 1
ATOM 4176 C CA . LEU B 1 241 ? 8.344 18.5 -16.547 1 94.69 241 LEU B CA 1
ATOM 4177 C C . LEU B 1 241 ? 6.828 18.656 -16.453 1 94.69 241 LEU B C 1
ATOM 4179 O O . LEU B 1 241 ? 6.082 17.766 -16.859 1 94.69 241 LEU B O 1
ATOM 4183 N N . ALA B 1 242 ? 6.453 19.797 -15.867 1 95 242 ALA B N 1
ATOM 4184 C CA . ALA B 1 242 ? 5.035 20.141 -15.852 1 95 242 ALA B CA 1
ATOM 4185 C C . ALA B 1 242 ? 4.734 21.234 -16.875 1 95 242 ALA B C 1
ATOM 4187 O O . ALA B 1 242 ? 5.418 22.266 -16.906 1 95 242 ALA B O 1
ATOM 4188 N N . PHE B 1 243 ? 3.713 20.969 -17.703 1 94.44 243 PHE B N 1
ATOM 4189 C CA . PHE B 1 243 ? 3.262 21.953 -18.688 1 94.44 243 PHE B CA 1
ATOM 4190 C C . PHE B 1 243 ? 1.846 22.422 -18.375 1 94.44 243 PHE B C 1
ATOM 4192 O O . PHE B 1 243 ? 0.926 21.609 -18.266 1 94.44 243 PHE B O 1
ATOM 4199 N N . ALA B 1 244 ? 1.758 23.719 -18.281 1 94.31 244 ALA B N 1
ATOM 4200 C CA . ALA B 1 244 ? 0.461 24.281 -17.922 1 94.31 244 ALA B CA 1
ATOM 4201 C C . ALA B 1 244 ? -0.407 24.5 -19.156 1 94.31 244 ALA B C 1
ATOM 4203 O O . ALA B 1 244 ? 0.107 24.609 -20.281 1 94.31 244 ALA B O 1
ATOM 4204 N N . TYR B 1 245 ? -1.76 24.5 -18.922 1 92 245 TYR B N 1
ATOM 4205 C CA . TYR B 1 245 ? -2.752 24.875 -19.922 1 92 245 TYR B CA 1
ATOM 4206 C C . TYR B 1 245 ? -3.926 25.609 -19.281 1 92 245 TYR B C 1
ATOM 4208 O O . TYR B 1 245 ? -3.949 25.797 -18.062 1 92 245 TYR B O 1
ATOM 4216 N N . ASP B 1 246 ? -4.82 26.109 -19.969 1 91.69 246 ASP B N 1
ATOM 4217 C CA . ASP B 1 246 ? -5.824 27.031 -19.453 1 91.69 246 ASP B CA 1
ATOM 4218 C C . ASP B 1 246 ? -6.988 26.281 -18.812 1 91.69 246 ASP B C 1
ATOM 4220 O O . ASP B 1 246 ? -7.984 26.891 -18.406 1 91.69 246 ASP B O 1
ATOM 4224 N N . GLY B 1 247 ? -6.984 25.016 -18.781 1 87.19 247 GLY B N 1
ATOM 4225 C CA . GLY B 1 247 ? -8.008 24.25 -18.078 1 87.19 247 GLY B CA 1
ATOM 4226 C C . GLY B 1 247 ? -9.086 23.719 -19 1 87.19 247 GLY B C 1
ATOM 4227 O O . GLY B 1 247 ? -9.961 22.969 -18.578 1 87.19 247 GLY B O 1
ATOM 4228 N N . THR B 1 248 ? -9.031 24.141 -20.266 1 87.38 248 THR B N 1
ATOM 4229 C CA . THR B 1 248 ? -10.031 23.672 -21.219 1 87.38 248 THR B CA 1
ATOM 4230 C C . THR B 1 248 ? -9.586 22.375 -21.875 1 87.38 248 THR B C 1
ATOM 4232 O O . THR B 1 248 ? -8.383 22.125 -22.016 1 87.38 248 THR B O 1
ATOM 4235 N N . ASP B 1 249 ? -10.578 21.609 -22.281 1 81.5 249 ASP B N 1
ATOM 4236 C CA . ASP B 1 249 ? -10.281 20.359 -22.969 1 81.5 249 ASP B CA 1
ATOM 4237 C C . ASP B 1 249 ? -9.531 20.625 -24.266 1 81.5 249 ASP B C 1
ATOM 4239 O O . ASP B 1 249 ? -8.625 19.859 -24.641 1 81.5 249 ASP B O 1
ATOM 4243 N N . ALA B 1 250 ? -9.969 21.609 -24.875 1 83.69 250 ALA B N 1
ATOM 4244 C CA . ALA B 1 250 ? -9.32 21.953 -26.141 1 83.69 250 ALA B CA 1
ATOM 4245 C C . ALA B 1 250 ? -7.848 22.281 -25.922 1 83.69 250 ALA B C 1
ATOM 4247 O O . ALA B 1 250 ? -6.984 21.812 -26.672 1 83.69 250 ALA B O 1
ATOM 4248 N N . ALA B 1 251 ? -7.57 23.078 -24.922 1 88.56 251 ALA B N 1
ATOM 4249 C CA . ALA B 1 251 ? -6.188 23.438 -24.609 1 88.56 251 ALA B CA 1
ATOM 4250 C C . ALA B 1 251 ? -5.379 22.219 -24.188 1 88.56 251 ALA B C 1
ATOM 4252 O O . ALA B 1 251 ? -4.203 22.094 -24.547 1 88.56 251 ALA B O 1
ATOM 4253 N N . ARG B 1 252 ? -5.977 21.391 -23.453 1 85.19 252 ARG B N 1
ATOM 4254 C CA . ARG B 1 252 ? -5.312 20.172 -23.047 1 85.19 252 ARG B CA 1
ATOM 4255 C C . ARG B 1 252 ? -4.922 19.312 -24.25 1 85.19 252 ARG B C 1
ATOM 4257 O O . ARG B 1 252 ? -3.807 18.797 -24.312 1 85.19 252 ARG B O 1
ATOM 4264 N N . GLN B 1 253 ? -5.816 19.266 -25.125 1 81 253 GLN B N 1
ATOM 4265 C CA . GLN B 1 253 ? -5.574 18.469 -26.328 1 81 253 GLN B CA 1
ATOM 4266 C C . GLN B 1 253 ? -4.445 19.062 -27.156 1 81 253 GLN B C 1
ATOM 4268 O O . GLN B 1 253 ? -3.592 18.328 -27.672 1 81 253 GLN B O 1
ATOM 4273 N N . LEU B 1 254 ? -4.527 20.281 -27.297 1 85.56 254 LEU B N 1
ATOM 4274 C CA . LEU B 1 254 ? -3.482 20.953 -28.062 1 85.56 254 LEU B CA 1
ATOM 4275 C C . LEU B 1 254 ? -2.121 20.766 -27.391 1 85.56 254 LEU B C 1
ATOM 4277 O O . LEU B 1 254 ? -1.117 20.547 -28.078 1 85.56 254 LEU B O 1
ATOM 4281 N N . LEU B 1 255 ? -2.145 20.844 -26.141 1 87.06 255 LEU B N 1
ATOM 4282 C CA . LEU B 1 255 ? -0.905 20.641 -25.391 1 87.06 255 LEU B CA 1
ATOM 4283 C C . LEU B 1 255 ? -0.391 19.219 -25.578 1 87.06 255 LEU B C 1
ATOM 4285 O O . LEU B 1 255 ? 0.803 19.016 -25.797 1 87.06 255 LEU B O 1
ATOM 4289 N N . TRP B 1 256 ? -1.286 18.391 -25.5 1 81 256 TRP B N 1
ATOM 4290 C CA . TRP B 1 256 ? -0.938 17 -25.703 1 81 256 TRP B CA 1
ATOM 4291 C C . TRP B 1 256 ? -0.287 16.781 -27.062 1 81 256 TRP B C 1
ATOM 4293 O O . TRP B 1 256 ? 0.742 16.109 -27.172 1 81 256 TRP B O 1
ATOM 4303 N N . GLN B 1 257 ? -0.853 17.281 -28.016 1 81.44 257 GLN B N 1
ATOM 4304 C CA . GLN B 1 257 ? -0.338 17.141 -29.375 1 81.44 257 GLN B CA 1
ATOM 4305 C C . GLN B 1 257 ? 1.062 17.734 -29.484 1 81.44 257 GLN B C 1
ATOM 4307 O O . GLN B 1 257 ? 1.944 17.141 -30.109 1 81.44 257 GLN B O 1
ATOM 4312 N N . ARG B 1 258 ? 1.211 18.781 -28.891 1 85.56 258 ARG B N 1
ATOM 4313 C CA . ARG B 1 258 ? 2.512 19.438 -28.922 1 85.56 258 ARG B CA 1
ATOM 4314 C C . ARG B 1 258 ? 3.57 18.609 -28.203 1 85.56 258 ARG B C 1
ATOM 4316 O O . ARG B 1 258 ? 4.672 18.422 -28.734 1 85.56 258 ARG B O 1
ATOM 4323 N N . LEU B 1 259 ? 3.201 18.078 -27.109 1 83.69 259 LEU B N 1
ATOM 4324 C CA . LEU B 1 259 ? 4.156 17.328 -26.297 1 83.69 259 LEU B CA 1
ATOM 4325 C C . LEU B 1 259 ? 4.477 15.992 -26.953 1 83.69 259 LEU B C 1
ATOM 4327 O O . LEU B 1 259 ? 5.609 15.516 -26.875 1 83.69 259 LEU B O 1
ATOM 4331 N N . ALA B 1 260 ? 3.502 15.445 -27.562 1 80.69 260 ALA B N 1
ATOM 4332 C CA . ALA B 1 260 ? 3.676 14.141 -28.203 1 80.69 260 ALA B CA 1
ATOM 4333 C C . ALA B 1 260 ? 4.648 14.242 -29.375 1 80.69 260 ALA B C 1
ATOM 4335 O O . ALA B 1 260 ? 5.23 13.234 -29.797 1 80.69 260 ALA B O 1
ATOM 4336 N N . ALA B 1 261 ? 4.773 15.422 -29.891 1 81.25 261 ALA B N 1
ATOM 4337 C CA . ALA B 1 261 ? 5.648 15.617 -31.047 1 81.25 261 ALA B CA 1
ATOM 4338 C C . ALA B 1 261 ? 7.109 15.711 -30.609 1 81.25 261 ALA B C 1
ATOM 4340 O O . ALA B 1 261 ? 8.016 15.602 -31.438 1 81.25 261 ALA B O 1
ATOM 4341 N N . LEU B 1 262 ? 7.27 15.82 -29.312 1 82.88 262 LEU B N 1
ATOM 4342 C CA . LEU B 1 262 ? 8.633 15.969 -28.812 1 82.88 262 LEU B CA 1
ATOM 4343 C C . LEU B 1 262 ? 9.328 14.617 -28.719 1 82.88 262 LEU B C 1
ATOM 4345 O O . LEU B 1 262 ? 8.727 13.633 -28.281 1 82.88 262 LEU B O 1
ATOM 4349 N N . PRO B 1 263 ? 10.539 14.602 -29.188 1 78.31 263 PRO B N 1
ATOM 4350 C CA . PRO B 1 263 ? 11.281 13.344 -29.062 1 78.31 263 PRO B CA 1
ATOM 4351 C C . PRO B 1 263 ? 11.727 13.062 -27.641 1 78.31 263 PRO B C 1
ATOM 4353 O O . PRO B 1 263 ? 11.891 13.992 -26.844 1 78.31 263 PRO B O 1
ATOM 4356 N N . GLY B 1 264 ? 11.914 11.797 -27.359 1 77.31 264 GLY B N 1
ATOM 4357 C CA . GLY B 1 264 ? 12.531 11.398 -26.109 1 77.31 264 GLY B CA 1
ATOM 4358 C C . GLY B 1 264 ? 11.57 11.445 -24.938 1 77.31 264 GLY B C 1
ATOM 4359 O O . GLY B 1 264 ? 11.992 11.602 -23.781 1 77.31 264 GLY B O 1
ATOM 4360 N N . ILE B 1 265 ? 10.336 11.469 -25.188 1 78.25 265 ILE B N 1
ATOM 4361 C CA . ILE B 1 265 ? 9.344 11.461 -24.125 1 78.25 265 ILE B CA 1
ATOM 4362 C C . ILE B 1 265 ? 9.031 10.016 -23.719 1 78.25 265 ILE B C 1
ATOM 4364 O O . ILE B 1 265 ? 8.727 9.18 -24.578 1 78.25 265 ILE B O 1
ATOM 4368 N N . ALA B 1 266 ? 9.102 9.812 -22.422 1 73.69 266 ALA B N 1
ATOM 4369 C CA . ALA B 1 266 ? 8.93 8.445 -21.922 1 73.69 266 ALA B CA 1
ATOM 4370 C C . ALA B 1 266 ? 7.488 8.211 -21.484 1 73.69 266 ALA B C 1
ATOM 4372 O O . ALA B 1 266 ? 6.961 7.102 -21.625 1 73.69 266 ALA B O 1
ATOM 4373 N N . ALA B 1 267 ? 6.879 9.258 -20.922 1 76.38 267 ALA B N 1
ATOM 4374 C CA . ALA B 1 267 ? 5.527 9.07 -20.391 1 76.38 267 ALA B CA 1
ATOM 4375 C C . ALA B 1 267 ? 4.859 10.414 -20.125 1 76.38 267 ALA B C 1
ATOM 4377 O O . ALA B 1 267 ? 5.527 11.453 -20.078 1 76.38 267 ALA B O 1
ATOM 4378 N N . PHE B 1 268 ? 3.512 10.281 -19.953 1 77.94 268 PHE B N 1
ATOM 4379 C CA . PHE B 1 268 ? 2.701 11.43 -19.578 1 77.94 268 PHE B CA 1
ATOM 4380 C C . PHE B 1 268 ? 1.857 11.117 -18.344 1 77.94 268 PHE B C 1
ATOM 4382 O O . PHE B 1 268 ? 1.408 9.984 -18.172 1 77.94 268 PHE B O 1
ATOM 4389 N N . TYR B 1 269 ? 1.695 12.227 -17.547 1 77.31 269 TYR B N 1
ATOM 4390 C CA . TYR B 1 269 ? 0.903 12.047 -16.344 1 77.31 269 TYR B CA 1
ATOM 4391 C C . TYR B 1 269 ? -0.001 13.25 -16.094 1 77.31 269 TYR B C 1
ATOM 4393 O O . TYR B 1 269 ? 0.385 14.391 -16.375 1 77.31 269 TYR B O 1
ATOM 4401 N N . GLU B 1 270 ? -1.169 12.938 -15.516 1 76.19 270 GLU B N 1
ATOM 4402 C CA . GLU B 1 270 ? -2.068 14.023 -15.148 1 76.19 270 GLU B CA 1
ATOM 4403 C C . GLU B 1 270 ? -1.697 14.609 -13.789 1 76.19 270 GLU B C 1
ATOM 4405 O O . GLU B 1 270 ? -2.082 15.734 -13.469 1 76.19 270 GLU B O 1
ATOM 4410 N N . ARG B 1 271 ? -1.021 13.82 -13.094 1 79 271 ARG B N 1
ATOM 4411 C CA . ARG B 1 271 ? -0.579 14.227 -11.766 1 79 271 ARG B CA 1
ATOM 4412 C C . ARG B 1 271 ? 0.91 13.961 -11.578 1 79 271 ARG B C 1
ATOM 4414 O O . ARG B 1 271 ? 1.549 13.352 -12.438 1 79 271 ARG B O 1
ATOM 4421 N N . TYR B 1 272 ? 1.349 14.562 -10.492 1 86.81 272 TYR B N 1
ATOM 4422 C CA . TYR B 1 272 ? 2.76 14.344 -10.203 1 86.81 272 TYR B CA 1
ATOM 4423 C C . TYR B 1 272 ? 3.08 12.852 -10.18 1 86.81 272 TYR B C 1
ATOM 4425 O O . TYR B 1 272 ? 2.449 12.086 -9.453 1 86.81 272 TYR B O 1
ATOM 4433 N N . PRO B 1 273 ? 4.02 12.461 -10.961 1 83.69 273 PRO B N 1
ATOM 4434 C CA . PRO B 1 273 ? 4.27 11.023 -11.133 1 83.69 273 PRO B CA 1
ATOM 4435 C C . PRO B 1 273 ? 4.859 10.375 -9.883 1 83.69 273 PRO B C 1
ATOM 4437 O O . PRO B 1 273 ? 5.754 10.945 -9.25 1 83.69 273 PRO B O 1
ATOM 4440 N N . ASP B 1 274 ? 4.418 9.164 -9.633 1 81.56 274 ASP B N 1
ATOM 4441 C CA . ASP B 1 274 ? 4.957 8.375 -8.531 1 81.56 274 ASP B CA 1
ATOM 4442 C C . ASP B 1 274 ? 6.453 8.133 -8.711 1 81.56 274 ASP B C 1
ATOM 4444 O O . ASP B 1 274 ? 7.215 8.18 -7.746 1 81.56 274 ASP B O 1
ATOM 4448 N N . ASP B 1 275 ? 6.816 7.922 -9.914 1 82.44 275 ASP B N 1
ATOM 4449 C CA . ASP B 1 275 ? 8.211 7.645 -10.234 1 82.44 275 ASP B CA 1
ATOM 4450 C C . ASP B 1 275 ? 9.109 8.82 -9.844 1 82.44 275 ASP B C 1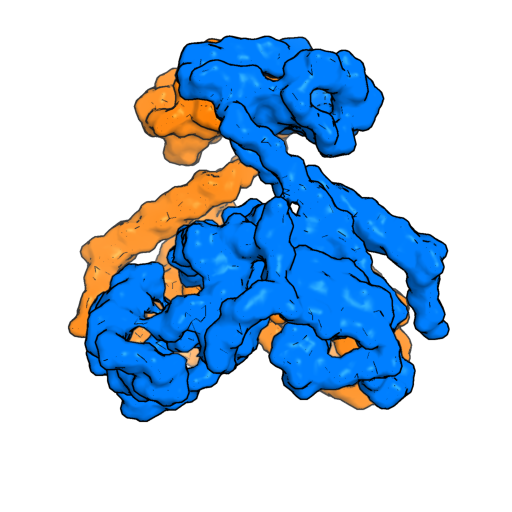
ATOM 4452 O O . ASP B 1 275 ? 10.25 8.617 -9.414 1 82.44 275 ASP B O 1
ATOM 4456 N N . ALA B 1 276 ? 8.578 9.969 -10.07 1 87.88 276 ALA B N 1
ATOM 4457 C CA . ALA B 1 276 ? 9.344 11.156 -9.703 1 87.88 276 ALA B CA 1
ATOM 4458 C C . ALA B 1 276 ? 9.625 11.188 -8.203 1 87.88 276 ALA B C 1
ATOM 4460 O O . ALA B 1 276 ? 10.758 11.43 -7.777 1 87.88 276 ALA B O 1
ATOM 4461 N N . PHE B 1 277 ? 8.664 10.891 -7.465 1 87.44 277 PHE B N 1
ATOM 4462 C CA . PHE B 1 277 ? 8.789 10.883 -6.012 1 87.44 277 PHE B CA 1
ATOM 4463 C C . PHE B 1 277 ? 9.727 9.773 -5.559 1 87.44 277 PHE B C 1
ATOM 4465 O O . PHE B 1 277 ? 10.586 9.992 -4.703 1 87.44 277 PHE B O 1
ATOM 4472 N N . GLN B 1 278 ? 9.578 8.656 -6.148 1 83.69 278 GLN B N 1
ATOM 4473 C CA . GLN B 1 278 ? 10.438 7.527 -5.809 1 83.69 278 GLN B CA 1
ATOM 4474 C C . GLN B 1 278 ? 11.898 7.832 -6.113 1 83.69 278 GLN B C 1
ATOM 4476 O O . GLN B 1 278 ? 12.789 7.477 -5.336 1 83.69 278 GLN B O 1
ATOM 4481 N N . GLU B 1 279 ? 12.078 8.398 -7.203 1 86 279 GLU B N 1
ATOM 4482 C CA . GLU B 1 279 ? 13.438 8.766 -7.574 1 86 279 GLU B CA 1
ATOM 4483 C C . GLU B 1 279 ? 14.023 9.781 -6.594 1 86 279 GLU B C 1
ATOM 4485 O O . GLU B 1 279 ? 15.195 9.695 -6.234 1 86 279 GLU B O 1
ATOM 4490 N N . LYS B 1 280 ? 13.195 10.633 -6.156 1 86.69 280 LYS B N 1
ATOM 4491 C CA . LYS B 1 280 ? 13.625 11.617 -5.164 1 86.69 280 LYS B CA 1
ATOM 4492 C C . LYS B 1 280 ? 13.961 10.945 -3.836 1 86.69 280 LYS B C 1
ATOM 4494 O O . LYS B 1 280 ? 14.953 11.297 -3.191 1 86.69 280 LYS B O 1
ATOM 4499 N N . LEU B 1 281 ? 13.164 10.062 -3.482 1 83.31 281 LEU B N 1
ATOM 4500 C CA . LEU B 1 281 ? 13.391 9.344 -2.234 1 83.31 281 LEU B CA 1
ATOM 4501 C C . LEU B 1 281 ? 14.695 8.562 -2.285 1 83.31 281 LEU B C 1
ATOM 4503 O O . LEU B 1 281 ? 15.477 8.578 -1.327 1 83.31 281 LEU B O 1
ATOM 4507 N N . SER B 1 282 ? 14.859 7.934 -3.402 1 81.12 282 SER B N 1
ATOM 4508 C CA . SER B 1 282 ? 16.078 7.148 -3.576 1 81.12 282 SER B CA 1
ATOM 4509 C C . SER B 1 282 ? 17.312 8.039 -3.555 1 81.12 282 SER B C 1
ATOM 4511 O O . SER B 1 282 ? 18.344 7.664 -2.99 1 81.12 282 SER B O 1
ATOM 4513 N N . ALA B 1 283 ? 17.188 9.102 -4.164 1 81.62 283 ALA B N 1
ATOM 4514 C CA . ALA B 1 283 ? 18.297 10.047 -4.18 1 81.62 283 ALA B CA 1
ATOM 4515 C C . ALA B 1 283 ? 18.609 10.547 -2.773 1 81.62 283 ALA B C 1
ATOM 4517 O O . ALA B 1 283 ? 19.781 10.672 -2.4 1 81.62 283 ALA B O 1
ATOM 4518 N N . ALA B 1 284 ? 17.609 10.789 -2.064 1 78.75 284 ALA B N 1
ATOM 4519 C CA . ALA B 1 284 ? 17.781 11.25 -0.688 1 78.75 284 ALA B CA 1
ATOM 4520 C C . ALA B 1 284 ? 18.453 10.18 0.166 1 78.75 284 ALA B C 1
ATOM 4522 O O . ALA B 1 284 ? 19.266 10.492 1.033 1 78.75 284 ALA B O 1
ATOM 4523 N N . MET B 1 285 ? 18.141 9.008 -0.096 1 75.62 285 MET B N 1
ATOM 4524 C CA . MET B 1 285 ? 18.719 7.883 0.629 1 75.62 285 MET B CA 1
ATOM 4525 C C . MET B 1 285 ? 20.219 7.762 0.346 1 75.62 285 MET B C 1
ATOM 4527 O O . MET B 1 285 ? 21 7.484 1.253 1 75.62 285 MET B O 1
ATOM 4531 N N . ARG B 1 286 ? 20.562 7.883 -0.854 1 75 286 ARG B N 1
ATOM 4532 C CA . ARG B 1 286 ? 21.953 7.777 -1.256 1 75 286 ARG B CA 1
ATOM 4533 C C . ARG B 1 286 ? 22.797 8.891 -0.628 1 75 286 ARG B C 1
ATOM 4535 O O . ARG B 1 286 ? 23.922 8.648 -0.192 1 75 286 ARG B O 1
ATOM 4542 N N . GLN B 1 287 ? 22.172 9.984 -0.563 1 75 287 GLN B N 1
ATOM 4543 C CA . GLN B 1 287 ? 22.875 11.125 0.025 1 75 287 GLN B CA 1
ATOM 4544 C C . GLN B 1 287 ? 23.094 10.914 1.52 1 75 287 GLN B C 1
ATOM 4546 O O . GLN B 1 287 ? 24.172 11.219 2.037 1 75 287 GLN B O 1
ATOM 4551 N N . SER B 1 288 ? 22.141 10.383 2.172 1 70.94 288 SER B N 1
ATOM 4552 C CA . SER B 1 288 ? 22.25 10.117 3.604 1 70.94 288 SER B CA 1
ATOM 4553 C C . SER B 1 288 ? 23.297 9.039 3.889 1 70.94 288 SER B C 1
ATOM 4555 O O . SER B 1 288 ? 24.078 9.156 4.836 1 70.94 288 SER B O 1
ATOM 4557 N N . ALA B 1 289 ? 23.297 8 3.096 1 68.44 289 ALA B N 1
ATOM 4558 C CA . ALA B 1 289 ? 24.25 6.902 3.266 1 68.44 289 ALA B CA 1
ATOM 4559 C C . ALA B 1 289 ? 25.688 7.379 3.082 1 68.44 289 ALA B C 1
ATOM 4561 O O . ALA B 1 289 ? 26.594 6.895 3.756 1 68.44 289 ALA B O 1
ATOM 4562 N N . GLU B 1 290 ? 25.812 8.258 2.188 1 66.31 290 GLU B N 1
ATOM 4563 C CA . GLU B 1 290 ? 27.141 8.805 1.933 1 66.31 290 GLU B CA 1
ATOM 4564 C C . GLU B 1 290 ? 27.594 9.703 3.078 1 66.31 290 GLU B C 1
ATOM 4566 O O . GLU B 1 290 ? 28.766 9.695 3.449 1 66.31 290 GLU B O 1
ATOM 4571 N N . GLU B 1 291 ? 26.672 10.414 3.6 1 66.5 291 GLU B N 1
ATOM 4572 C CA . GLU B 1 291 ? 27.016 11.375 4.648 1 66.5 291 GLU B CA 1
ATOM 4573 C C . GLU B 1 291 ? 27.078 10.695 6.016 1 66.5 291 GLU B C 1
ATOM 4575 O O . GLU B 1 291 ? 27.812 11.156 6.902 1 66.5 291 GLU B O 1
ATOM 4580 N N . HIS B 1 292 ? 26.266 9.656 6.113 1 64.31 292 HIS B N 1
ATOM 4581 C CA . HIS B 1 292 ? 26.25 8.938 7.383 1 64.31 292 HIS B CA 1
ATOM 4582 C C . HIS B 1 292 ? 26.344 7.434 7.168 1 64.31 292 HIS B C 1
ATOM 4584 O O . HIS B 1 292 ? 25.359 6.715 7.301 1 64.31 292 HIS B O 1
ATOM 4590 N N . PRO B 1 293 ? 27.5 7.004 6.68 1 49.78 293 PRO B N 1
ATOM 4591 C CA . PRO B 1 293 ? 27.625 5.57 6.402 1 49.78 293 PRO B CA 1
ATOM 4592 C C . PRO B 1 293 ? 27.312 4.707 7.625 1 49.78 293 PRO B C 1
ATOM 4594 O O . PRO B 1 293 ? 27.547 5.129 8.758 1 49.78 293 PRO B O 1
ATOM 4597 N N . HIS B 1 294 ? 26.188 4.02 7.535 1 48.88 294 HIS B N 1
ATOM 4598 C CA . HIS B 1 294 ? 25.844 3.1 8.609 1 48.88 294 HIS B CA 1
ATOM 4599 C C . HIS B 1 294 ? 27.094 2.482 9.227 1 48.88 294 HIS B C 1
ATOM 4601 O O . HIS B 1 294 ? 27.922 1.923 8.516 1 48.88 294 HIS B O 1
ATOM 4607 N N . VAL B 1 295 ? 27.562 3.059 10.297 1 34.88 295 VAL B N 1
ATOM 4608 C CA . VAL B 1 295 ? 28.516 2.258 11.055 1 34.88 295 VAL B CA 1
ATOM 4609 C C . VAL B 1 295 ? 27.938 0.872 11.32 1 34.88 295 VAL B C 1
ATOM 4611 O O . VAL B 1 295 ? 26.891 0.743 11.977 1 34.88 295 VAL B O 1
ATOM 4614 N N . ALA B 1 296 ? 28.109 0.003 10.438 1 28.73 296 ALA B N 1
ATOM 4615 C CA . ALA B 1 296 ? 27.828 -1.383 10.805 1 28.73 296 ALA B CA 1
ATOM 4616 C C . ALA B 1 296 ? 28.578 -1.781 12.07 1 28.73 296 ALA B C 1
ATOM 4618 O O . ALA B 1 296 ? 29.766 -1.499 12.211 1 28.73 296 ALA B O 1
#

Foldseek 3Di:
DAWFKWWFQFWADDVPRTLAGGDTDIWGALFEEEEAEDPSSCPVVVVCCQVVVDPTPDTDMDGDDDFDPCQEQEQAPQQPFDQADALLRRLLVLCVVRPNPPSVVLSVVLCVLLVVVVRNGPGLNPDDPLNVLSSSVSSSPSNPHQEYEAEASCPPPDPVSLVSCLVSLQCPSRRHIYYYYHNDVVSCQSHGQWYWYRHSNYIDTDHDDDDPAQKKKWAFQAQVLCVVCAVQFPDDQRRMTIHHFHPDPVRVVVVVVVVVPDPRIDDMDRDDDPVSRVVRVVVVVVVCCVVPVPPD/DAWFKWWFQFWADDVPRTLAGGDTDIWGALFEEEEAEDVSSCPVVVVCCQVVVDPTPDTDMDGDDDFDPPQEFEQAPQQPFDQADALLRRLLVLCVVRPNPPSVVLSVVLCVLLVVVVRNGPGLNPDDPLNVLSSSVSSSPSNPHQEYEYEASCPPPDPVSLVSCLVSLQCPSRRHIYYYYHNDVVSCQSHGQWYWYRHSNYIDTDHDDDDPAQKKKWAFQAQVLCVVVAVQFPDDQRRMGIHHFHPDPVRVVVVVVVVVPDPRIDDMDRDDDPVSRVVRVVVVVVVCCVVPVPPD

InterPro domains:
  IPR003439 ABC transporter-like, ATP-binding domain [PF00005] (20-155)
  IPR003439 ABC transporter-like, ATP-binding domain [PS50893] (5-225)
  IPR003593 AAA+ ATPase domain [SM00382] (29-201)
  IPR027417 P-loop containing nucleoside triphosphate hydrolase [G3DSA:3.40.50.300] (1-215)
  IPR027417 P-loop containing nucleoside triphosphate hydrolase [SSF52540] (2-205)

Secondary structure (DSSP, 8-state):
--EEEEEEEEEEEETTEEEEEEEEEEEETTEEEEEE--TTSSHHHHHHHHTTSS--SEEEEEE-S---TT-EEEE-SS----TTSBHHHHHHHHHHHTT-TTHHHHHHHHHHHTT-GGGTTSBGGGS-HHHHHHHHHHHHHTT--SEEEEESTTTT--HHHHHHHHHHHHHGGGTSEEEEEES-HHHHHHH-SEEEEEETTEEEEE------S-EEEEEESSHHHHHHHGGG-SEEETTEEEEE--S-HHHHHHHHHHHHTSTTEEEEESS--HHHHHHHHHHHHHHHHHHS----/--EEEEEEEEEEEETTEEEEEEEEEEEETTEEEEEE--TTSSHHHHHHHHTTSS--SEEEEEE-S---TT-EEEE-SS----TTSBHHHHHHHHHHHTT-TTHHHHHHHHHHHTT-GGGTTSBGGGS-HHHHHHHHHHHHHTT--SEEEEESTTTT--HHHHHHHHHHHHHGGGTSEEEEEES-HHHHHHH-SEEEEEETTEEEEE------S-EEEEEESSHHHHHHHGGG-SEEETTEEEEE--S-HHHHHHHHHHHHTSTTEEEEESS--HHHHHHHHHHHHHHHHHHS----

pLDDT: mean 90.28, std 8.93, range [28.73, 98.44]

Organism: Cardiobacterium hominis (strain ATCC 15826 / DSM 8339 / NCTC 10426 / 6573) (NCBI:txid638300)

Sequence (592 aa):
MDTILSAQHLAFRRGRQTILRDASLTLRAQEVVALIGGNGAGKTTLLEILTGALAPDSGSVRYHGQLPRFWLGYLPDKAPLYPQWRVREFLQTCAELRGVHDSKAAVDEVIARCYLQAVAHKRCGELSHGYRQRVGLAQALVHRPPLLVLDEPTNGLDSEQRAALRPLLAGLGERGCVLMTSHNWDEVLAVAHRVYRLQDGVLQEITIPRVASPHLWLACETLAQAQALAQDAVLQDGRFLAFAYDGTDAARQLLWQRLAALPGIAAFYERYPDDAFQEKLSAAMRQSAEEHPHVAMDTILSAQHLAFRRGRQTILRDASLTLRAQEVVALIGGNGAGKTTLLEILTGALAPDSGSVRYHGQLPRFWLGYLPDKAPLYPQWRVREFLQTCAELRGVHDSKAAVDEVIARCYLQAVAHKRCGELSHGYRQRVGLAQALVHRPPLLVLDEPTNGLDSEQRAALRPLLAGLGERGCVLMTSHNWDEVLAVAHRVYRLQDGVLQEITIPRVASPHLWLACETLAQAQALAQDAVLQDGRFLAFAYDGTDAARQLLWQRLAALPGIAAFYERYPDDAFQEKLSAAMRQSAEEHPHVA

Nearest PDB structures (foldseek):
  5lil-assembly1_B  TM=8.349E-01  e=1.920E-19  Aggregatibacter actinomycetemcomitans
  5lj6-assembly1_A  TM=8.378E-01  e=6.102E-19  Aggregatibacter actinomycetemcomitans
  1v43-assembly1_A  TM=7.930E-01  e=1.293E-16  Pyrococcus horikoshii
  5tfi-assembly1_A  TM=8.047E-01  e=1.168E-14  Homo sapiens
  9dw8-assembly1_A  TM=8.019E-01  e=1.180E-13  Homo sapiens